Protein AF-A0A7S1T9L0-F1 (afdb_monomer_lite)

Radius of gyration: 32.27 Å; chains: 1; bounding box: 75×78×130 Å

pLDDT: mean 73.53, std 22.18, range [26.17, 98.06]

Foldseek 3Di:
DDDDDDDDDDDDDDDDDDDDPVVVVVVVVVVVVVVVVVVVVVVVVVVVVVVVVVVVVVVVVVVVVVVCVVPPLVVLLVVLVVLLVVPPPPPPPPDPDDDDDDDDDDPPDPDPDPPDDLCPFPLVCCLPPPPCNDLFNDPVVVVVVLVVLLVVQVVDPVLLVVQCVLQVVCPDPVSSVVLSVLLSVLCSVLVQLLVLLQQVLLCVDLPLFDDSFWHAPVSQLVQCVQLVLADPDPPALRHPVNLSVLLLVLLDDPDCPDPVNVVRDSGTHGPSSSSSSLLVSLCSRCDSPNPDSRSSVSSNCSSVPGRVVRPDPSSNDDPRCCSVVPCSDPVNRVVCVSCVSSVVSLLSNLCSPPPVSDCDSNSVVVVCVVVVVDDPVSDDD

Sequence (381 aa):
GNGGLVKEEETASYYGSFGRPEEQRVKWHKYNLKVKQVNVREEVSTKGKEKQARARSARAMRVVEQRHADSASSHMFQHSLHDVKSSRPFFQLPGPERRVYKATKAPPRKKKTPPWSVHDSIFVRRLRQCDAKDFVDNAKVLDRAHAADWERVVKKDRFRNFIARKDKSLLDAAALADELRQVKEALWHNLEPIRSAFYYYSMIGASVGESAFSMSLNSWTSFTNECSILEPSKSSPVSQTALDTLFITVNFEDDKQSEESKENDDLALMRFEWYEIIVRTAVMKYGDGRETTDISDAVSMLVERNIQPNLPPLAISSPNDFRLQRLYTFEVDQMFQAHLPFLEAMYNVYRVDNITNYFWMQHWFKLLGDCNLIGSHTGNK

Organism: NCBI:txid63592

Structure (mmCIF, N/CA/C/O backbone):
data_AF-A0A7S1T9L0-F1
#
_entry.id   AF-A0A7S1T9L0-F1
#
loop_
_atom_site.group_PDB
_atom_site.id
_atom_site.type_symbol
_atom_site.label_atom_id
_atom_site.label_alt_id
_atom_site.label_comp_id
_atom_site.label_asym_id
_atom_site.label_entity_id
_atom_site.label_seq_id
_atom_site.pdbx_PDB_ins_code
_atom_site.Cartn_x
_atom_site.Cartn_y
_atom_site.Cartn_z
_atom_site.occupancy
_atom_site.B_iso_or_equiv
_atom_site.auth_seq_id
_atom_site.auth_comp_id
_atom_site.auth_asym_id
_atom_site.auth_atom_id
_atom_site.pdbx_PDB_model_num
ATOM 1 N N . GLY A 1 1 ? -34.248 57.835 72.058 1.00 35.81 1 GLY A N 1
ATOM 2 C CA . GLY A 1 1 ? -33.830 58.034 70.659 1.00 35.81 1 GLY A CA 1
ATOM 3 C C . GLY A 1 1 ? -32.473 57.397 70.507 1.00 35.81 1 GLY A C 1
ATOM 4 O O . GLY A 1 1 ? -31.581 57.763 71.254 1.00 35.81 1 GLY A O 1
ATOM 5 N N . ASN A 1 2 ? -32.398 56.368 69.668 1.00 32.38 2 ASN A N 1
ATOM 6 C CA . ASN A 1 2 ? -31.368 55.328 69.643 1.00 32.38 2 ASN A CA 1
ATOM 7 C C . ASN A 1 2 ? -29.954 55.809 69.292 1.00 32.38 2 ASN A C 1
ATOM 9 O O . ASN A 1 2 ? -29.735 56.398 68.240 1.00 32.38 2 ASN A O 1
ATOM 13 N N . GLY A 1 3 ? -28.997 55.401 70.123 1.00 35.78 3 GLY A N 1
ATOM 14 C CA . GLY A 1 3 ? -27.588 55.230 69.790 1.00 35.78 3 GLY A CA 1
ATOM 15 C C . GLY A 1 3 ? -27.059 54.082 70.647 1.00 35.78 3 GLY A C 1
ATOM 16 O O . GLY A 1 3 ? -27.069 54.181 71.870 1.00 35.78 3 GLY A O 1
ATOM 17 N N . GLY A 1 4 ? -26.684 52.967 70.022 1.00 29.28 4 GLY A N 1
ATOM 18 C CA . GLY A 1 4 ? -26.249 51.767 70.732 1.00 29.28 4 GLY A CA 1
ATOM 19 C C . GLY A 1 4 ? -25.825 50.661 69.774 1.00 29.28 4 GLY A C 1
ATOM 20 O O . GLY A 1 4 ? -26.647 50.112 69.050 1.00 29.28 4 GLY A O 1
ATOM 21 N N . LEU A 1 5 ? -24.523 50.381 69.789 1.00 39.81 5 LEU A N 1
ATOM 22 C CA . LEU A 1 5 ? -23.839 49.264 69.145 1.00 39.81 5 LEU A CA 1
ATOM 23 C C . LEU A 1 5 ? -24.429 47.908 69.565 1.00 39.81 5 LEU A C 1
ATOM 25 O O . LEU A 1 5 ? -24.468 47.619 70.760 1.00 39.81 5 LEU A O 1
ATOM 29 N N . VAL A 1 6 ? -24.762 47.050 68.594 1.00 31.67 6 VAL A N 1
ATOM 30 C CA . VAL A 1 6 ? -24.858 45.589 68.765 1.00 31.67 6 VAL A CA 1
ATOM 31 C C . VAL A 1 6 ? -24.279 44.887 67.528 1.00 31.67 6 VAL A C 1
ATOM 33 O O . VAL A 1 6 ? -24.388 45.377 66.408 1.00 31.67 6 VAL A O 1
ATOM 36 N N . LYS A 1 7 ? -23.588 43.783 67.818 1.00 39.75 7 LYS A N 1
ATOM 37 C CA . LYS A 1 7 ? -22.814 42.863 66.975 1.00 39.75 7 LYS A CA 1
ATOM 38 C C . LYS A 1 7 ? -23.680 41.994 66.055 1.00 39.75 7 LYS A C 1
ATOM 40 O O . LYS A 1 7 ? -24.788 41.673 66.451 1.00 39.75 7 LYS A O 1
ATOM 45 N N . GLU A 1 8 ? -23.077 41.523 64.961 1.00 28.45 8 GLU A N 1
ATOM 46 C CA . GLU A 1 8 ? -23.263 40.231 64.251 1.00 28.45 8 GLU A CA 1
ATOM 47 C C . GLU A 1 8 ? -22.413 40.318 62.962 1.00 28.45 8 GLU A C 1
ATOM 49 O O . GLU A 1 8 ? -22.301 41.398 62.392 1.00 28.45 8 GLU A O 1
ATOM 54 N N . GLU A 1 9 ? -21.753 39.323 62.383 1.00 28.73 9 GLU A N 1
ATOM 55 C CA . GLU A 1 9 ? -21.318 37.967 62.715 1.00 28.73 9 GLU A CA 1
ATOM 56 C C . GLU A 1 9 ? -20.239 37.660 61.645 1.00 28.73 9 GLU A C 1
ATOM 58 O O . GLU A 1 9 ? -20.349 38.106 60.496 1.00 28.73 9 GLU A O 1
ATOM 63 N N . GLU A 1 10 ? -19.152 36.975 62.011 1.00 27.95 10 GLU A N 1
ATOM 64 C CA . GLU A 1 10 ? -18.071 36.613 61.082 1.00 27.95 10 GLU A CA 1
ATOM 65 C C . GLU A 1 10 ? -18.597 35.689 59.977 1.00 27.95 10 GLU A C 1
ATOM 67 O O . GLU A 1 10 ? -18.950 34.533 60.205 1.00 27.95 10 GLU A O 1
ATOM 72 N N . THR A 1 11 ? -18.592 36.187 58.742 1.00 29.17 11 THR A N 1
ATOM 73 C CA . THR A 1 11 ? -18.760 35.357 57.552 1.00 29.17 11 THR A CA 1
ATOM 74 C C . THR A 1 11 ? -17.462 34.595 57.294 1.00 29.17 11 THR A C 1
ATOM 76 O O . THR A 1 11 ? -16.423 35.163 56.956 1.00 29.17 11 THR A O 1
ATOM 79 N N . ALA A 1 12 ? -17.526 33.277 57.470 1.00 31.03 12 ALA A N 1
ATOM 80 C CA . ALA A 1 12 ? -16.454 32.347 57.154 1.00 31.03 12 ALA A CA 1
ATOM 81 C C . ALA A 1 12 ? -16.095 32.413 55.657 1.00 31.03 12 ALA A C 1
ATOM 83 O O . ALA A 1 12 ? -16.791 31.864 54.802 1.00 31.03 12 ALA A O 1
ATOM 84 N N . SER A 1 13 ? -14.979 33.072 55.339 1.00 28.25 13 SER A N 1
ATOM 85 C CA . SER A 1 13 ? -14.350 33.008 54.021 1.00 28.25 13 SER A CA 1
ATOM 86 C C . SER A 1 13 ? -13.469 31.761 53.937 1.00 28.25 13 SER A C 1
ATOM 88 O O . SER A 1 13 ? -12.396 31.680 54.538 1.00 28.25 13 SER A O 1
ATOM 90 N N . TYR A 1 14 ? -13.951 30.761 53.202 1.00 26.17 14 TYR A N 1
ATOM 91 C CA . TYR A 1 14 ? -13.230 29.535 52.879 1.00 26.17 14 TYR A CA 1
ATOM 92 C C . TYR A 1 14 ? -12.117 29.839 51.860 1.00 26.17 14 TYR A C 1
ATOM 94 O O . TYR A 1 14 ? -12.312 29.745 50.649 1.00 26.17 14 TYR A O 1
ATOM 102 N N . TYR A 1 15 ? -10.933 30.220 52.346 1.00 27.81 15 TYR A N 1
ATOM 103 C CA . TYR A 1 15 ? -9.710 30.260 51.543 1.00 27.81 15 TYR A CA 1
ATOM 104 C C . TYR A 1 15 ? -9.052 28.876 51.533 1.00 27.81 15 TYR A C 1
ATOM 106 O O . TYR A 1 15 ? -8.402 28.461 52.492 1.00 27.81 15 TYR A O 1
ATOM 114 N N . GLY A 1 16 ? -9.202 28.167 50.413 1.00 29.83 16 GLY A N 1
ATOM 115 C CA . GLY A 1 16 ? -8.397 26.991 50.097 1.00 29.83 16 GLY A CA 1
ATOM 116 C C . GLY A 1 16 ? -6.909 27.353 50.054 1.00 29.83 16 GLY A C 1
ATOM 117 O O . GLY A 1 16 ? -6.516 28.376 49.490 1.00 29.83 16 GLY A O 1
ATOM 118 N N . SER A 1 17 ? -6.081 26.519 50.680 1.00 36.47 17 SER A N 1
ATOM 119 C CA . SER A 1 17 ? -4.651 26.743 50.887 1.00 36.47 17 SER A CA 1
ATOM 120 C C . SER A 1 17 ? -3.854 26.739 49.574 1.00 36.47 17 SER A C 1
ATOM 122 O O . SER A 1 17 ? -3.257 25.732 49.184 1.00 36.47 17 SER A O 1
ATOM 124 N N . PHE A 1 18 ? -3.774 27.881 48.900 1.00 35.66 18 PHE A N 1
ATOM 125 C CA . PHE A 1 18 ? -2.656 28.143 48.004 1.00 35.66 18 PHE A CA 1
ATOM 126 C C . PHE A 1 18 ? -1.459 28.553 48.866 1.00 35.66 18 PHE A C 1
ATOM 128 O O . PHE A 1 18 ? -1.498 29.562 49.567 1.00 35.66 18 PHE A O 1
ATOM 135 N N . GLY A 1 19 ? -0.412 27.720 48.858 1.00 42.78 19 GLY A N 1
ATOM 136 C CA . GLY A 1 19 ? 0.848 28.000 49.554 1.00 42.78 19 GLY A CA 1
ATOM 137 C C . GLY A 1 19 ? 1.417 29.374 49.187 1.00 42.78 19 GLY A C 1
ATOM 138 O O . GLY A 1 19 ? 1.089 29.929 48.134 1.00 42.78 19 GLY A O 1
ATOM 139 N N . ARG A 1 20 ? 2.262 29.926 50.065 1.00 41.22 20 ARG A N 1
ATOM 140 C CA . ARG A 1 20 ? 2.739 31.315 49.974 1.00 41.22 20 ARG A CA 1
ATOM 141 C C . ARG A 1 20 ? 3.336 31.596 48.576 1.00 41.22 20 ARG A C 1
ATOM 143 O O . ARG A 1 20 ? 4.049 30.739 48.050 1.00 41.22 20 ARG A O 1
ATOM 150 N N . PRO A 1 21 ? 3.112 32.779 47.967 1.00 43.59 21 PRO A N 1
ATOM 151 C CA . PRO A 1 21 ? 3.585 33.104 46.609 1.00 43.59 21 PRO A CA 1
ATOM 152 C C . PRO A 1 21 ? 5.089 32.873 46.384 1.00 43.59 21 PRO A C 1
ATOM 154 O O . PRO A 1 21 ? 5.539 32.544 45.284 1.00 43.59 21 PRO A O 1
ATOM 157 N N . GLU A 1 22 ? 5.872 33.000 47.450 1.00 41.81 22 GLU A N 1
ATOM 158 C CA . GLU A 1 22 ? 7.310 32.757 47.465 1.00 41.81 22 GLU A CA 1
ATOM 159 C C . GLU A 1 22 ? 7.655 31.262 47.328 1.00 41.81 22 GLU A C 1
ATOM 161 O O . GLU A 1 22 ? 8.540 30.890 46.559 1.00 41.81 22 GLU A O 1
ATOM 166 N N . GLU A 1 23 ? 6.877 30.373 47.949 1.00 45.22 23 GLU A N 1
ATOM 167 C CA . GLU A 1 23 ? 7.028 28.918 47.826 1.00 45.22 23 GLU A CA 1
ATOM 168 C C . GLU A 1 23 ? 6.637 28.419 46.431 1.00 45.22 23 GLU A C 1
ATOM 170 O O . GLU A 1 23 ? 7.263 27.498 45.898 1.00 45.22 23 GLU A O 1
ATOM 175 N N . GLN A 1 24 ? 5.637 29.044 45.802 1.00 42.25 24 GLN A N 1
ATOM 176 C CA . GLN A 1 24 ? 5.259 28.751 44.417 1.00 42.25 24 GLN A CA 1
ATOM 177 C C . GLN A 1 24 ? 6.333 29.211 43.426 1.00 42.25 24 GLN A C 1
ATOM 179 O O . GLN A 1 24 ? 6.669 28.464 42.507 1.00 42.25 24 GLN A O 1
ATOM 184 N N . ARG A 1 25 ? 6.950 30.381 43.648 1.00 44.12 25 ARG A N 1
ATOM 185 C CA . ARG A 1 25 ? 8.113 30.835 42.866 1.00 44.12 25 ARG A CA 1
ATOM 186 C C . ARG A 1 25 ? 9.308 29.901 43.020 1.00 44.12 25 ARG A C 1
ATOM 188 O O . ARG A 1 25 ? 9.930 29.556 42.019 1.00 44.12 25 ARG A O 1
ATOM 195 N N . VAL A 1 26 ? 9.597 29.430 44.233 1.00 51.69 26 VAL A N 1
ATOM 196 C CA . VAL A 1 26 ? 10.680 28.463 44.480 1.00 51.69 26 VAL A CA 1
ATOM 197 C C . VAL A 1 26 ? 10.384 27.111 43.821 1.00 51.69 26 VAL A C 1
ATOM 199 O O . VAL A 1 26 ? 11.278 26.525 43.206 1.00 51.69 26 VAL A O 1
ATOM 202 N N . LYS A 1 27 ? 9.138 26.619 43.875 1.00 48.38 27 LYS A N 1
ATOM 203 C CA . LYS A 1 27 ? 8.719 25.395 43.166 1.00 48.38 27 LYS A CA 1
ATOM 204 C C . LYS A 1 27 ? 8.826 25.549 41.651 1.00 48.38 27 LYS A C 1
ATOM 206 O O . LYS A 1 27 ? 9.342 24.647 40.991 1.00 48.38 27 LYS A O 1
ATOM 211 N N . TRP A 1 28 ? 8.417 26.694 41.110 1.00 43.06 28 TRP A N 1
ATOM 212 C CA . TRP A 1 28 ? 8.495 26.966 39.677 1.00 43.06 28 TRP A CA 1
ATOM 213 C C . TRP A 1 28 ? 9.944 27.120 39.194 1.00 43.06 28 TRP A C 1
ATOM 215 O O . TRP A 1 28 ? 10.325 26.583 38.156 1.00 43.06 28 TRP A O 1
ATOM 225 N N . HIS A 1 29 ? 10.803 27.750 39.997 1.00 48.91 29 HIS A N 1
ATOM 226 C CA . HIS A 1 29 ? 12.232 27.848 39.713 1.00 48.91 29 HIS A CA 1
ATOM 227 C C . HIS A 1 29 ? 12.930 26.478 39.775 1.00 48.91 29 HIS A C 1
ATOM 229 O O . HIS A 1 29 ? 13.702 26.141 38.878 1.00 48.91 29 HIS A O 1
ATOM 235 N N . LYS A 1 30 ? 12.596 25.633 40.766 1.00 52.00 30 LYS A N 1
ATOM 236 C CA . LYS A 1 30 ? 13.086 24.244 40.845 1.00 52.00 30 LYS A CA 1
ATOM 237 C C . LYS A 1 30 ? 12.626 23.394 39.662 1.00 52.00 30 LYS A C 1
ATOM 239 O O . LYS A 1 30 ? 13.426 22.623 39.141 1.00 52.00 30 LYS A O 1
ATOM 244 N N . TYR A 1 31 ? 11.376 23.535 39.223 1.00 45.28 31 TYR A N 1
ATOM 245 C CA . TYR A 1 31 ? 10.872 22.829 38.045 1.00 45.28 31 TYR A CA 1
ATOM 246 C C . TYR A 1 31 ? 11.611 23.269 36.776 1.00 45.28 31 TYR A C 1
ATOM 248 O O . TYR A 1 31 ? 12.107 22.419 36.043 1.00 45.28 31 TYR A O 1
ATOM 256 N N . ASN A 1 32 ? 11.789 24.575 36.560 1.00 45.12 32 ASN A N 1
ATOM 257 C CA . ASN A 1 32 ? 12.519 25.093 35.398 1.00 45.12 32 ASN A CA 1
ATOM 258 C C . ASN A 1 32 ? 13.996 24.678 35.379 1.00 45.12 32 ASN A C 1
ATOM 260 O O . ASN A 1 32 ? 14.541 24.394 34.314 1.00 45.12 32 ASN A O 1
ATOM 264 N N . LEU A 1 33 ? 14.646 24.591 36.542 1.00 49.53 33 LEU A N 1
ATOM 265 C CA . LEU A 1 33 ? 15.999 24.038 36.650 1.00 49.53 33 LEU A CA 1
ATOM 266 C C . LEU A 1 33 ? 16.032 22.544 36.302 1.00 49.53 33 LEU A C 1
ATOM 268 O O . LEU A 1 33 ? 16.953 22.102 35.618 1.00 49.53 33 LEU A O 1
ATOM 272 N N . LYS A 1 34 ? 15.010 21.780 36.705 1.00 43.97 34 LYS A N 1
ATOM 273 C CA . LYS A 1 34 ? 14.872 20.357 36.364 1.00 43.97 34 LYS A CA 1
ATOM 274 C C . LYS A 1 34 ? 14.650 20.152 34.863 1.00 43.97 34 LYS A C 1
ATOM 276 O O . LYS A 1 34 ? 15.320 19.316 34.273 1.00 43.97 34 LYS A O 1
ATOM 281 N N . VAL A 1 35 ? 13.790 20.958 34.238 1.00 40.56 35 VAL A N 1
ATOM 282 C CA . VAL A 1 35 ? 13.546 20.932 32.784 1.00 40.56 35 VAL A CA 1
ATOM 283 C C . VAL A 1 35 ? 14.803 21.323 32.008 1.00 40.56 35 VAL A C 1
ATOM 285 O O . VAL A 1 35 ? 15.180 20.629 31.070 1.00 40.56 35 VAL A O 1
ATOM 288 N N . LYS A 1 36 ? 15.533 22.359 32.443 1.00 41.34 36 LYS A N 1
ATOM 289 C CA . LYS A 1 36 ? 16.823 22.721 31.830 1.00 41.34 36 LYS A CA 1
ATOM 290 C C . LYS A 1 36 ? 17.864 21.606 31.960 1.00 41.34 36 LYS A C 1
ATOM 292 O O . LYS A 1 36 ? 18.592 21.355 31.009 1.00 41.34 36 LYS A O 1
ATOM 297 N N . GLN A 1 37 ? 17.929 20.907 33.094 1.00 41.38 37 GLN A N 1
ATOM 298 C CA . GLN A 1 37 ? 18.840 19.769 33.269 1.00 41.38 37 GLN A CA 1
ATOM 299 C C . GLN A 1 37 ? 18.454 18.548 32.419 1.00 41.38 37 GLN A C 1
ATOM 301 O O . GLN A 1 37 ? 19.346 17.846 31.943 1.00 41.38 37 GLN A O 1
ATOM 306 N N . VAL A 1 38 ? 17.156 18.299 32.211 1.00 39.12 38 VAL A N 1
ATOM 307 C CA . VAL A 1 38 ? 16.658 17.232 31.326 1.00 39.12 38 VAL A CA 1
ATOM 308 C C . VAL A 1 38 ? 16.970 17.559 29.865 1.00 39.12 38 VAL A C 1
ATOM 310 O O . VAL A 1 38 ? 17.594 16.737 29.203 1.00 39.12 38 VAL A O 1
ATOM 313 N N . ASN A 1 39 ? 16.693 18.784 29.410 1.00 35.84 39 ASN A N 1
ATOM 314 C CA . ASN A 1 39 ? 16.999 19.210 28.039 1.00 35.84 39 ASN A CA 1
ATOM 315 C C . ASN A 1 39 ? 18.508 19.188 27.748 1.00 35.84 39 ASN A C 1
ATOM 317 O O . ASN A 1 39 ? 18.923 18.744 26.684 1.00 35.84 39 ASN A O 1
ATOM 321 N N . VAL A 1 40 ? 19.354 19.586 28.707 1.00 38.56 40 VAL A N 1
ATOM 322 C CA . VAL A 1 40 ? 20.819 19.489 28.557 1.00 38.56 40 VAL A CA 1
ATOM 323 C C . VAL A 1 40 ? 21.284 18.027 28.516 1.00 38.56 40 VAL A C 1
ATOM 325 O O . VAL A 1 40 ? 22.192 17.696 27.757 1.00 38.56 40 VAL A O 1
ATOM 328 N N . ARG A 1 41 ? 20.667 17.117 29.285 1.00 37.56 41 ARG A N 1
ATOM 329 C CA . ARG A 1 41 ? 20.968 15.675 29.203 1.00 37.56 41 ARG A CA 1
ATOM 330 C C . ARG A 1 41 ? 20.522 15.061 27.878 1.00 37.56 41 ARG A C 1
ATOM 332 O O . ARG A 1 41 ? 21.252 14.228 27.344 1.00 37.56 41 ARG A O 1
ATOM 339 N N . GLU A 1 42 ? 19.376 15.472 27.346 1.00 36.59 42 GLU A N 1
ATOM 340 C CA . GLU A 1 42 ? 18.890 15.031 26.038 1.00 36.59 42 GLU A CA 1
ATOM 341 C C . GLU A 1 42 ? 19.761 15.573 24.904 1.00 36.59 42 GLU A C 1
ATOM 343 O O . GLU A 1 42 ? 20.167 14.785 24.058 1.00 36.59 42 GLU A O 1
ATOM 348 N N . GLU A 1 43 ? 20.176 16.844 24.938 1.00 39.31 43 GLU A N 1
ATOM 349 C CA . GLU A 1 43 ? 21.117 17.418 23.962 1.00 39.31 43 GLU A CA 1
ATOM 350 C C . GLU A 1 43 ? 22.510 16.768 24.004 1.00 39.31 43 GLU A C 1
ATOM 352 O O . GLU A 1 43 ? 23.157 16.585 22.972 1.00 39.31 43 GLU A O 1
ATOM 357 N N . VAL A 1 44 ? 23.003 16.399 25.190 1.00 40.19 44 VAL A N 1
ATOM 358 C CA . VAL A 1 44 ? 24.279 15.676 25.329 1.00 40.19 44 VAL A CA 1
ATOM 359 C C . VAL A 1 44 ? 24.135 14.220 24.863 1.00 40.19 44 VAL A C 1
ATOM 361 O O . VAL A 1 44 ? 25.065 13.674 24.264 1.00 40.19 44 VAL A O 1
ATOM 364 N N . SER A 1 45 ? 22.968 13.599 25.069 1.00 40.44 45 SER A N 1
ATOM 365 C CA . SER A 1 45 ? 22.654 12.248 24.585 1.00 40.44 45 SER A CA 1
ATOM 366 C C . SER A 1 45 ? 22.500 12.201 23.063 1.00 40.44 45 SER A C 1
ATOM 368 O O . SER A 1 45 ? 23.069 11.316 22.422 1.00 40.44 45 SER A O 1
ATOM 370 N N . THR A 1 46 ? 21.812 13.174 22.460 1.00 40.56 46 THR A N 1
ATOM 371 C CA . THR A 1 46 ? 21.661 13.285 21.003 1.00 40.56 46 THR A CA 1
ATOM 372 C C . THR A 1 46 ? 22.994 13.596 20.341 1.00 40.56 46 THR A C 1
ATOM 374 O O . THR A 1 46 ? 23.364 12.872 19.425 1.00 40.56 46 THR A O 1
ATOM 377 N N . LYS A 1 47 ? 23.804 14.527 20.869 1.00 40.34 47 LYS A N 1
ATOM 378 C CA . LYS A 1 47 ? 25.175 14.769 20.369 1.00 40.34 47 LYS A CA 1
ATOM 379 C C . LYS A 1 47 ? 26.090 13.549 20.523 1.00 40.34 47 LYS A C 1
ATOM 381 O O . LYS A 1 47 ? 26.938 13.302 19.666 1.00 40.34 47 LYS A O 1
ATOM 386 N N . GLY A 1 48 ? 25.922 12.759 21.586 1.00 37.94 48 GLY A N 1
ATOM 387 C CA . GLY A 1 48 ? 26.632 11.492 21.783 1.00 37.94 48 GLY A CA 1
ATOM 388 C C . GLY A 1 48 ? 26.249 10.430 20.747 1.00 37.94 48 GLY A C 1
ATOM 389 O O . GLY A 1 48 ? 27.132 9.795 20.165 1.00 37.94 48 GLY A O 1
ATOM 390 N N . LYS A 1 49 ? 24.947 10.289 20.467 1.00 42.09 49 LYS A N 1
ATOM 391 C CA . LYS A 1 49 ? 24.401 9.393 19.435 1.00 42.09 49 LYS A CA 1
ATOM 392 C C . LYS A 1 49 ? 24.783 9.843 18.024 1.00 42.09 49 LYS A C 1
ATOM 394 O O . LYS A 1 49 ? 25.173 9.006 17.220 1.00 42.09 49 LYS A O 1
ATOM 399 N N . GLU A 1 50 ? 24.791 11.145 17.749 1.00 39.66 50 GLU A N 1
ATOM 400 C CA . GLU A 1 50 ? 25.211 11.721 16.465 1.00 39.66 50 GLU A CA 1
ATOM 401 C C . GLU A 1 50 ? 26.717 11.526 16.228 1.00 39.66 50 GLU A C 1
ATOM 403 O O . GLU A 1 50 ? 27.144 11.150 15.137 1.00 39.66 50 GLU A O 1
ATOM 408 N N . LYS A 1 51 ? 27.545 11.683 17.273 1.00 43.62 51 LYS A N 1
ATOM 409 C CA . LYS A 1 51 ? 28.987 11.391 17.217 1.00 43.62 51 LYS A CA 1
ATOM 410 C C . LYS A 1 51 ? 29.255 9.895 17.020 1.00 43.62 51 LYS A C 1
ATOM 412 O O . LYS A 1 51 ? 30.172 9.541 16.280 1.00 43.62 51 LYS A O 1
ATOM 417 N N . GLN A 1 52 ? 28.450 9.017 17.625 1.00 44.25 52 GLN A N 1
ATOM 418 C CA . GLN A 1 52 ? 28.506 7.569 17.388 1.00 44.25 52 GLN A CA 1
ATOM 419 C C . GLN A 1 52 ? 28.036 7.186 15.979 1.00 44.25 52 GLN A C 1
ATOM 421 O O . GLN A 1 52 ? 28.677 6.346 15.350 1.00 44.25 52 GLN A O 1
ATOM 426 N N . ALA A 1 53 ? 26.979 7.812 15.458 1.00 40.69 53 ALA A N 1
ATOM 427 C CA . ALA A 1 53 ? 26.475 7.596 14.104 1.00 40.69 53 ALA A CA 1
ATOM 428 C C . ALA A 1 53 ? 27.481 8.077 13.049 1.00 40.69 53 ALA A C 1
ATOM 430 O O . ALA A 1 53 ? 27.807 7.329 12.130 1.00 40.69 53 ALA A O 1
ATOM 431 N N . ARG A 1 54 ? 28.090 9.256 13.240 1.00 46.06 54 ARG A N 1
ATOM 432 C CA . ARG A 1 54 ? 29.188 9.750 12.391 1.00 46.06 54 ARG A CA 1
ATOM 433 C C . ARG A 1 54 ? 30.430 8.865 12.477 1.00 46.06 54 ARG A C 1
ATOM 435 O O . ARG A 1 54 ? 31.049 8.610 11.453 1.00 46.06 54 ARG A O 1
ATOM 442 N N . ALA A 1 55 ? 30.781 8.342 13.654 1.00 44.38 55 ALA A N 1
ATOM 443 C CA . ALA A 1 55 ? 31.902 7.408 13.798 1.00 44.38 55 ALA A CA 1
ATOM 444 C C . ALA A 1 55 ? 31.626 6.040 13.144 1.00 44.38 55 ALA A C 1
ATOM 446 O O . ALA A 1 55 ? 32.535 5.453 12.559 1.00 44.38 55 ALA A O 1
ATOM 447 N N . ARG A 1 56 ? 30.383 5.538 13.203 1.00 47.19 56 ARG A N 1
ATOM 448 C CA . ARG A 1 56 ? 29.952 4.311 12.510 1.00 47.19 56 ARG A CA 1
ATOM 449 C C . ARG A 1 56 ? 29.912 4.505 10.997 1.00 47.19 56 ARG A C 1
ATOM 451 O O . ARG A 1 56 ? 30.444 3.659 10.291 1.00 47.19 56 ARG A O 1
ATOM 458 N N . SER A 1 57 ? 29.386 5.633 10.526 1.00 39.06 57 SER A N 1
ATOM 459 C CA . SER A 1 57 ? 29.383 6.013 9.110 1.00 39.06 57 SER A CA 1
ATOM 460 C C . SER A 1 57 ? 30.808 6.196 8.576 1.00 39.06 57 SER A C 1
ATOM 462 O O . SER A 1 57 ? 31.167 5.587 7.579 1.00 39.06 57 SER A O 1
ATOM 464 N N . ALA A 1 58 ? 31.694 6.884 9.303 1.00 42.53 58 ALA A N 1
ATOM 465 C CA . ALA A 1 58 ? 33.104 7.014 8.924 1.00 42.53 58 ALA A CA 1
ATOM 466 C C . ALA A 1 58 ? 33.858 5.670 8.932 1.00 42.53 58 ALA A C 1
ATOM 468 O O . ALA A 1 58 ? 34.744 5.451 8.109 1.00 42.53 58 ALA A O 1
ATOM 469 N N . ARG A 1 59 ? 33.518 4.747 9.844 1.00 46.41 59 ARG A N 1
ATOM 470 C CA . ARG A 1 59 ? 34.096 3.394 9.872 1.00 46.41 59 ARG A CA 1
ATOM 471 C C . ARG A 1 59 ? 33.548 2.522 8.740 1.00 46.41 59 ARG A C 1
ATOM 473 O O . ARG A 1 59 ? 34.323 1.779 8.156 1.00 46.41 59 ARG A O 1
ATOM 480 N N . ALA A 1 60 ? 32.265 2.647 8.402 1.00 42.84 60 ALA A N 1
ATOM 481 C CA . ALA A 1 60 ? 31.657 1.994 7.245 1.00 42.84 60 ALA A CA 1
ATOM 482 C C . ALA A 1 60 ? 32.262 2.520 5.937 1.00 42.84 60 ALA A C 1
ATOM 484 O O . ALA A 1 60 ? 32.683 1.718 5.116 1.00 42.84 60 ALA A O 1
ATOM 485 N N . MET A 1 61 ? 32.437 3.837 5.803 1.00 41.66 61 MET A N 1
ATOM 486 C CA . MET A 1 61 ? 33.121 4.469 4.670 1.00 41.66 61 MET A CA 1
ATOM 487 C C . MET A 1 61 ? 34.580 4.013 4.554 1.00 41.66 61 MET A C 1
ATOM 489 O O . MET A 1 61 ? 35.006 3.678 3.461 1.00 41.66 61 MET A O 1
ATOM 493 N N . ARG A 1 62 ? 35.329 3.883 5.661 1.00 48.56 62 ARG A N 1
ATOM 494 C CA . ARG A 1 62 ? 36.699 3.327 5.633 1.00 48.56 62 ARG A CA 1
ATOM 495 C C . ARG A 1 62 ? 36.753 1.839 5.291 1.00 48.56 62 ARG A C 1
ATOM 497 O O . ARG A 1 62 ? 37.715 1.404 4.675 1.00 48.56 62 ARG A O 1
ATOM 504 N N . VAL A 1 63 ? 35.752 1.053 5.694 1.00 50.69 63 VAL A N 1
ATOM 505 C CA . VAL A 1 63 ? 35.630 -0.367 5.315 1.00 50.69 63 VAL A CA 1
ATOM 506 C C . VAL A 1 63 ? 35.242 -0.499 3.842 1.00 50.69 63 VAL A C 1
ATOM 508 O O . VAL A 1 63 ? 35.730 -1.400 3.171 1.00 50.69 63 VAL A O 1
ATOM 511 N N . VAL A 1 64 ? 34.421 0.415 3.324 1.00 44.56 64 VAL A N 1
ATOM 512 C CA . VAL A 1 64 ? 34.086 0.533 1.900 1.00 44.56 64 VAL A CA 1
ATOM 513 C C . VAL A 1 64 ? 35.315 0.978 1.098 1.00 44.56 64 VAL A C 1
ATOM 515 O O . VAL A 1 64 ? 35.652 0.323 0.125 1.00 44.56 64 VAL A O 1
ATOM 518 N N . GLU A 1 65 ? 36.078 1.977 1.549 1.00 43.78 65 GLU A N 1
ATOM 519 C CA . GLU A 1 65 ? 37.353 2.398 0.937 1.00 43.78 65 GLU A CA 1
ATOM 520 C C . GLU A 1 65 ? 38.430 1.300 0.987 1.00 43.78 65 GLU A C 1
ATOM 522 O O . GLU A 1 65 ? 39.124 1.082 -0.004 1.00 43.78 65 GLU A O 1
ATOM 527 N N . GLN A 1 66 ? 38.551 0.558 2.096 1.00 48.56 66 GLN A N 1
ATOM 528 C CA . GLN A 1 66 ? 39.448 -0.603 2.184 1.00 48.56 66 GLN A CA 1
ATOM 529 C C . GLN A 1 66 ? 38.990 -1.767 1.295 1.00 48.56 66 GLN A C 1
ATOM 531 O O . GLN A 1 66 ? 39.841 -2.478 0.775 1.00 48.56 66 GLN A O 1
ATOM 536 N N . ARG A 1 67 ? 37.682 -1.942 1.062 1.00 44.78 67 ARG A N 1
ATOM 537 C CA . ARG A 1 67 ? 37.141 -2.928 0.106 1.00 44.78 67 ARG A CA 1
ATOM 538 C C . ARG A 1 67 ? 37.223 -2.459 -1.349 1.00 44.78 67 ARG A C 1
ATOM 540 O O . ARG A 1 67 ? 37.360 -3.287 -2.239 1.00 44.78 67 ARG A O 1
ATOM 547 N N . HIS A 1 68 ? 37.221 -1.153 -1.612 1.00 43.81 68 HIS A N 1
ATOM 548 C CA . HIS A 1 68 ? 37.554 -0.593 -2.926 1.00 43.81 68 HIS A CA 1
ATOM 549 C C . HIS A 1 68 ? 39.032 -0.807 -3.292 1.00 43.81 68 HIS A C 1
ATOM 551 O O . HIS A 1 68 ? 39.371 -0.786 -4.476 1.00 43.81 68 HIS A O 1
ATOM 557 N N . ALA A 1 69 ? 39.901 -1.048 -2.301 1.00 42.59 69 ALA A N 1
ATOM 558 C CA . ALA A 1 69 ? 41.290 -1.446 -2.519 1.00 42.59 69 ALA A CA 1
ATOM 559 C C . ALA A 1 69 ? 41.447 -2.934 -2.903 1.00 42.59 69 ALA A C 1
ATOM 561 O O . ALA A 1 69 ? 42.521 -3.322 -3.368 1.00 42.59 69 ALA A O 1
ATOM 562 N N . ASP A 1 70 ? 40.392 -3.754 -2.787 1.00 46.75 70 ASP A N 1
ATOM 563 C CA . ASP A 1 70 ? 40.398 -5.126 -3.294 1.00 46.75 70 ASP A CA 1
ATOM 564 C C . ASP A 1 70 ? 40.215 -5.123 -4.825 1.00 46.75 70 ASP A C 1
ATOM 566 O O . ASP A 1 70 ? 39.181 -4.758 -5.391 1.00 46.75 70 ASP A O 1
ATOM 570 N N . SER A 1 71 ? 41.281 -5.544 -5.502 1.00 49.34 71 SER A N 1
ATOM 571 C CA . SER A 1 71 ? 41.5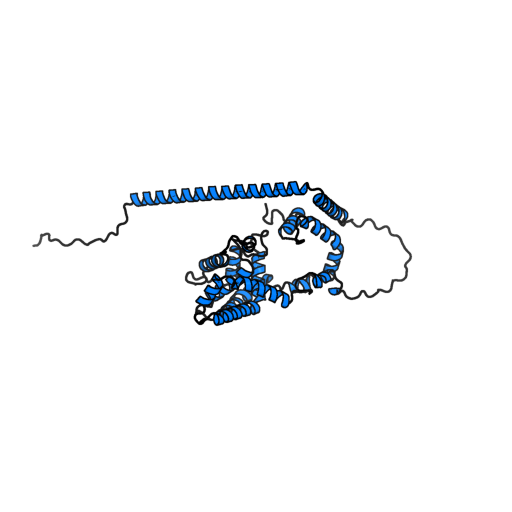24 -5.491 -6.952 1.00 49.34 71 SER A CA 1
ATOM 572 C C . SER A 1 71 ? 40.369 -5.984 -7.854 1.00 49.34 71 SER A C 1
ATOM 574 O O . SER A 1 71 ? 40.180 -5.457 -8.953 1.00 49.34 71 SER A O 1
ATOM 576 N N . ALA A 1 72 ? 39.540 -6.930 -7.399 1.00 48.31 72 ALA A N 1
ATOM 577 C CA . ALA A 1 72 ? 38.500 -7.554 -8.223 1.00 48.31 72 ALA A CA 1
ATOM 578 C C . ALA A 1 72 ? 37.280 -6.647 -8.490 1.00 48.31 72 ALA A C 1
ATOM 580 O O . ALA A 1 72 ? 36.825 -6.545 -9.632 1.00 48.31 72 ALA A O 1
ATOM 581 N N . SER A 1 73 ? 36.772 -5.946 -7.470 1.00 47.69 73 SER A N 1
ATOM 582 C CA . SER A 1 73 ? 35.625 -5.032 -7.617 1.00 47.69 73 SER A CA 1
ATOM 583 C C . SER A 1 73 ? 36.017 -3.759 -8.364 1.00 47.69 73 SER A C 1
ATOM 585 O O . SER A 1 73 ? 35.247 -3.251 -9.178 1.00 47.69 73 SER A O 1
ATOM 587 N N . SER A 1 74 ? 37.256 -3.295 -8.163 1.00 52.28 74 SER A N 1
ATOM 588 C CA . SER A 1 74 ? 37.836 -2.188 -8.925 1.00 52.28 74 SER A CA 1
ATOM 589 C C . SER A 1 74 ? 37.964 -2.542 -10.410 1.00 52.28 74 SER A C 1
ATOM 591 O O . SER A 1 74 ? 37.558 -1.756 -11.259 1.00 52.28 74 SER A O 1
ATOM 593 N N . HIS A 1 75 ? 38.408 -3.756 -10.757 1.00 53.16 75 HIS A N 1
ATOM 594 C CA . HIS A 1 75 ? 38.505 -4.186 -12.155 1.00 53.16 75 HIS A CA 1
ATOM 595 C C . HIS A 1 75 ? 37.134 -4.300 -12.846 1.00 53.16 75 HIS A C 1
ATOM 597 O O . HIS A 1 75 ? 36.979 -3.834 -13.974 1.00 53.16 75 HIS A O 1
ATOM 603 N N . MET A 1 76 ? 36.114 -4.861 -12.180 1.00 50.22 76 MET A N 1
ATOM 604 C CA . MET A 1 76 ? 34.751 -4.927 -12.739 1.00 50.22 76 MET A CA 1
ATOM 605 C C . MET A 1 76 ? 34.113 -3.544 -12.898 1.00 50.22 76 MET A C 1
ATOM 607 O O . MET A 1 76 ? 33.447 -3.281 -13.903 1.00 50.22 76 MET A O 1
ATOM 611 N N . PHE A 1 77 ? 34.346 -2.645 -11.939 1.00 47.97 77 PHE A N 1
ATOM 612 C CA . PHE A 1 77 ? 33.922 -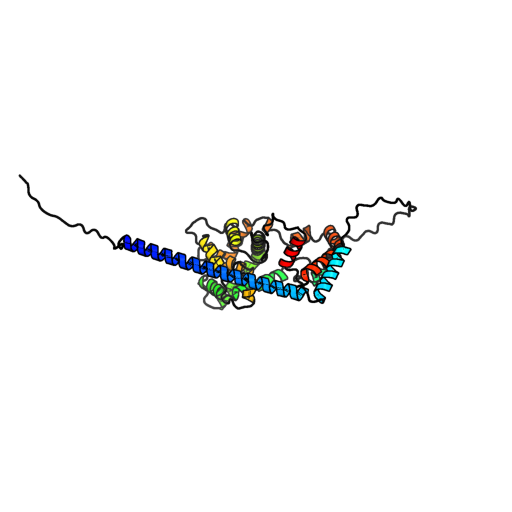1.253 -12.034 1.00 47.97 77 PHE A CA 1
ATOM 613 C C . PHE A 1 77 ? 34.628 -0.537 -13.191 1.00 47.97 77 PHE A C 1
ATOM 615 O O . PHE A 1 77 ? 33.957 0.068 -14.019 1.00 47.97 77 PHE A O 1
ATOM 622 N N . GLN A 1 78 ? 35.955 -0.655 -13.313 1.00 53.44 78 GLN A N 1
ATOM 623 C CA . GLN A 1 78 ? 36.721 -0.042 -14.404 1.00 53.44 78 GLN A CA 1
ATOM 624 C C . GLN A 1 78 ? 36.317 -0.591 -15.777 1.00 53.44 78 GLN A C 1
ATOM 626 O O . GLN A 1 78 ? 36.178 0.192 -16.714 1.00 53.44 78 GLN A O 1
ATOM 631 N N . HIS A 1 79 ? 36.062 -1.897 -15.894 1.00 59.91 79 HIS A N 1
ATOM 632 C CA . HIS A 1 79 ? 35.546 -2.506 -17.122 1.00 59.91 79 HIS A CA 1
ATOM 633 C C . HIS A 1 79 ? 34.159 -1.959 -17.474 1.00 59.91 79 HIS A C 1
ATOM 635 O O . HIS A 1 79 ? 33.952 -1.471 -18.579 1.00 59.91 79 HIS A O 1
ATOM 641 N N . SER A 1 80 ? 33.227 -1.942 -16.518 1.00 48.47 80 SER A N 1
ATOM 642 C CA . SER A 1 80 ? 31.869 -1.428 -16.750 1.00 48.47 80 SER A CA 1
ATOM 643 C C . SER A 1 80 ? 31.875 0.071 -17.076 1.00 48.47 80 SER A C 1
ATOM 645 O O . SER A 1 80 ? 31.114 0.542 -17.915 1.00 48.47 80 SER A O 1
ATOM 647 N N . LEU A 1 81 ? 32.771 0.841 -16.458 1.00 50.75 81 LEU A N 1
ATOM 648 C CA . LEU A 1 81 ? 32.929 2.274 -16.699 1.00 50.75 81 LEU A CA 1
ATOM 649 C C . LEU A 1 81 ? 33.613 2.556 -18.048 1.00 50.75 81 LEU A C 1
ATOM 651 O O . LEU A 1 81 ? 33.290 3.546 -18.707 1.00 50.75 81 LEU A O 1
ATOM 655 N N . HIS A 1 82 ? 34.518 1.678 -18.489 1.00 62.03 82 HIS A N 1
ATOM 656 C CA . HIS A 1 82 ? 35.067 1.669 -19.843 1.00 62.03 82 HIS A CA 1
ATOM 657 C C . HIS A 1 82 ? 33.990 1.322 -20.880 1.00 62.03 82 HIS A C 1
ATOM 659 O O . HIS A 1 82 ? 33.894 2.000 -21.903 1.00 62.03 82 HIS A O 1
ATOM 665 N N . ASP A 1 83 ? 33.122 0.351 -20.600 1.00 55.25 83 ASP A N 1
ATOM 666 C CA . ASP A 1 83 ? 31.988 -0.002 -21.459 1.00 55.25 83 ASP A CA 1
ATOM 667 C C . ASP A 1 83 ? 30.994 1.156 -21.567 1.00 55.25 83 ASP A C 1
ATOM 669 O O . ASP A 1 83 ? 30.594 1.519 -22.666 1.00 55.25 83 ASP A O 1
ATOM 673 N N . VAL A 1 84 ? 30.674 1.837 -20.462 1.00 50.09 84 VAL A N 1
ATOM 674 C CA . VAL A 1 84 ? 29.844 3.057 -20.464 1.00 50.09 84 VAL A CA 1
ATOM 675 C C . VAL A 1 84 ? 30.497 4.177 -21.276 1.00 50.09 84 VAL A C 1
ATOM 677 O O . VAL A 1 84 ? 29.812 4.867 -22.028 1.00 50.09 84 VAL A O 1
ATOM 680 N N . LYS A 1 85 ? 31.815 4.383 -21.145 1.00 51.28 85 LYS A N 1
ATOM 681 C CA . LYS A 1 85 ? 32.555 5.417 -21.892 1.00 51.28 85 LYS A CA 1
ATOM 682 C C . LYS A 1 85 ? 32.661 5.106 -23.385 1.00 51.28 85 LYS A C 1
ATOM 684 O O . LYS A 1 85 ? 32.566 6.030 -24.187 1.00 51.28 85 LYS A O 1
ATOM 689 N N . SER A 1 86 ? 32.843 3.840 -23.748 1.00 52.59 86 SER A N 1
ATOM 690 C CA . SER A 1 86 ? 32.950 3.380 -25.139 1.00 52.59 86 SER A CA 1
ATOM 691 C C . SER A 1 86 ? 31.588 3.232 -25.822 1.00 52.59 86 SER A C 1
ATOM 693 O O . SER A 1 86 ? 31.487 3.455 -27.025 1.00 52.59 86 SER A O 1
ATOM 695 N N . SER A 1 87 ? 30.537 2.943 -25.051 1.00 45.66 87 SER A N 1
ATOM 696 C CA . SER A 1 87 ? 29.152 2.804 -25.518 1.00 45.66 87 SER A CA 1
ATOM 697 C C . SER A 1 87 ? 28.359 4.104 -25.459 1.00 45.66 87 SER A C 1
ATOM 699 O O . SER A 1 87 ? 27.162 4.081 -25.740 1.00 45.66 87 SER A O 1
ATOM 701 N N . ARG A 1 88 ? 28.976 5.247 -25.109 1.00 42.78 88 ARG A N 1
ATOM 702 C CA . ARG A 1 88 ? 28.332 6.546 -25.331 1.00 42.78 88 ARG A CA 1
ATOM 703 C C . ARG A 1 88 ? 28.034 6.636 -26.827 1.00 42.78 88 ARG A C 1
ATOM 705 O O . ARG A 1 88 ? 28.989 6.678 -27.607 1.00 42.78 88 ARG A O 1
ATOM 712 N N . PRO A 1 89 ? 26.762 6.711 -27.256 1.00 40.59 89 PRO A N 1
ATOM 713 C CA . PRO A 1 89 ? 26.494 7.172 -28.595 1.00 40.59 89 PRO A CA 1
ATOM 714 C C . PRO A 1 89 ? 26.994 8.609 -28.595 1.00 40.59 89 PRO A C 1
ATOM 716 O O . PRO A 1 89 ? 26.392 9.497 -27.990 1.00 40.59 89 PRO A O 1
ATOM 719 N N . PHE A 1 90 ? 28.160 8.836 -29.197 1.00 41.50 90 PHE A N 1
ATOM 720 C CA . PHE A 1 90 ? 28.510 10.169 -29.630 1.00 41.50 90 PHE A CA 1
ATOM 721 C C . PHE A 1 90 ? 27.290 10.641 -30.412 1.00 41.50 90 PHE A C 1
ATOM 723 O O . PHE A 1 90 ? 26.923 10.023 -31.413 1.00 41.50 90 PHE A O 1
ATOM 730 N N . PHE A 1 91 ? 26.641 11.703 -29.940 1.00 41.91 91 PHE A N 1
ATOM 731 C CA . PHE A 1 91 ? 25.833 12.548 -30.802 1.00 41.91 91 PHE A CA 1
ATOM 732 C C . PHE A 1 91 ? 26.810 13.092 -31.852 1.00 41.91 91 PHE A C 1
ATOM 734 O O . PHE A 1 91 ? 27.363 14.183 -31.726 1.00 41.91 91 PHE A O 1
ATOM 741 N N . GLN A 1 92 ? 27.136 12.266 -32.847 1.00 38.81 92 GLN A N 1
ATOM 742 C CA . GLN A 1 92 ? 27.789 12.721 -34.049 1.00 38.81 92 GLN A CA 1
ATOM 743 C C . GLN A 1 92 ? 26.741 13.589 -34.718 1.00 38.81 92 GLN A C 1
ATOM 745 O O . GLN A 1 92 ? 25.718 13.097 -35.196 1.00 38.81 92 GLN A O 1
ATOM 750 N N . LEU A 1 93 ? 26.986 14.899 -34.708 1.00 35.66 93 LEU A N 1
ATOM 751 C CA . LEU A 1 93 ? 26.365 15.782 -35.682 1.00 35.66 93 LEU A CA 1
ATOM 752 C C . LEU A 1 93 ? 26.509 15.095 -37.047 1.00 35.66 93 LEU A C 1
ATOM 754 O O . LEU A 1 93 ? 27.607 14.602 -37.333 1.00 35.66 93 LEU A O 1
ATOM 758 N N . PRO A 1 94 ? 25.438 14.997 -37.853 1.00 45.22 94 PRO A N 1
ATOM 759 C CA . PRO A 1 94 ? 25.523 14.341 -39.146 1.00 45.22 94 PRO A CA 1
ATOM 760 C C . PRO A 1 94 ? 26.680 14.970 -39.923 1.00 45.22 94 PRO A C 1
ATOM 762 O O . PRO A 1 94 ? 26.679 16.168 -40.211 1.00 45.22 94 PRO A O 1
ATOM 765 N N . GLY A 1 95 ? 27.718 14.171 -40.182 1.00 47.84 95 GLY A N 1
ATOM 766 C CA . GLY A 1 95 ? 28.842 14.601 -40.999 1.00 47.84 95 GLY A CA 1
ATOM 767 C C . GLY A 1 95 ? 28.356 14.934 -42.414 1.00 47.84 95 GLY A C 1
ATOM 768 O O . GLY A 1 95 ? 27.303 14.444 -42.828 1.00 47.84 95 GLY A O 1
ATOM 769 N N . PRO A 1 96 ? 29.096 15.751 -43.181 1.00 50.44 96 PRO A N 1
ATOM 770 C CA . PRO A 1 96 ? 28.706 16.080 -44.545 1.00 50.44 96 PRO A CA 1
ATOM 771 C C . PRO A 1 96 ? 28.546 14.796 -45.372 1.00 50.44 96 PRO A C 1
ATOM 773 O O . PRO A 1 96 ? 29.498 14.032 -45.552 1.00 50.44 96 PRO A O 1
ATOM 776 N N . GLU A 1 97 ? 27.327 14.551 -45.859 1.00 49.81 97 GLU A N 1
ATOM 777 C CA . GLU A 1 97 ? 27.006 13.389 -46.686 1.00 49.81 97 GLU A CA 1
ATOM 778 C C . GLU A 1 97 ? 27.867 13.390 -47.955 1.00 49.81 97 GLU A C 1
ATOM 780 O O . GLU A 1 97 ? 27.722 14.234 -48.843 1.00 49.81 97 GLU A O 1
ATOM 785 N N . ARG A 1 98 ? 28.746 12.393 -48.095 1.00 50.56 98 ARG A N 1
ATOM 786 C CA . ARG A 1 98 ? 29.357 12.094 -49.393 1.00 50.56 98 ARG A CA 1
ATOM 787 C C . ARG A 1 98 ? 28.310 11.425 -50.275 1.00 50.56 98 ARG A C 1
ATOM 789 O O . ARG A 1 98 ? 28.008 10.244 -50.107 1.00 50.56 98 ARG A O 1
ATOM 796 N N . ARG A 1 99 ? 27.787 12.172 -51.250 1.00 45.28 99 ARG A N 1
ATOM 797 C CA . ARG A 1 99 ? 26.917 11.637 -52.305 1.00 45.28 99 ARG A CA 1
ATOM 798 C C . ARG A 1 99 ? 27.688 10.654 -53.181 1.00 45.28 99 ARG A C 1
ATOM 800 O O . ARG A 1 99 ? 28.370 11.041 -54.125 1.00 45.28 99 ARG A O 1
ATOM 807 N N . VAL A 1 100 ? 27.551 9.368 -52.881 1.00 50.66 100 VAL A N 1
ATOM 808 C CA . VAL A 1 100 ? 27.921 8.291 -53.799 1.00 50.66 100 VAL A CA 1
ATOM 809 C C . VAL A 1 100 ? 26.669 7.912 -54.582 1.00 50.66 100 VAL A C 1
ATOM 811 O O . VAL A 1 100 ? 25.766 7.269 -54.049 1.00 50.66 100 VAL A O 1
ATOM 814 N N . TYR A 1 101 ? 26.606 8.305 -55.854 1.00 47.38 101 TYR A N 1
ATOM 815 C CA . TYR A 1 101 ? 25.546 7.872 -56.763 1.00 47.38 101 TYR A CA 1
ATOM 816 C C . TYR A 1 101 ? 25.768 6.397 -57.122 1.00 47.38 101 TYR A C 1
ATOM 818 O O . TYR A 1 101 ? 26.514 6.069 -58.042 1.00 47.38 101 TYR A O 1
ATOM 826 N N . LYS A 1 102 ? 25.147 5.486 -56.367 1.00 56.56 102 LYS A N 1
ATOM 827 C CA . LYS A 1 102 ? 25.016 4.080 -56.771 1.00 56.56 102 LYS A CA 1
ATOM 828 C C . LYS A 1 102 ? 23.787 3.934 -57.665 1.00 56.56 102 LYS A C 1
ATOM 830 O O . LYS A 1 102 ? 22.714 4.425 -57.326 1.00 56.56 102 LYS A O 1
ATOM 835 N N . ALA A 1 103 ? 23.967 3.248 -58.793 1.00 51.72 103 ALA A N 1
ATOM 836 C CA . ALA A 1 103 ? 22.914 2.933 -59.752 1.00 51.72 103 ALA A CA 1
ATOM 837 C C . ALA A 1 103 ? 21.673 2.339 -59.061 1.00 51.72 103 ALA A C 1
ATOM 839 O O . ALA A 1 103 ? 21.776 1.445 -58.215 1.00 51.72 103 ALA A O 1
ATOM 840 N N . THR A 1 104 ? 20.505 2.861 -59.426 1.00 50.50 104 THR A N 1
ATOM 841 C CA . THR A 1 104 ? 19.194 2.519 -58.875 1.00 50.50 104 THR A CA 1
ATOM 842 C C . THR A 1 104 ? 18.830 1.071 -59.200 1.00 50.50 104 THR A C 1
ATOM 844 O O . THR A 1 104 ? 18.296 0.753 -60.259 1.00 50.50 104 THR A O 1
ATOM 847 N N . LYS A 1 105 ? 19.099 0.162 -58.257 1.00 59.88 105 LYS A N 1
ATOM 848 C CA . LYS A 1 105 ? 18.438 -1.148 -58.240 1.00 59.88 105 LYS A CA 1
ATOM 849 C C . LYS A 1 105 ? 16.941 -0.926 -58.009 1.00 59.88 105 LYS A C 1
ATOM 851 O O . LYS A 1 105 ? 16.568 -0.081 -57.197 1.00 59.88 105 LYS A O 1
ATOM 856 N N . ALA A 1 106 ? 16.110 -1.678 -58.734 1.00 59.12 106 ALA A N 1
ATOM 857 C CA . ALA A 1 106 ? 14.654 -1.660 -58.602 1.00 59.12 106 ALA A CA 1
ATOM 858 C C . ALA A 1 106 ? 14.230 -1.682 -57.119 1.00 59.12 106 ALA A C 1
ATOM 860 O O . ALA A 1 106 ? 14.872 -2.386 -56.328 1.00 59.12 106 ALA A O 1
ATOM 861 N N . PRO A 1 107 ? 13.185 -0.925 -56.725 1.00 60.09 107 PRO A N 1
ATOM 862 C CA . PRO A 1 107 ? 12.803 -0.807 -55.327 1.00 60.09 107 PRO A CA 1
ATOM 863 C C . PRO A 1 107 ? 12.532 -2.206 -54.762 1.00 60.09 107 PRO A C 1
ATOM 865 O O . PRO A 1 107 ? 11.725 -2.947 -55.337 1.00 60.09 107 PRO A O 1
ATOM 868 N N . PRO A 1 108 ? 13.203 -2.607 -53.667 1.00 61.88 108 PRO A N 1
ATOM 869 C CA . PRO A 1 108 ? 12.921 -3.889 -53.050 1.00 61.88 108 PRO A CA 1
ATOM 870 C C . PRO A 1 108 ? 11.441 -3.908 -52.667 1.00 61.88 108 PRO A C 1
ATOM 872 O O . PRO A 1 108 ? 10.939 -2.964 -52.052 1.00 61.88 108 PRO A O 1
ATOM 875 N N . ARG A 1 109 ? 10.727 -4.975 -53.056 1.00 61.00 109 ARG A N 1
ATOM 876 C CA . ARG A 1 109 ? 9.356 -5.230 -52.595 1.00 61.00 109 ARG A CA 1
ATOM 877 C C . ARG A 1 109 ? 9.340 -5.043 -51.077 1.00 61.00 109 ARG A C 1
ATOM 879 O O . ARG A 1 109 ? 10.033 -5.783 -50.379 1.00 61.00 109 ARG A O 1
ATOM 886 N N . LYS A 1 110 ? 8.591 -4.048 -50.579 1.00 59.62 110 LYS A N 1
ATOM 887 C CA . LYS A 1 110 ? 8.431 -3.791 -49.141 1.00 59.62 110 LYS A CA 1
ATOM 888 C C . LYS A 1 110 ? 7.903 -5.076 -48.503 1.00 59.62 110 LYS A C 1
ATOM 890 O O . LYS A 1 110 ? 6.726 -5.401 -48.658 1.00 59.62 110 LYS A O 1
ATOM 895 N N . LYS A 1 111 ? 8.774 -5.843 -47.841 1.00 61.66 111 LYS A N 1
ATOM 896 C CA . LYS A 1 111 ? 8.337 -6.941 -46.977 1.00 61.66 111 LYS A CA 1
ATOM 897 C C . LYS A 1 111 ? 7.468 -6.283 -45.911 1.00 61.66 111 LYS A C 1
ATOM 899 O O . LYS A 1 111 ? 7.936 -5.363 -45.247 1.00 61.66 111 LYS A O 1
ATOM 904 N N . LYS A 1 112 ? 6.195 -6.673 -45.819 1.00 61.44 112 LYS A N 1
ATOM 905 C CA . LYS A 1 112 ? 5.321 -6.206 -44.743 1.00 61.44 112 LYS A CA 1
ATOM 906 C C . LYS A 1 112 ? 5.947 -6.704 -43.446 1.00 61.44 112 LYS A C 1
ATOM 908 O O . LYS A 1 112 ? 5.937 -7.907 -43.199 1.00 61.44 112 LYS A O 1
ATOM 913 N N . THR A 1 113 ? 6.574 -5.810 -42.690 1.00 65.50 113 THR A N 1
ATOM 914 C CA . THR A 1 113 ? 7.021 -6.124 -41.336 1.00 65.50 113 THR A CA 1
ATOM 915 C C . THR A 1 113 ? 5.781 -6.576 -40.565 1.00 65.50 113 THR A C 1
ATOM 917 O O . THR A 1 113 ? 4.742 -5.918 -40.701 1.00 65.50 113 THR A O 1
ATOM 920 N N . PRO A 1 114 ? 5.824 -7.713 -39.850 1.00 74.81 114 PRO A N 1
ATOM 921 C CA . PRO A 1 114 ? 4.696 -8.118 -39.024 1.00 74.81 114 PRO A CA 1
ATOM 922 C C . PRO A 1 114 ? 4.336 -6.981 -38.053 1.00 74.81 114 PRO A C 1
ATOM 924 O O . PRO A 1 114 ? 5.227 -6.215 -37.665 1.00 74.81 114 PRO A O 1
ATOM 927 N N . PRO A 1 115 ? 3.048 -6.825 -37.698 1.00 85.56 115 PRO A N 1
ATOM 928 C CA . PRO A 1 115 ? 2.654 -5.852 -36.691 1.00 85.56 115 PRO A CA 1
ATOM 929 C C . PRO A 1 115 ? 3.399 -6.165 -35.392 1.00 85.56 115 PRO A C 1
ATOM 931 O O . PRO A 1 115 ? 3.552 -7.332 -35.029 1.00 85.56 115 PRO A O 1
ATOM 934 N N . TRP A 1 116 ? 3.900 -5.125 -34.729 1.00 92.50 116 TRP A N 1
ATOM 935 C CA . TRP A 1 116 ? 4.620 -5.291 -33.474 1.00 92.50 116 TRP A CA 1
ATOM 936 C C . TRP A 1 116 ? 3.732 -5.959 -32.419 1.00 92.50 116 TRP A C 1
ATOM 938 O O . TRP A 1 116 ? 2.533 -5.688 -32.335 1.00 92.50 116 TRP A O 1
ATOM 948 N N . SER A 1 117 ? 4.346 -6.822 -31.614 1.00 91.81 117 SER A N 1
ATOM 949 C CA . SER A 1 117 ? 3.712 -7.542 -30.518 1.00 91.81 117 SER A CA 1
ATOM 950 C C . SER A 1 117 ? 4.591 -7.453 -29.280 1.00 91.81 117 SER A C 1
ATOM 952 O O . SER A 1 117 ? 5.811 -7.600 -29.364 1.00 91.81 117 SER A O 1
ATOM 954 N N . VAL A 1 118 ? 3.971 -7.300 -28.107 1.00 92.50 118 VAL A N 1
ATOM 955 C CA . VAL A 1 118 ? 4.679 -7.300 -26.816 1.00 92.50 118 VAL A CA 1
ATOM 956 C C . VAL A 1 118 ? 5.431 -8.624 -26.595 1.00 92.50 118 VAL A C 1
ATOM 958 O O . VAL A 1 118 ? 6.479 -8.646 -25.950 1.00 92.50 118 VAL A O 1
ATOM 961 N N . HIS A 1 119 ? 4.955 -9.728 -27.180 1.00 93.19 119 HIS A N 1
ATOM 962 C CA . HIS A 1 119 ? 5.623 -11.032 -27.104 1.00 93.19 119 HIS A CA 1
ATOM 963 C C . HIS A 1 119 ? 6.987 -11.074 -27.803 1.00 93.19 119 HIS A C 1
ATOM 965 O O . HIS A 1 119 ? 7.836 -11.864 -27.396 1.00 93.19 119 HIS A O 1
ATOM 971 N N . ASP A 1 120 ? 7.209 -10.203 -28.787 1.00 90.81 120 ASP A N 1
ATOM 972 C CA . ASP A 1 120 ? 8.466 -10.102 -29.536 1.00 90.81 120 ASP A CA 1
ATOM 973 C C . ASP A 1 120 ? 9.328 -8.911 -29.072 1.00 90.81 120 ASP A C 1
ATOM 975 O O . ASP A 1 120 ? 10.358 -8.606 -29.671 1.00 90.81 120 ASP A O 1
ATOM 979 N N . SER A 1 121 ? 8.903 -8.232 -28.001 1.00 93.81 121 SER A N 1
ATOM 980 C CA . SER A 1 121 ? 9.553 -7.043 -27.442 1.00 93.81 121 SER A CA 1
ATOM 981 C C . SER A 1 121 ? 10.545 -7.382 -26.329 1.00 93.81 121 SER A C 1
ATOM 983 O O . SER A 1 121 ? 10.545 -8.483 -25.768 1.00 93.81 121 SER A O 1
ATOM 985 N N . ILE A 1 122 ? 11.324 -6.386 -25.899 1.00 92.19 122 ILE A N 1
ATOM 986 C CA . ILE A 1 122 ? 12.202 -6.495 -24.727 1.00 92.19 122 ILE A CA 1
ATOM 987 C C . ILE A 1 122 ? 11.449 -6.895 -23.443 1.00 92.19 122 ILE A C 1
ATOM 989 O O . ILE A 1 122 ? 12.009 -7.541 -22.550 1.00 92.19 122 ILE A O 1
ATOM 993 N N . PHE A 1 123 ? 10.157 -6.571 -23.359 1.00 94.25 123 PHE A N 1
ATOM 994 C CA . PHE A 1 123 ? 9.324 -6.822 -22.186 1.00 94.25 123 PHE A CA 1
ATOM 995 C C . PHE A 1 123 ? 8.946 -8.298 -22.012 1.00 94.25 123 PHE A C 1
ATOM 997 O O . PHE A 1 123 ? 8.497 -8.677 -20.929 1.00 94.25 123 PHE A O 1
ATOM 1004 N N . VAL A 1 124 ? 9.187 -9.162 -23.011 1.00 94.81 124 VAL A N 1
ATOM 1005 C CA . VAL A 1 124 ? 8.899 -10.611 -22.945 1.00 94.81 124 VAL A CA 1
ATOM 1006 C C . VAL A 1 124 ? 9.561 -11.295 -21.745 1.00 94.81 124 VAL A C 1
ATOM 1008 O O . VAL A 1 124 ? 9.027 -12.259 -21.191 1.00 94.81 124 VAL A O 1
ATOM 1011 N N . ARG A 1 125 ? 10.701 -10.766 -21.276 1.00 90.19 125 ARG A N 1
ATOM 1012 C CA . ARG A 1 125 ? 11.406 -11.276 -20.090 1.00 90.19 125 ARG A CA 1
ATOM 1013 C C . ARG A 1 125 ? 10.528 -11.243 -18.834 1.00 90.19 125 ARG A C 1
ATOM 1015 O O . ARG A 1 125 ? 10.692 -12.108 -17.969 1.00 90.19 125 ARG A O 1
ATOM 1022 N N . ARG A 1 126 ? 9.559 -10.319 -18.751 1.00 92.06 126 ARG A N 1
ATOM 1023 C CA . ARG A 1 126 ? 8.636 -10.189 -17.613 1.00 92.06 126 ARG A CA 1
ATOM 1024 C C . ARG A 1 126 ? 7.853 -11.479 -17.356 1.00 92.06 126 ARG A C 1
ATOM 1026 O O . ARG A 1 126 ? 7.765 -11.888 -16.203 1.00 92.06 126 ARG A O 1
ATOM 1033 N N . LEU A 1 127 ? 7.436 -12.187 -18.412 1.00 93.06 127 LEU A N 1
ATOM 1034 C CA . LEU A 1 127 ? 6.729 -13.475 -18.318 1.00 93.06 127 LEU A CA 1
ATOM 1035 C C . LEU A 1 127 ? 7.492 -14.524 -17.495 1.00 93.06 127 LEU A C 1
ATOM 1037 O O . LEU A 1 127 ? 6.891 -15.408 -16.891 1.00 93.06 127 LEU A O 1
ATOM 1041 N N . ARG A 1 128 ? 8.827 -14.435 -17.451 1.00 90.69 128 ARG A N 1
ATOM 1042 C CA . ARG A 1 128 ? 9.682 -15.362 -16.696 1.00 90.69 128 ARG A CA 1
ATOM 1043 C C . ARG A 1 128 ? 10.187 -14.768 -15.392 1.00 90.69 128 ARG A C 1
ATOM 1045 O O . ARG A 1 128 ? 10.328 -15.502 -14.418 1.00 90.69 128 ARG A O 1
ATOM 1052 N N . GLN A 1 129 ? 10.477 -13.472 -15.363 1.00 87.00 129 GLN A N 1
ATOM 1053 C CA . GLN A 1 129 ? 11.206 -12.844 -14.260 1.00 87.00 129 GLN A CA 1
ATOM 1054 C C . GLN A 1 129 ? 10.296 -12.239 -13.191 1.00 87.00 129 GLN A C 1
ATOM 1056 O O . GLN A 1 129 ? 10.639 -12.326 -12.019 1.00 87.00 129 GLN A O 1
ATOM 1061 N N . CYS A 1 130 ? 9.134 -11.681 -13.543 1.00 89.06 130 CYS A N 1
ATOM 1062 C CA . CYS A 1 130 ? 8.276 -11.044 -12.541 1.00 89.06 130 CYS A CA 1
ATOM 1063 C C . CYS A 1 130 ? 7.481 -12.070 -11.723 1.00 89.06 130 CYS A C 1
ATOM 1065 O O . CYS A 1 130 ? 7.288 -13.216 -12.145 1.00 89.06 130 CYS A O 1
ATOM 1067 N N . ASP A 1 131 ? 6.949 -11.639 -10.582 1.00 89.62 131 ASP A N 1
ATOM 1068 C CA . ASP A 1 131 ? 6.126 -12.488 -9.713 1.00 89.62 131 ASP A CA 1
ATOM 1069 C C . ASP A 1 131 ? 4.787 -12.870 -10.343 1.00 89.62 131 ASP A C 1
ATOM 1071 O O . ASP A 1 131 ? 4.296 -13.975 -10.116 1.00 89.62 131 ASP A O 1
ATOM 1075 N N . ALA A 1 132 ? 4.213 -11.981 -11.159 1.00 92.62 132 ALA A N 1
ATOM 1076 C CA . ALA A 1 132 ? 2.968 -12.235 -11.882 1.00 92.62 132 ALA A CA 1
ATOM 1077 C C . ALA A 1 132 ? 3.100 -13.282 -13.009 1.00 92.62 132 ALA A C 1
ATOM 1079 O O . ALA A 1 132 ? 2.086 -13.852 -13.401 1.00 92.62 132 ALA A O 1
ATOM 1080 N N . LYS A 1 133 ? 4.318 -13.535 -13.522 1.00 93.62 133 LYS A N 1
ATOM 1081 C CA . LYS A 1 133 ? 4.588 -14.336 -14.737 1.00 93.62 133 LYS A CA 1
ATOM 1082 C C . LYS A 1 133 ? 3.737 -13.923 -15.946 1.00 93.62 133 LYS A C 1
ATOM 1084 O O . LYS A 1 133 ? 3.308 -14.755 -16.738 1.00 93.62 133 LYS A O 1
ATOM 1089 N N . ASP A 1 134 ? 3.499 -12.624 -16.073 1.00 94.50 134 ASP A N 1
ATOM 1090 C CA . ASP A 1 134 ? 2.599 -12.027 -17.063 1.00 94.50 134 ASP A CA 1
ATOM 1091 C C . ASP A 1 134 ? 3.176 -10.672 -17.527 1.00 94.50 134 ASP A C 1
ATOM 1093 O O . ASP A 1 134 ? 4.233 -10.256 -17.045 1.00 94.50 134 ASP A O 1
ATOM 1097 N N . PHE A 1 135 ? 2.544 -9.966 -18.462 1.00 93.69 135 PHE A N 1
ATOM 1098 C CA . PHE A 1 135 ? 2.894 -8.586 -18.816 1.00 93.69 135 PHE A CA 1
ATOM 1099 C C . PHE A 1 135 ? 2.336 -7.579 -17.810 1.00 93.69 135 PHE A C 1
ATOM 1101 O O . PHE A 1 135 ? 2.960 -6.561 -17.529 1.00 93.69 135 PHE A O 1
ATOM 1108 N N . VAL A 1 136 ? 1.202 -7.896 -17.197 1.00 94.12 136 VAL A N 1
ATOM 1109 C CA . VAL A 1 136 ? 0.546 -7.059 -16.189 1.00 94.12 136 VAL A CA 1
ATOM 1110 C C . VAL A 1 136 ? 0.557 -7.732 -14.821 1.00 94.12 136 VAL A C 1
ATOM 1112 O O . VAL A 1 136 ? 0.907 -8.905 -14.691 1.00 94.12 136 VAL A O 1
ATOM 1115 N N . ASP A 1 137 ? 0.262 -6.986 -13.764 1.00 92.19 137 ASP A N 1
ATOM 1116 C CA . ASP A 1 137 ? -0.003 -7.599 -12.462 1.00 92.19 137 ASP A CA 1
ATOM 1117 C C . ASP A 1 137 ? -1.396 -8.231 -12.495 1.00 92.19 137 ASP A C 1
ATOM 1119 O O . ASP A 1 137 ? -2.366 -7.570 -12.862 1.00 92.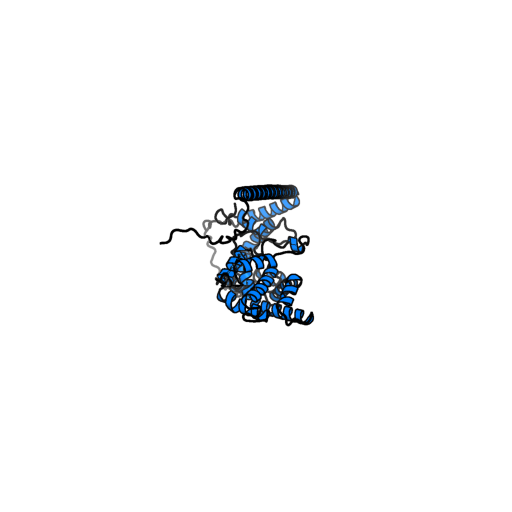19 137 ASP A O 1
ATOM 1123 N N . ASN A 1 138 ? -1.484 -9.516 -12.151 1.00 92.88 138 ASN A N 1
ATOM 1124 C CA . ASN A 1 138 ? -2.728 -10.283 -12.166 1.00 92.88 138 ASN A CA 1
ATOM 1125 C C . ASN A 1 138 ? -3.289 -10.499 -10.753 1.00 92.88 138 ASN A C 1
ATOM 1127 O O . ASN A 1 138 ? -2.586 -10.361 -9.750 1.00 92.88 138 ASN A O 1
ATOM 1131 N N . ALA A 1 139 ? -4.558 -10.903 -10.670 1.00 92.19 139 ALA A N 1
ATOM 1132 C CA . ALA A 1 139 ? -5.231 -11.139 -9.392 1.00 92.19 139 ALA A CA 1
ATOM 1133 C C . ALA A 1 139 ? -4.469 -12.123 -8.484 1.00 92.19 139 ALA A C 1
ATOM 1135 O O . ALA A 1 139 ? -4.458 -11.943 -7.275 1.00 92.19 139 ALA A O 1
ATOM 1136 N N . LYS A 1 140 ? -3.754 -13.109 -9.049 1.00 93.75 140 LYS A N 1
ATOM 1137 C CA . LYS A 1 140 ? -2.976 -14.088 -8.270 1.00 93.75 140 LYS A CA 1
ATOM 1138 C C . LYS A 1 140 ? -1.808 -13.453 -7.515 1.00 93.75 140 LYS A C 1
ATOM 1140 O O . LYS A 1 140 ? -1.541 -13.826 -6.378 1.00 93.75 140 LYS A O 1
ATOM 1145 N N . VAL A 1 141 ? -1.058 -12.537 -8.137 1.00 93.50 141 VAL A N 1
ATOM 1146 C CA . VAL A 1 141 ? 0.040 -11.852 -7.431 1.00 93.50 141 VAL A CA 1
ATOM 1147 C C . VAL A 1 141 ? -0.498 -10.852 -6.412 1.00 93.50 141 VAL A C 1
ATOM 1149 O O . VAL A 1 141 ? 0.071 -10.730 -5.329 1.00 93.50 141 VAL A O 1
ATOM 1152 N N . LEU A 1 142 ? -1.616 -10.192 -6.725 1.00 92.38 142 LEU A N 1
ATOM 1153 C CA . LEU A 1 142 ? -2.270 -9.268 -5.804 1.00 92.38 142 LEU A CA 1
ATOM 1154 C C . LEU A 1 142 ? -2.816 -9.998 -4.573 1.00 92.38 142 LEU A C 1
ATOM 1156 O O . LEU A 1 142 ? -2.588 -9.529 -3.463 1.00 92.38 142 LEU A O 1
ATOM 1160 N N . ASP A 1 143 ? -3.443 -11.163 -4.752 1.00 95.12 143 ASP A N 1
ATOM 1161 C CA . ASP A 1 143 ? -3.954 -12.003 -3.661 1.00 95.12 143 ASP A CA 1
ATOM 1162 C C . ASP A 1 143 ? -2.821 -12.519 -2.771 1.00 95.12 143 ASP A C 1
ATOM 1164 O O . ASP A 1 143 ? -2.883 -12.395 -1.552 1.00 95.12 143 ASP A O 1
ATOM 1168 N N . ARG A 1 144 ? -1.712 -12.984 -3.364 1.00 95.06 144 ARG A N 1
ATOM 1169 C CA . ARG A 1 144 ? -0.525 -13.370 -2.583 1.00 95.06 144 ARG A CA 1
ATOM 1170 C C . ARG A 1 144 ? 0.040 -12.212 -1.764 1.00 95.06 144 ARG A C 1
ATOM 1172 O O . ARG A 1 144 ? 0.407 -12.417 -0.611 1.00 95.06 144 ARG A O 1
ATOM 1179 N N . ALA A 1 145 ? 0.118 -11.013 -2.343 1.00 92.44 145 ALA A N 1
ATOM 1180 C CA . ALA A 1 145 ? 0.581 -9.831 -1.620 1.00 92.44 145 ALA A CA 1
ATOM 1181 C C . ALA A 1 145 ? -0.382 -9.460 -0.480 1.00 92.44 145 ALA A C 1
ATOM 1183 O O . ALA A 1 145 ? 0.063 -9.261 0.645 1.00 92.44 145 ALA A O 1
ATOM 1184 N N . HIS A 1 146 ? -1.691 -9.444 -0.759 1.00 95.12 146 HIS A N 1
ATOM 1185 C CA . HIS A 1 146 ? -2.744 -9.191 0.226 1.00 95.12 146 HIS A CA 1
ATOM 1186 C C . HIS A 1 146 ? -2.697 -10.187 1.386 1.00 95.12 146 HIS A C 1
ATOM 1188 O O . HIS A 1 146 ? -2.723 -9.796 2.550 1.00 95.12 146 HIS A O 1
ATOM 1194 N N . ALA A 1 147 ? -2.567 -11.477 1.077 1.00 96.00 147 ALA A N 1
ATOM 1195 C CA . ALA A 1 147 ? -2.452 -12.533 2.069 1.00 96.00 147 ALA A CA 1
ATOM 1196 C C . ALA A 1 147 ? -1.196 -12.375 2.936 1.00 96.00 147 ALA A C 1
ATOM 1198 O O . ALA A 1 147 ? -1.297 -12.527 4.150 1.00 96.00 147 ALA A O 1
ATOM 1199 N N . ALA A 1 148 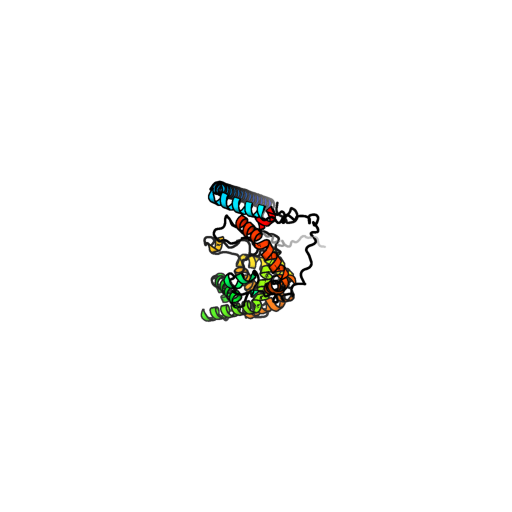? -0.049 -12.035 2.339 1.00 94.56 148 ALA A N 1
ATOM 1200 C CA . ALA A 1 148 ? 1.198 -11.828 3.072 1.00 94.56 148 ALA A CA 1
ATOM 1201 C C . ALA A 1 148 ? 1.117 -10.633 4.038 1.00 94.56 148 ALA A C 1
ATOM 1203 O O . ALA A 1 148 ? 1.545 -10.744 5.186 1.00 94.56 148 ALA A O 1
ATOM 1204 N N . ASP A 1 149 ? 0.538 -9.510 3.601 1.00 94.88 149 ASP A N 1
ATOM 1205 C CA . ASP A 1 149 ? 0.341 -8.342 4.466 1.00 94.88 149 ASP A CA 1
ATOM 1206 C C . ASP A 1 149 ? -0.652 -8.660 5.593 1.00 94.88 149 ASP A C 1
ATOM 1208 O O . ASP A 1 149 ? -0.387 -8.380 6.762 1.00 94.88 149 ASP A O 1
ATOM 1212 N N . TRP A 1 150 ? -1.773 -9.309 5.262 1.00 96.88 150 TRP A N 1
ATOM 1213 C CA . TRP A 1 150 ? -2.785 -9.698 6.242 1.00 96.88 150 TRP A CA 1
ATOM 1214 C C . TRP A 1 150 ? -2.245 -10.669 7.291 1.00 96.88 150 TRP A C 1
ATOM 1216 O O . TRP A 1 150 ? -2.534 -10.513 8.475 1.00 96.88 150 TRP A O 1
ATOM 1226 N N . GLU A 1 151 ? -1.425 -11.643 6.887 1.00 95.88 151 GLU A N 1
ATOM 1227 C CA . GLU A 1 151 ? -0.790 -12.588 7.807 1.00 95.88 151 GLU A CA 1
ATOM 1228 C C . GLU A 1 151 ? 0.051 -11.861 8.868 1.00 95.88 151 GLU A C 1
ATOM 1230 O O . GLU A 1 151 ? 0.005 -12.219 10.045 1.00 95.88 151 GLU A O 1
ATOM 1235 N N . ARG A 1 152 ? 0.774 -10.804 8.479 1.00 92.44 152 ARG A N 1
ATOM 1236 C CA . ARG A 1 152 ? 1.539 -9.974 9.422 1.00 92.44 152 ARG A CA 1
ATOM 1237 C C . ARG A 1 152 ? 0.632 -9.206 10.376 1.00 92.44 152 ARG A C 1
ATOM 1239 O O . ARG A 1 152 ? 0.914 -9.152 11.569 1.00 92.44 152 ARG A O 1
ATOM 1246 N N . VAL A 1 153 ? -0.478 -8.662 9.878 1.00 94.31 153 VAL A N 1
ATOM 1247 C CA . VAL A 1 153 ? -1.462 -7.948 10.706 1.00 94.31 153 VAL A CA 1
ATOM 1248 C C . VAL A 1 153 ? -2.073 -8.875 11.759 1.00 94.31 153 VAL A C 1
ATOM 1250 O O . VAL A 1 153 ? -2.071 -8.547 12.944 1.00 94.31 153 VAL A O 1
ATOM 1253 N N . VAL A 1 154 ? -2.549 -10.060 11.365 1.00 94.50 154 VAL A N 1
ATOM 1254 C CA . VAL A 1 154 ? -3.207 -10.983 12.307 1.00 94.50 154 VAL A CA 1
ATOM 1255 C C . VAL A 1 154 ? -2.242 -11.665 13.268 1.00 94.50 154 VAL A C 1
ATOM 1257 O O . VAL A 1 154 ? -2.681 -12.120 14.316 1.00 94.50 154 VAL A O 1
ATOM 1260 N N . LYS A 1 155 ? -0.937 -11.710 12.973 1.00 92.50 155 LYS A N 1
ATOM 1261 C CA . LYS A 1 155 ? 0.080 -12.168 13.935 1.00 92.50 155 LYS A CA 1
ATOM 1262 C C . LYS A 1 155 ? 0.222 -11.232 15.138 1.00 92.50 155 LYS A C 1
ATOM 1264 O O . LYS A 1 155 ? 0.664 -11.682 16.191 1.00 92.50 155 LYS A O 1
ATOM 1269 N N . LYS A 1 156 ? -0.173 -9.958 15.023 1.00 90.75 156 LYS A N 1
ATOM 1270 C CA . LYS A 1 156 ? -0.131 -9.010 16.142 1.00 90.75 156 LYS A CA 1
ATOM 1271 C C . LYS A 1 156 ? -1.266 -9.294 17.129 1.00 90.75 156 LYS A C 1
ATOM 1273 O O . LYS A 1 156 ? -2.434 -8.995 16.864 1.00 90.75 156 LYS A O 1
ATOM 1278 N N . ASP A 1 157 ? -0.926 -9.752 18.332 1.00 90.12 157 ASP A N 1
ATOM 1279 C CA . ASP A 1 157 ? -1.913 -9.972 19.401 1.00 90.12 157 ASP A CA 1
ATOM 1280 C C . ASP A 1 157 ? -2.689 -8.695 19.747 1.00 90.12 157 ASP A C 1
ATOM 1282 O O . ASP A 1 157 ? -3.885 -8.742 20.029 1.00 90.12 157 ASP A O 1
ATOM 1286 N N . ARG A 1 158 ? -2.051 -7.521 19.664 1.00 90.31 158 ARG A N 1
ATOM 1287 C CA . ARG A 1 158 ? -2.712 -6.222 19.881 1.00 90.31 158 ARG A CA 1
ATOM 1288 C C . ARG A 1 158 ? -3.794 -5.914 18.846 1.00 90.31 158 ARG A C 1
ATOM 1290 O O . ARG A 1 158 ? -4.763 -5.231 19.186 1.00 90.31 158 ARG A O 1
ATOM 1297 N N . PHE A 1 159 ? -3.658 -6.403 17.616 1.00 93.81 159 PHE A N 1
ATOM 1298 C CA . PHE A 1 159 ? -4.699 -6.270 16.601 1.00 93.81 159 PHE A CA 1
ATOM 1299 C C . PHE A 1 159 ? -5.839 -7.259 16.850 1.00 93.81 159 PHE A C 1
ATOM 1301 O O . PHE A 1 159 ? -6.996 -6.853 16.923 1.00 93.81 159 PHE A O 1
ATOM 1308 N N . ARG A 1 160 ? -5.525 -8.532 17.117 1.00 92.88 160 ARG A N 1
ATOM 1309 C CA . ARG A 1 160 ? -6.535 -9.550 17.467 1.00 92.88 160 ARG A CA 1
ATOM 1310 C C . ARG A 1 160 ? -7.364 -9.141 18.687 1.00 92.88 160 ARG A C 1
ATOM 1312 O O . ARG A 1 160 ? -8.587 -9.202 18.655 1.00 92.88 160 ARG A O 1
ATOM 1319 N N . ASN A 1 161 ? -6.701 -8.646 19.732 1.00 91.31 161 ASN A N 1
ATOM 1320 C CA . ASN A 1 161 ? -7.346 -8.133 20.940 1.00 91.31 161 ASN A CA 1
ATOM 1321 C C . ASN A 1 161 ? -8.187 -6.880 20.676 1.00 91.31 161 ASN A C 1
ATOM 1323 O O . ASN A 1 161 ? -9.158 -6.634 21.386 1.00 91.31 161 ASN A O 1
ATOM 1327 N N . PHE A 1 162 ? -7.812 -6.061 19.692 1.00 93.06 162 PHE A N 1
ATOM 1328 C CA . PHE A 1 162 ? -8.619 -4.917 19.284 1.00 93.06 162 PHE A CA 1
ATOM 1329 C C . PHE A 1 162 ? -9.932 -5.373 18.638 1.00 93.06 162 PHE A C 1
ATOM 1331 O O . PHE A 1 162 ? -10.987 -4.922 19.080 1.00 93.06 162 PHE A O 1
ATOM 1338 N N . ILE A 1 163 ? -9.873 -6.308 17.683 1.00 92.38 163 ILE A N 1
ATOM 1339 C CA . ILE A 1 163 ? -11.058 -6.891 17.032 1.00 92.38 163 ILE A CA 1
ATOM 1340 C C . ILE A 1 163 ? -11.962 -7.565 18.072 1.00 92.38 163 ILE A C 1
ATOM 1342 O O . ILE A 1 163 ? -13.124 -7.190 18.206 1.00 92.38 163 ILE A O 1
ATOM 1346 N N . ALA A 1 164 ? -11.393 -8.437 18.912 1.00 89.50 164 ALA A N 1
ATOM 1347 C CA . ALA A 1 164 ? -12.115 -9.154 19.968 1.00 89.50 164 ALA A CA 1
ATOM 1348 C C . ALA A 1 164 ? -12.845 -8.239 20.971 1.00 89.50 164 ALA A C 1
ATOM 1350 O O . ALA A 1 164 ? -13.842 -8.629 21.565 1.00 89.50 164 ALA A O 1
ATOM 1351 N N . ARG A 1 165 ? -12.341 -7.020 21.204 1.00 87.00 165 ARG A N 1
ATOM 1352 C CA . ARG A 1 165 ? -12.988 -6.045 22.100 1.00 87.00 165 ARG A CA 1
ATOM 1353 C C . ARG A 1 165 ? -14.075 -5.231 21.414 1.00 87.00 165 ARG A C 1
ATOM 1355 O O . ARG A 1 165 ? -14.962 -4.725 22.102 1.00 87.00 165 ARG A O 1
ATOM 1362 N N . LYS A 1 166 ? -13.935 -5.000 20.108 1.00 84.69 166 LYS A N 1
ATOM 1363 C CA . LYS A 1 166 ? -14.831 -4.130 19.344 1.00 84.69 166 LYS A CA 1
ATOM 1364 C C . LYS A 1 166 ? -16.067 -4.864 18.865 1.00 84.69 166 LYS A C 1
ATOM 1366 O O . LYS A 1 166 ? -17.140 -4.271 18.900 1.00 84.69 166 LYS A O 1
ATOM 1371 N N . ASP A 1 167 ? -15.936 -6.146 18.568 1.00 77.75 167 ASP A N 1
ATOM 1372 C CA . ASP A 1 167 ? -17.082 -7.003 18.342 1.00 77.75 167 ASP A CA 1
ATOM 1373 C C . ASP A 1 167 ? -17.398 -7.827 19.600 1.00 77.75 167 ASP A C 1
ATOM 1375 O O . ASP A 1 167 ? -16.777 -8.842 19.910 1.00 77.75 167 ASP A O 1
ATOM 1379 N N . LYS A 1 168 ? -18.388 -7.347 20.361 1.00 69.12 168 LYS A N 1
ATOM 1380 C CA . LYS A 1 168 ? -18.864 -8.001 21.590 1.00 69.12 168 LYS A CA 1
ATOM 1381 C C . LYS A 1 168 ? -19.657 -9.281 21.315 1.00 69.12 168 LYS A C 1
ATOM 1383 O O . LYS A 1 168 ? -19.982 -9.984 22.270 1.00 69.12 168 LYS A O 1
ATOM 1388 N N . SER A 1 169 ? -20.009 -9.553 20.056 1.00 69.69 169 SER A N 1
ATOM 1389 C CA . SER A 1 169 ? -20.696 -10.783 19.660 1.00 69.69 169 SER A CA 1
ATOM 1390 C C . SER A 1 169 ? -19.745 -11.981 19.562 1.00 69.69 169 SER A C 1
ATOM 1392 O O . SER A 1 169 ? -20.198 -13.122 19.496 1.00 69.69 169 SER A O 1
ATOM 1394 N N . LEU A 1 170 ? -18.432 -11.742 19.637 1.00 74.50 170 LEU A N 1
ATOM 1395 C CA . LEU A 1 170 ? -17.407 -12.777 19.602 1.00 74.50 170 LEU A CA 1
ATOM 1396 C C . LEU A 1 170 ? -17.390 -13.576 20.909 1.00 74.50 170 LEU A C 1
ATOM 1398 O O . LEU A 1 170 ? -16.827 -13.159 21.922 1.00 74.50 170 LEU A O 1
ATOM 1402 N N . LEU A 1 171 ? -18.027 -14.746 20.873 1.00 71.75 171 LEU A N 1
ATOM 1403 C CA . LEU A 1 171 ? -18.151 -15.647 22.021 1.00 71.75 171 LEU A CA 1
ATOM 1404 C C . LEU A 1 171 ? -16.938 -16.570 22.190 1.00 71.75 171 LEU A C 1
ATOM 1406 O O . LEU A 1 171 ? -16.648 -17.005 23.305 1.00 71.75 171 LEU A O 1
ATOM 1410 N N . ASP A 1 172 ? -16.232 -16.880 21.101 1.00 83.62 172 ASP A N 1
ATOM 1411 C CA . ASP A 1 172 ? -15.124 -17.829 21.096 1.00 83.62 172 ASP A CA 1
ATOM 1412 C C . ASP A 1 172 ? -14.054 -17.514 20.030 1.00 83.62 172 ASP A C 1
ATOM 1414 O O . ASP A 1 172 ? -14.111 -16.528 19.289 1.00 83.62 172 ASP A O 1
ATOM 1418 N N . ALA A 1 173 ? -13.023 -18.362 19.978 1.00 85.12 173 ALA A N 1
ATOM 1419 C CA . ALA A 1 173 ? -11.923 -18.225 19.030 1.00 85.12 173 ALA A CA 1
ATOM 1420 C C . ALA A 1 173 ? -12.333 -18.491 17.570 1.00 85.12 173 ALA A C 1
ATOM 1422 O O . ALA A 1 173 ? -11.651 -18.003 16.667 1.00 85.12 173 ALA A O 1
ATOM 1423 N N . ALA A 1 174 ? -13.406 -19.253 17.333 1.00 86.88 174 ALA A N 1
ATOM 1424 C CA . ALA A 1 174 ? -13.900 -19.539 15.989 1.00 86.88 174 ALA A CA 1
ATOM 1425 C C . ALA A 1 174 ? -14.601 -18.305 15.411 1.00 86.88 174 ALA A C 1
ATOM 1427 O O . ALA A 1 174 ? -14.261 -17.879 14.311 1.00 86.88 174 ALA A O 1
ATOM 1428 N N . ALA A 1 175 ? -15.453 -17.655 16.207 1.00 87.62 175 ALA A N 1
ATOM 1429 C CA . ALA A 1 175 ? -16.084 -16.393 15.847 1.00 87.62 175 ALA A CA 1
ATOM 1430 C C . ALA A 1 175 ? -15.036 -15.317 15.517 1.00 87.62 175 ALA A C 1
ATOM 1432 O O . ALA A 1 175 ? -15.149 -14.626 14.508 1.00 87.62 175 ALA A O 1
ATOM 1433 N N . LEU A 1 176 ? -13.962 -15.207 16.315 1.00 90.00 176 LEU A N 1
ATOM 1434 C CA . LEU A 1 176 ? -12.878 -14.258 16.026 1.00 90.00 176 LEU A CA 1
ATOM 1435 C C . LEU A 1 176 ? -12.175 -14.573 14.695 1.00 90.00 176 LEU A C 1
ATOM 1437 O O . LEU A 1 176 ? -11.783 -13.658 13.975 1.00 90.00 176 LEU A O 1
ATOM 1441 N N . ALA A 1 177 ? -11.978 -15.852 14.370 1.00 91.56 177 ALA A N 1
ATOM 1442 C CA . ALA A 1 177 ? -11.371 -16.246 13.101 1.00 91.56 177 ALA A CA 1
ATOM 1443 C C . ALA A 1 177 ? -12.277 -15.907 11.905 1.00 91.56 177 ALA A C 1
ATOM 1445 O O . ALA A 1 177 ? -11.774 -15.438 10.882 1.00 91.56 177 ALA A O 1
ATOM 1446 N N . ASP A 1 178 ? -13.590 -16.093 12.052 1.00 92.06 178 ASP A N 1
ATOM 1447 C CA . ASP A 1 178 ? -14.577 -15.726 11.038 1.00 92.06 178 ASP A CA 1
ATOM 1448 C C . ASP A 1 178 ? -14.648 -14.212 10.829 1.00 92.06 178 ASP A C 1
ATOM 1450 O O . ASP A 1 178 ? -14.670 -13.758 9.685 1.00 92.06 178 ASP A O 1
ATOM 1454 N N . GLU A 1 179 ? -14.593 -13.423 11.900 1.00 93.06 179 GLU A N 1
ATOM 1455 C CA . GLU A 1 179 ? -14.553 -11.961 11.806 1.00 93.06 179 GLU A CA 1
ATOM 1456 C C . GLU A 1 179 ? -13.274 -11.475 11.114 1.00 93.06 179 GLU A C 1
ATOM 1458 O O . GLU A 1 179 ? -13.310 -10.685 10.172 1.00 93.06 179 GLU A O 1
ATOM 1463 N N . LEU A 1 180 ? -12.114 -12.028 11.486 1.00 95.38 180 LEU A N 1
ATOM 1464 C CA . LEU A 1 180 ? -10.854 -11.731 10.801 1.00 95.38 180 LEU A CA 1
ATOM 1465 C C . LEU A 1 180 ? -10.906 -12.108 9.310 1.00 95.38 180 LEU A C 1
ATOM 1467 O O . LEU A 1 180 ? -10.318 -11.412 8.480 1.00 95.38 180 LEU A O 1
ATOM 1471 N N . ARG A 1 181 ? -11.604 -13.188 8.943 1.00 96.25 181 ARG A N 1
ATOM 1472 C CA . ARG A 1 181 ? -11.805 -13.563 7.537 1.00 96.25 181 ARG A CA 1
ATOM 1473 C C . ARG A 1 181 ? -12.666 -12.531 6.801 1.00 96.25 181 ARG A C 1
ATOM 1475 O O . ARG A 1 181 ? -12.287 -12.131 5.704 1.00 96.25 181 ARG A O 1
ATOM 1482 N N . GLN A 1 182 ? -13.758 -12.067 7.403 1.00 96.25 182 GLN A N 1
ATOM 1483 C CA . GLN A 1 182 ? -14.637 -11.049 6.814 1.00 96.25 182 GLN A CA 1
ATOM 1484 C C . GLN A 1 182 ? -13.914 -9.712 6.619 1.00 96.25 182 GLN A C 1
ATOM 1486 O O . GLN A 1 182 ? -13.956 -9.135 5.534 1.00 96.25 182 GLN A O 1
ATOM 1491 N N . VAL A 1 183 ? -13.137 -9.263 7.610 1.00 97.12 183 VAL A N 1
ATOM 1492 C CA . VAL A 1 183 ? -12.306 -8.054 7.476 1.00 97.12 183 VAL A CA 1
ATOM 1493 C C . VAL A 1 183 ? -11.269 -8.212 6.358 1.00 97.12 183 VAL A C 1
ATOM 1495 O O . VAL A 1 183 ? -11.063 -7.287 5.568 1.00 97.12 183 VAL A O 1
ATOM 1498 N N . LYS A 1 184 ? -10.640 -9.390 6.231 1.00 97.56 184 LYS A N 1
ATOM 1499 C CA . LYS A 1 184 ? -9.715 -9.686 5.123 1.00 97.56 184 LYS A CA 1
ATOM 1500 C C . LYS A 1 184 ? -10.401 -9.578 3.759 1.00 97.56 184 LYS A C 1
ATOM 1502 O O . LYS A 1 184 ? -9.792 -9.067 2.815 1.00 97.56 184 LYS A O 1
ATOM 1507 N N . GLU A 1 185 ? -11.625 -10.085 3.643 1.00 97.44 185 GLU A N 1
ATOM 1508 C CA . GLU A 1 185 ? -12.430 -10.036 2.419 1.00 97.44 185 GLU A CA 1
ATOM 1509 C C . GLU A 1 185 ? -12.854 -8.601 2.088 1.00 97.44 185 GLU A C 1
ATOM 1511 O O . GLU A 1 185 ? -12.678 -8.171 0.949 1.00 97.44 185 GLU A O 1
ATOM 1516 N N . ALA A 1 186 ? -13.282 -7.810 3.075 1.00 97.75 186 ALA A N 1
ATOM 1517 C CA . ALA A 1 186 ? -13.608 -6.396 2.882 1.00 97.75 186 ALA A CA 1
ATOM 1518 C C . ALA A 1 186 ? -12.403 -5.579 2.388 1.00 97.75 186 ALA A C 1
ATOM 1520 O O . ALA A 1 186 ? -12.531 -4.778 1.458 1.00 97.75 186 ALA A O 1
ATOM 1521 N N . LEU A 1 187 ? -11.210 -5.818 2.946 1.00 97.75 187 LEU A N 1
ATOM 1522 C CA . LEU A 1 187 ? -9.969 -5.209 2.455 1.00 97.75 187 LEU A CA 1
ATOM 1523 C C . LEU A 1 187 ? -9.634 -5.647 1.021 1.00 97.75 187 LEU A C 1
ATOM 1525 O O . LEU A 1 187 ? -9.134 -4.839 0.244 1.00 97.75 187 LEU A O 1
ATOM 1529 N N . TRP A 1 188 ? -9.906 -6.905 0.656 1.00 96.81 188 TRP A N 1
ATOM 1530 C CA . TRP A 1 188 ? -9.686 -7.414 -0.702 1.00 96.81 188 TRP A CA 1
ATOM 1531 C C . TRP A 1 188 ? -10.634 -6.773 -1.720 1.00 96.81 188 TRP A C 1
ATOM 1533 O O . TRP A 1 188 ? -10.193 -6.323 -2.778 1.00 96.81 188 TRP A O 1
ATOM 1543 N N . HIS A 1 189 ? -11.926 -6.684 -1.396 1.00 96.62 189 HIS A N 1
ATOM 1544 C CA . HIS A 1 189 ? -12.919 -6.029 -2.249 1.00 96.62 189 HIS A CA 1
ATOM 1545 C C . HIS A 1 189 ? -12.586 -4.555 -2.499 1.00 96.62 189 HIS A C 1
ATOM 1547 O O . HIS A 1 189 ? -12.838 -4.041 -3.586 1.00 96.62 189 HIS A O 1
ATOM 1553 N N . ASN A 1 190 ? -11.939 -3.914 -1.527 1.00 96.25 190 ASN A N 1
ATOM 1554 C CA . ASN A 1 190 ? -11.524 -2.518 -1.574 1.00 96.25 190 ASN A CA 1
ATOM 1555 C C . ASN A 1 190 ? -10.018 -2.327 -1.841 1.00 96.25 190 ASN A C 1
ATOM 1557 O O . ASN A 1 190 ? -9.458 -1.262 -1.571 1.00 96.25 190 ASN A O 1
ATOM 1561 N N . LEU A 1 191 ? -9.334 -3.349 -2.361 1.00 94.06 191 LEU A N 1
ATOM 1562 C CA . LEU A 1 191 ? -7.872 -3.379 -2.407 1.00 94.06 191 LEU A CA 1
ATOM 1563 C C . LEU A 1 191 ? -7.271 -2.247 -3.246 1.00 94.06 191 LEU A C 1
ATOM 1565 O O . LEU A 1 191 ? -6.237 -1.685 -2.883 1.00 94.06 191 LEU A O 1
ATOM 1569 N N . GLU A 1 192 ? -7.891 -1.936 -4.382 1.00 91.62 192 GLU A N 1
ATOM 1570 C CA . GLU A 1 192 ? -7.381 -0.948 -5.332 1.00 91.62 192 GLU A CA 1
ATOM 1571 C C . GLU A 1 192 ? -7.284 0.460 -4.720 1.00 91.62 192 GLU A C 1
ATOM 1573 O O . GLU A 1 192 ? -6.157 0.947 -4.603 1.00 91.62 192 GLU A O 1
ATOM 1578 N N . PRO A 1 193 ? -8.371 1.092 -4.227 1.00 94.38 193 PRO A N 1
ATOM 1579 C CA . PRO A 1 193 ? -8.279 2.412 -3.600 1.00 94.38 193 PRO A CA 1
ATOM 1580 C C . PRO A 1 193 ? -7.373 2.418 -2.361 1.00 94.38 193 PRO A C 1
ATOM 1582 O O . PRO A 1 193 ? -6.613 3.368 -2.170 1.00 94.38 193 PRO A O 1
ATOM 1585 N N . ILE A 1 194 ? -7.376 1.349 -1.554 1.00 95.38 194 ILE A N 1
ATOM 1586 C CA . ILE A 1 194 ? -6.513 1.235 -0.367 1.00 95.38 194 ILE A CA 1
ATOM 1587 C C . ILE A 1 194 ? -5.028 1.250 -0.760 1.00 95.38 194 ILE A C 1
ATOM 1589 O O . ILE A 1 194 ? -4.232 1.966 -0.149 1.00 95.38 194 ILE A O 1
ATOM 1593 N N . ARG A 1 195 ? -4.628 0.477 -1.776 1.00 92.12 195 ARG A N 1
ATOM 1594 C CA . ARG A 1 195 ? -3.231 0.429 -2.244 1.00 92.12 195 ARG A CA 1
ATOM 1595 C C . ARG A 1 195 ? -2.827 1.699 -2.975 1.00 92.12 195 ARG A C 1
ATOM 1597 O O . ARG A 1 195 ? -1.711 2.174 -2.789 1.00 92.12 195 ARG A O 1
ATOM 1604 N N . SER A 1 196 ? -3.717 2.229 -3.804 1.00 91.19 196 SER A N 1
ATOM 1605 C CA . SER A 1 196 ? -3.513 3.479 -4.530 1.00 91.19 196 SER A CA 1
ATOM 1606 C C . SER A 1 196 ? -3.240 4.643 -3.584 1.00 91.19 196 SER A C 1
ATOM 1608 O O . SER A 1 196 ? -2.264 5.367 -3.777 1.00 91.19 196 SER A O 1
ATOM 1610 N N . ALA A 1 197 ? -4.036 4.765 -2.517 1.00 93.81 197 ALA A N 1
ATOM 1611 C CA . ALA A 1 197 ? -3.805 5.733 -1.453 1.00 93.81 197 ALA A CA 1
ATOM 1612 C C . ALA A 1 197 ? -2.410 5.556 -0.836 1.00 93.81 197 ALA A C 1
ATOM 1614 O O . ALA A 1 197 ? -1.634 6.509 -0.790 1.00 93.81 197 ALA A O 1
ATOM 1615 N N . PHE A 1 198 ? -2.057 4.329 -0.436 1.00 92.88 198 PHE A N 1
ATOM 1616 C CA . PHE A 1 198 ? -0.747 4.042 0.147 1.00 92.88 198 PHE A CA 1
ATOM 1617 C C . PHE A 1 198 ? 0.402 4.495 -0.757 1.00 92.88 198 PHE A C 1
ATOM 1619 O O . PHE A 1 198 ? 1.230 5.300 -0.342 1.00 92.88 198 PHE A O 1
ATOM 1626 N N . TYR A 1 199 ? 0.428 4.032 -2.010 1.00 88.69 199 TYR A N 1
ATOM 1627 C CA . TYR A 1 199 ? 1.513 4.362 -2.932 1.00 88.69 199 TYR A CA 1
ATOM 1628 C C . TYR A 1 199 ? 1.605 5.854 -3.220 1.00 88.69 199 TYR A C 1
ATOM 1630 O O . TYR A 1 199 ? 2.705 6.400 -3.239 1.00 88.69 199 TYR A O 1
ATOM 1638 N N . TYR A 1 200 ? 0.467 6.515 -3.423 1.00 90.06 200 TYR A N 1
ATOM 1639 C CA . TYR A 1 200 ? 0.447 7.942 -3.693 1.00 90.06 200 TYR A CA 1
ATOM 1640 C C . TYR A 1 200 ? 1.029 8.737 -2.520 1.00 90.06 200 TYR A C 1
ATOM 1642 O O . TYR A 1 200 ? 2.015 9.453 -2.700 1.00 90.06 200 TYR A O 1
ATOM 1650 N N . TYR A 1 201 ? 0.485 8.557 -1.311 1.00 90.12 201 TYR A N 1
ATOM 1651 C CA . TYR A 1 201 ? 0.912 9.318 -0.134 1.00 90.12 201 TYR A CA 1
ATOM 1652 C C . TYR A 1 201 ? 2.326 8.950 0.337 1.00 90.12 201 TYR A C 1
ATOM 1654 O O . TYR A 1 201 ? 3.041 9.824 0.820 1.00 90.12 201 TYR A O 1
ATOM 1662 N N . SER A 1 202 ? 2.787 7.714 0.117 1.00 86.94 202 SER A N 1
ATOM 1663 C CA . SER A 1 202 ? 4.195 7.341 0.325 1.00 86.94 202 SER A CA 1
ATOM 1664 C C . SER A 1 202 ? 5.154 8.040 -0.645 1.00 86.94 202 SER A C 1
ATOM 1666 O O . SER A 1 202 ? 6.294 8.315 -0.281 1.00 86.94 202 SER A O 1
ATOM 1668 N N . MET A 1 203 ? 4.723 8.345 -1.874 1.00 81.38 203 MET A N 1
ATOM 1669 C CA . MET A 1 203 ? 5.585 8.949 -2.898 1.00 81.38 203 MET A CA 1
ATOM 1670 C C . MET A 1 203 ? 5.627 10.478 -2.860 1.00 81.38 203 MET A C 1
ATOM 1672 O O . MET A 1 203 ? 6.655 11.055 -3.206 1.00 81.38 203 MET A O 1
ATOM 1676 N N . ILE A 1 204 ? 4.536 11.144 -2.469 1.00 78.25 204 ILE A N 1
ATOM 1677 C CA . ILE A 1 204 ? 4.485 12.619 -2.425 1.00 78.25 204 ILE A CA 1
ATOM 1678 C C . ILE A 1 204 ? 5.076 13.219 -1.140 1.00 78.25 204 ILE A C 1
ATOM 1680 O O . ILE A 1 204 ? 5.193 14.440 -1.027 1.00 78.25 204 ILE A O 1
ATOM 1684 N N . GLY A 1 205 ? 5.440 12.383 -0.164 1.00 67.25 205 GLY A N 1
ATOM 1685 C CA . GLY A 1 205 ? 6.034 12.819 1.096 1.00 67.25 205 GLY A CA 1
ATOM 1686 C C . GLY A 1 205 ? 7.368 13.559 0.915 1.00 67.25 205 GLY A C 1
ATOM 1687 O O . GLY A 1 205 ? 8.139 13.294 -0.004 1.00 67.25 205 GLY A O 1
ATOM 1688 N N . ALA A 1 206 ? 7.668 14.482 1.835 1.00 56.03 206 ALA A N 1
ATOM 1689 C CA . ALA A 1 206 ? 8.842 15.364 1.770 1.00 56.03 206 ALA A CA 1
ATOM 1690 C C . ALA A 1 206 ? 10.207 14.640 1.838 1.00 56.03 206 ALA A C 1
ATOM 1692 O O . ALA A 1 206 ? 11.234 15.237 1.523 1.00 56.03 206 ALA A O 1
ATOM 1693 N N . SER A 1 207 ? 10.236 13.365 2.231 1.00 55.00 207 SER A N 1
ATOM 1694 C CA . SER A 1 207 ? 11.437 12.526 2.303 1.00 55.00 207 SER A CA 1
ATOM 1695 C C . SER A 1 207 ? 11.616 11.702 1.023 1.00 55.00 207 SER A C 1
ATOM 1697 O O . SER A 1 207 ? 11.577 10.469 1.040 1.00 55.00 207 SER A O 1
ATOM 1699 N N . VAL A 1 208 ? 11.809 12.386 -0.108 1.00 50.44 208 VAL A N 1
ATOM 1700 C CA . VAL A 1 208 ? 12.191 11.751 -1.378 1.00 50.44 208 VAL A CA 1
ATOM 1701 C C . VAL A 1 208 ? 13.606 11.185 -1.217 1.00 50.44 208 VAL A C 1
ATOM 1703 O O . VAL A 1 208 ? 14.589 11.902 -1.379 1.00 50.44 208 VAL A O 1
ATOM 1706 N N . GLY A 1 209 ? 13.734 9.914 -0.835 1.00 51.94 209 GLY A N 1
ATOM 1707 C CA . GLY A 1 209 ? 15.062 9.363 -0.550 1.00 51.94 209 GLY A CA 1
ATOM 1708 C C . GLY A 1 209 ? 15.081 8.040 0.195 1.00 51.94 209 GLY A C 1
ATOM 1709 O O . GLY A 1 209 ? 15.755 7.104 -0.231 1.00 51.94 209 GLY A O 1
ATOM 1710 N N . GLU A 1 210 ? 14.350 7.967 1.306 1.00 52.78 210 GLU A N 1
ATOM 1711 C CA . GLU A 1 210 ? 14.639 6.956 2.334 1.00 52.78 210 GLU A CA 1
ATOM 1712 C C . GLU A 1 210 ? 13.675 5.767 2.316 1.00 52.78 210 GLU A C 1
ATOM 1714 O O . GLU A 1 210 ? 14.112 4.646 2.559 1.00 52.78 210 GLU A O 1
ATOM 1719 N N . SER A 1 211 ? 12.413 5.940 1.904 1.00 58.12 211 SER A N 1
ATOM 1720 C CA . SER A 1 211 ? 11.506 4.801 1.724 1.00 58.12 211 SER A CA 1
ATOM 1721 C C . SER A 1 211 ? 10.294 5.144 0.852 1.00 58.12 211 SER A C 1
ATOM 1723 O O . SER A 1 211 ? 9.309 5.709 1.310 1.00 58.12 211 SER A O 1
ATOM 1725 N N . ALA A 1 212 ? 10.323 4.733 -0.421 1.00 67.81 212 ALA A N 1
ATOM 1726 C CA . ALA A 1 212 ? 9.137 4.751 -1.295 1.00 67.81 212 ALA A CA 1
ATOM 1727 C C . ALA A 1 212 ? 8.078 3.699 -0.888 1.00 67.81 212 ALA A C 1
ATOM 1729 O O . ALA A 1 212 ? 7.062 3.535 -1.564 1.00 67.81 212 ALA A O 1
ATOM 1730 N N . PHE A 1 213 ? 8.356 2.943 0.176 1.00 78.00 213 PHE A N 1
ATOM 1731 C CA . PHE A 1 213 ? 7.601 1.774 0.613 1.00 78.00 213 PHE A CA 1
ATOM 1732 C C . PHE A 1 213 ? 7.089 1.901 2.052 1.00 78.00 213 PHE A C 1
ATOM 1734 O O . PHE A 1 213 ? 6.538 0.933 2.573 1.00 78.00 213 PHE A O 1
ATOM 1741 N N . SER A 1 214 ? 7.238 3.075 2.670 1.00 85.12 214 SER A N 1
ATOM 1742 C CA . SER A 1 214 ? 6.650 3.409 3.964 1.00 85.12 214 SER A CA 1
ATOM 1743 C C . SER A 1 214 ? 5.942 4.764 3.899 1.00 85.12 214 SER A C 1
ATOM 1745 O O . SER A 1 214 ? 6.123 5.543 2.960 1.00 85.12 214 SER A O 1
ATOM 1747 N N . MET A 1 215 ? 5.054 5.027 4.852 1.00 88.00 215 MET A N 1
ATOM 1748 C CA . MET A 1 215 ? 4.277 6.262 4.933 1.00 88.00 215 MET A CA 1
ATOM 1749 C C . MET A 1 215 ? 4.579 6.984 6.243 1.00 88.00 215 MET A C 1
ATOM 1751 O O . MET A 1 215 ? 4.234 6.510 7.323 1.00 88.00 215 MET A O 1
ATOM 1755 N N . SER A 1 216 ? 5.195 8.160 6.151 1.00 88.94 216 SER A N 1
ATOM 1756 C CA . SER A 1 216 ? 5.474 9.000 7.319 1.00 88.94 216 SER A CA 1
ATOM 1757 C C . SER A 1 216 ? 4.202 9.601 7.927 1.00 88.94 216 SER A C 1
ATOM 1759 O O . SER A 1 216 ? 3.180 9.749 7.248 1.00 88.94 216 SER A O 1
ATOM 1761 N N . LEU A 1 217 ? 4.284 10.041 9.188 1.00 89.69 217 LEU A N 1
ATOM 1762 C CA . LEU A 1 217 ? 3.164 10.680 9.893 1.00 89.69 217 LEU A CA 1
ATOM 1763 C C . LEU A 1 217 ? 2.602 11.901 9.142 1.00 89.69 217 LEU A C 1
ATOM 1765 O O . LEU A 1 217 ? 1.392 12.075 9.064 1.00 89.69 217 LEU A O 1
ATOM 1769 N N . ASN A 1 218 ? 3.457 12.721 8.525 1.00 89.50 218 ASN A N 1
ATOM 1770 C CA . ASN A 1 218 ? 3.003 13.881 7.746 1.00 89.50 218 ASN A CA 1
ATOM 1771 C C . ASN A 1 218 ? 2.157 13.469 6.530 1.00 89.50 218 ASN A C 1
ATOM 1773 O O . ASN A 1 218 ? 1.183 14.141 6.182 1.00 89.50 218 ASN A O 1
ATOM 1777 N N . SER A 1 219 ? 2.519 12.355 5.894 1.00 91.19 219 SER A N 1
ATOM 1778 C CA . SER A 1 219 ? 1.801 11.815 4.737 1.00 91.19 219 SER A CA 1
ATOM 1779 C C . SER A 1 219 ? 0.468 11.197 5.165 1.00 91.19 219 SER A C 1
ATOM 1781 O O . SER A 1 219 ? -0.547 11.431 4.515 1.00 91.19 219 SER A O 1
ATOM 1783 N N . TRP A 1 220 ? 0.440 10.513 6.315 1.00 93.50 220 TRP A N 1
ATOM 1784 C CA . TRP A 1 220 ? -0.790 10.051 6.967 1.00 93.50 220 TRP A CA 1
ATOM 1785 C C . TRP A 1 220 ? -1.749 11.203 7.300 1.00 93.50 220 TRP A C 1
ATOM 1787 O O . TRP A 1 220 ? -2.944 11.145 7.000 1.00 93.50 220 TRP A O 1
ATOM 1797 N N . THR A 1 221 ? -1.232 12.289 7.874 1.00 93.00 221 THR A N 1
ATOM 1798 C CA . THR A 1 221 ? -2.024 13.490 8.161 1.00 93.00 221 THR A CA 1
ATOM 1799 C C . THR A 1 221 ? -2.569 14.119 6.882 1.00 93.00 221 THR A C 1
ATOM 1801 O O . THR A 1 221 ? -3.724 14.532 6.845 1.00 93.00 221 THR A O 1
ATOM 1804 N N . SER A 1 222 ? -1.783 14.156 5.806 1.00 93.12 222 SER A N 1
ATOM 1805 C CA . SER A 1 222 ? -2.258 14.660 4.509 1.00 93.12 222 SER A CA 1
ATOM 1806 C C . SER A 1 222 ? -3.378 13.775 3.949 1.00 93.12 222 SER A C 1
ATOM 1808 O O . SER A 1 222 ? -4.443 14.285 3.615 1.00 93.12 222 SER A O 1
ATOM 1810 N N . PHE A 1 223 ? -3.199 12.449 3.970 1.00 95.19 223 PHE A N 1
ATOM 1811 C CA . PHE A 1 223 ? -4.216 11.476 3.560 1.00 95.19 223 PHE A CA 1
ATOM 1812 C C . PHE A 1 223 ? -5.535 11.644 4.324 1.00 95.19 223 PHE A C 1
ATOM 1814 O O . PHE A 1 223 ? -6.598 11.753 3.717 1.00 95.19 223 PHE A O 1
ATOM 1821 N N . THR A 1 224 ? -5.483 11.685 5.657 1.00 95.94 224 THR A N 1
ATOM 1822 C CA . THR A 1 224 ? -6.695 11.772 6.490 1.00 95.94 224 THR A CA 1
ATOM 1823 C C . THR A 1 224 ? -7.445 13.092 6.325 1.00 95.94 224 THR A C 1
ATOM 1825 O O . THR A 1 224 ? -8.676 13.105 6.414 1.00 95.94 224 THR A O 1
ATOM 1828 N N . ASN A 1 225 ? -6.730 14.183 6.044 1.00 93.75 225 ASN A N 1
ATOM 1829 C CA . ASN A 1 225 ? -7.323 15.476 5.714 1.00 93.75 225 ASN A CA 1
ATOM 1830 C C . ASN A 1 225 ? -7.954 15.475 4.318 1.00 93.75 225 ASN A C 1
ATOM 1832 O O . ASN A 1 225 ? -9.132 15.795 4.175 1.00 93.75 225 ASN A O 1
ATOM 1836 N N . GLU A 1 226 ? -7.190 15.096 3.294 1.00 93.75 226 GLU A N 1
ATOM 1837 C CA . GLU A 1 226 ? -7.627 15.148 1.894 1.00 93.75 226 GLU A CA 1
ATOM 1838 C C . GLU A 1 226 ? -8.761 14.162 1.608 1.00 93.75 226 GLU A C 1
ATOM 1840 O O . GLU A 1 226 ? -9.726 14.515 0.935 1.00 93.75 226 GLU A O 1
ATOM 1845 N N . CYS A 1 227 ? -8.722 12.966 2.203 1.00 95.56 227 CYS A N 1
ATOM 1846 C CA . CYS A 1 227 ? -9.800 11.988 2.072 1.00 95.56 227 CYS A CA 1
ATOM 1847 C C . CYS A 1 227 ? -11.035 12.311 2.937 1.00 95.56 227 CYS A C 1
ATOM 1849 O O . CYS A 1 227 ? -11.950 11.494 3.033 1.00 95.56 227 CYS A O 1
ATOM 1851 N N . SER A 1 228 ? -11.083 13.482 3.587 1.00 93.88 228 SER A N 1
ATOM 1852 C CA . SER A 1 228 ? -12.187 13.903 4.465 1.00 93.88 228 SER A CA 1
ATOM 1853 C C . SER A 1 228 ? -12.507 12.886 5.571 1.00 93.88 228 SER A C 1
ATOM 1855 O O . SER A 1 228 ? -13.665 12.678 5.941 1.00 93.88 228 SER A O 1
ATOM 1857 N N . ILE A 1 229 ? -11.477 12.211 6.088 1.00 95.00 229 ILE A N 1
ATOM 1858 C CA . ILE A 1 229 ? -11.605 11.271 7.206 1.00 95.00 229 ILE A CA 1
ATOM 1859 C C . ILE A 1 229 ? -11.648 12.057 8.515 1.00 95.00 229 ILE A C 1
ATOM 1861 O O . ILE A 1 229 ? -12.512 11.779 9.354 1.00 95.00 229 ILE A O 1
ATOM 1865 N N . LEU A 1 230 ? -10.749 13.041 8.657 1.00 92.19 230 LEU A N 1
ATOM 1866 C CA . LEU A 1 230 ? -10.687 13.944 9.802 1.00 92.19 230 LEU A CA 1
ATOM 1867 C C . LEU A 1 230 ? -12.017 14.684 9.973 1.00 92.19 230 LEU A C 1
ATOM 1869 O O . LEU A 1 230 ? -12.546 15.280 9.036 1.00 92.19 230 LEU A O 1
ATOM 1873 N N . GLU A 1 231 ? -12.523 14.703 11.202 1.00 87.62 231 GLU A N 1
ATOM 1874 C CA . GLU A 1 231 ? -13.714 15.470 11.541 1.00 87.62 231 GLU A CA 1
ATOM 1875 C C . GLU A 1 231 ? -13.340 16.799 12.219 1.00 87.62 231 GLU A C 1
ATOM 1877 O O . GLU A 1 231 ? -12.547 16.807 13.164 1.00 87.62 231 GLU A O 1
ATOM 1882 N N . PRO A 1 232 ? -13.931 17.939 11.805 1.00 75.94 232 PRO A N 1
ATOM 1883 C CA . PRO A 1 232 ? -13.566 19.258 12.337 1.00 75.94 232 PRO A CA 1
ATOM 1884 C C . PRO A 1 232 ? -13.885 19.453 13.826 1.00 75.94 232 PRO A C 1
ATOM 1886 O O . PRO A 1 232 ? -13.354 20.359 14.473 1.00 75.94 232 PRO A O 1
ATOM 1889 N N . SER A 1 233 ? -14.797 18.647 14.377 1.00 78.31 233 SER A N 1
ATOM 1890 C CA . SER A 1 233 ? -15.225 18.789 15.766 1.00 78.31 233 SER A CA 1
ATOM 1891 C C . SER A 1 233 ? -14.151 18.283 16.726 1.00 78.31 233 SER A C 1
ATOM 1893 O O . SER A 1 233 ? -13.763 17.119 16.683 1.00 78.31 233 SER A O 1
ATOM 1895 N N . LYS A 1 234 ? -13.746 19.121 17.688 1.00 66.62 234 LYS A N 1
ATOM 1896 C CA . LYS A 1 234 ? -12.813 18.727 18.761 1.00 66.62 234 LYS A CA 1
ATOM 1897 C C . LYS A 1 234 ? -13.342 17.598 19.654 1.00 66.62 234 LYS A C 1
ATOM 1899 O O . LYS A 1 234 ? -12.547 16.953 20.326 1.00 66.62 234 LYS A O 1
ATOM 1904 N N . SER A 1 235 ? -14.659 17.379 19.689 1.00 73.19 235 SER A N 1
ATOM 1905 C CA . SER A 1 235 ? -15.285 16.263 20.411 1.00 73.19 235 SER A CA 1
ATOM 1906 C C . SER A 1 235 ? -15.461 15.008 19.554 1.00 73.19 235 SER A C 1
ATOM 1908 O O . SER A 1 235 ? -15.966 14.003 20.054 1.00 73.19 235 SER A O 1
ATOM 1910 N N . SER A 1 236 ? -15.077 15.055 18.274 1.00 82.75 236 SER A N 1
ATOM 1911 C CA . SER A 1 236 ? -15.157 13.887 17.409 1.00 82.75 236 SER A CA 1
ATOM 1912 C C . SER A 1 236 ? -14.165 12.809 17.866 1.00 82.75 236 SER A C 1
ATOM 1914 O O . SER A 1 236 ? -13.024 13.129 18.217 1.00 82.75 236 SER A O 1
ATOM 1916 N N . PRO A 1 237 ? -14.554 11.522 17.816 1.00 80.75 237 PRO A N 1
ATOM 1917 C CA . PRO A 1 237 ? -13.593 10.418 17.923 1.00 80.75 237 PRO A CA 1
ATOM 1918 C C . PRO A 1 237 ? -12.481 10.466 16.866 1.00 80.75 237 PRO A C 1
ATOM 1920 O O . PRO A 1 237 ? -11.400 9.954 17.120 1.00 80.75 237 PRO A O 1
ATOM 1923 N N . VAL A 1 238 ? -12.734 11.063 15.697 1.00 90.31 238 VAL A N 1
ATOM 1924 C CA . VAL A 1 238 ? -11.827 11.123 14.547 1.00 90.31 238 VAL A CA 1
ATOM 1925 C C . VAL A 1 238 ? -11.183 12.507 14.504 1.00 90.31 238 VAL A C 1
ATOM 1927 O O . VAL A 1 238 ? -11.207 13.202 13.492 1.00 90.31 238 VAL A O 1
ATOM 1930 N N . SER A 1 239 ? -10.653 12.939 15.647 1.00 91.69 239 SER A N 1
ATOM 1931 C CA . SER A 1 239 ? -9.848 14.158 15.746 1.00 91.69 239 SER A CA 1
ATOM 1932 C C . SER A 1 239 ? -8.403 13.893 15.317 1.00 91.69 239 SER A C 1
ATOM 1934 O O . SER A 1 239 ? -7.940 12.751 15.334 1.00 91.69 239 SER A O 1
ATOM 1936 N N . GLN A 1 240 ? -7.655 14.954 14.996 1.00 90.75 240 GLN A N 1
ATOM 1937 C CA . GLN A 1 240 ? -6.247 14.836 14.598 1.00 90.75 240 GLN A CA 1
ATOM 1938 C C . GLN A 1 240 ? -5.428 14.104 15.667 1.00 90.75 240 GLN A C 1
ATOM 1940 O O . GLN A 1 240 ? -4.708 13.163 15.365 1.00 90.75 240 GLN A O 1
ATOM 1945 N N . THR A 1 241 ? -5.616 14.460 16.941 1.00 91.00 241 THR A N 1
ATOM 1946 C CA . THR A 1 241 ? -4.928 13.806 18.061 1.00 91.00 241 THR A CA 1
ATOM 1947 C C . THR A 1 241 ? -5.249 12.314 18.152 1.00 91.00 241 THR A C 1
ATOM 1949 O O . THR A 1 241 ? -4.366 11.517 18.467 1.00 91.00 241 THR A O 1
ATOM 1952 N N . ALA A 1 242 ? -6.493 11.917 17.870 1.00 92.44 242 ALA A N 1
ATOM 1953 C CA . ALA A 1 242 ? -6.881 10.510 17.866 1.00 92.44 242 ALA A CA 1
ATOM 1954 C C . ALA A 1 242 ? -6.233 9.744 16.701 1.00 92.44 242 ALA A C 1
ATOM 1956 O O . ALA A 1 242 ? -5.703 8.655 16.914 1.00 92.44 242 ALA A O 1
ATOM 1957 N N . LEU A 1 243 ? -6.206 10.333 15.501 1.00 94.56 243 LEU A N 1
ATOM 1958 C CA . LEU A 1 243 ? -5.555 9.758 14.318 1.00 94.56 243 LEU A CA 1
ATOM 1959 C C . LEU A 1 243 ? -4.029 9.654 14.479 1.00 94.56 243 LEU A C 1
ATOM 1961 O O . LEU A 1 243 ? -3.450 8.638 14.098 1.00 94.56 243 LEU A O 1
ATOM 1965 N N . ASP A 1 244 ? -3.382 10.649 15.089 1.00 92.69 244 ASP A N 1
ATOM 1966 C CA . ASP A 1 244 ? -1.944 10.617 15.396 1.00 92.69 244 ASP A CA 1
ATOM 1967 C C . ASP A 1 244 ? -1.628 9.531 16.435 1.00 92.69 244 ASP A C 1
ATOM 1969 O O . ASP A 1 244 ? -0.674 8.765 16.299 1.00 92.69 244 ASP A O 1
ATOM 1973 N N . THR A 1 245 ? -2.471 9.411 17.466 1.00 92.81 245 THR A N 1
ATOM 1974 C CA . THR A 1 245 ? -2.348 8.344 18.473 1.00 92.81 245 THR A CA 1
ATOM 1975 C C . THR A 1 245 ? -2.509 6.966 17.833 1.00 92.81 245 THR A C 1
ATOM 1977 O O . THR A 1 245 ? -1.824 6.012 18.215 1.00 92.81 245 THR A O 1
ATOM 1980 N N . LEU A 1 246 ? -3.395 6.850 16.841 1.00 94.25 246 LEU A N 1
ATOM 1981 C CA . LEU A 1 246 ? -3.602 5.612 16.107 1.00 94.25 246 LEU A CA 1
ATOM 1982 C C . LEU A 1 246 ? -2.369 5.222 15.293 1.00 94.25 246 LEU A C 1
ATOM 1984 O O . LEU A 1 246 ? -1.949 4.069 15.364 1.00 94.25 246 LEU A O 1
ATOM 1988 N N . PHE A 1 247 ? -1.759 6.186 14.601 1.00 93.81 247 PHE A N 1
ATOM 1989 C CA . PHE A 1 247 ? -0.501 5.994 13.881 1.00 93.81 247 PHE A CA 1
ATOM 1990 C C . PHE A 1 247 ? 0.585 5.424 14.801 1.00 93.81 247 PHE A C 1
ATOM 1992 O O . PHE A 1 247 ? 1.147 4.368 14.515 1.00 93.81 247 PHE A O 1
ATOM 1999 N N . ILE A 1 248 ? 0.803 6.059 15.958 1.00 90.25 248 ILE A N 1
ATOM 2000 C CA . ILE A 1 248 ? 1.791 5.613 16.955 1.00 90.25 248 ILE A CA 1
ATOM 2001 C C . ILE A 1 248 ? 1.468 4.200 17.460 1.00 90.25 248 ILE A C 1
ATOM 2003 O O . ILE A 1 248 ? 2.362 3.381 17.649 1.00 90.25 248 ILE A O 1
ATOM 2007 N N . THR A 1 249 ? 0.187 3.897 17.680 1.00 90.94 249 THR A N 1
ATOM 2008 C CA . THR A 1 249 ? -0.246 2.583 18.180 1.00 90.94 249 THR A CA 1
ATOM 2009 C C . THR A 1 249 ? 0.073 1.464 17.191 1.00 90.94 249 THR A C 1
ATOM 2011 O O . THR A 1 249 ? 0.506 0.388 17.607 1.00 90.94 249 THR A O 1
ATOM 2014 N N . VAL A 1 250 ? -0.164 1.712 15.902 1.00 91.38 250 VAL A N 1
ATOM 2015 C CA . VAL A 1 250 ? 0.005 0.723 14.832 1.00 91.38 250 VAL A CA 1
ATOM 2016 C C . VAL A 1 250 ? 1.481 0.488 14.508 1.00 91.38 250 VAL A C 1
ATOM 2018 O O . VAL A 1 250 ? 1.869 -0.665 14.315 1.00 91.38 250 VAL A O 1
ATOM 2021 N N . ASN A 1 251 ? 2.278 1.559 14.502 1.00 86.31 251 ASN A N 1
ATOM 2022 C CA . ASN A 1 251 ? 3.715 1.528 14.225 1.00 86.31 251 ASN A CA 1
ATOM 2023 C C . ASN A 1 251 ? 4.557 1.059 15.432 1.00 86.31 251 ASN A C 1
ATOM 2025 O O . ASN A 1 251 ? 5.744 0.787 15.306 1.00 86.31 251 ASN A O 1
ATOM 2029 N N . PHE A 1 252 ? 3.966 0.929 16.627 1.00 81.06 252 PHE A N 1
ATOM 2030 C CA . PHE A 1 252 ? 4.697 0.417 17.786 1.00 81.06 252 PHE A CA 1
ATOM 2031 C C . PHE A 1 252 ? 5.079 -1.056 17.603 1.00 81.06 252 PHE A C 1
ATOM 2033 O O . PHE A 1 252 ? 4.209 -1.921 17.459 1.00 81.06 252 PHE A O 1
ATOM 2040 N N . GLU A 1 253 ? 6.367 -1.348 17.754 1.00 70.50 253 GLU A N 1
ATOM 2041 C CA . GLU A 1 253 ? 6.918 -2.700 17.723 1.00 70.50 253 GLU A CA 1
ATOM 2042 C C . GLU A 1 253 ? 7.086 -3.303 19.122 1.00 70.50 253 GLU A C 1
ATOM 2044 O O . GLU A 1 253 ? 7.717 -2.704 19.999 1.00 70.50 253 GLU A O 1
ATOM 2049 N N . ASP A 1 254 ? 6.562 -4.516 19.325 1.00 61.00 254 ASP A N 1
ATOM 2050 C CA . ASP A 1 254 ? 6.713 -5.239 20.596 1.00 61.00 254 ASP A CA 1
ATOM 2051 C C . ASP A 1 254 ? 8.126 -5.836 20.770 1.00 61.00 254 ASP A C 1
ATOM 2053 O O . ASP A 1 254 ? 8.613 -5.924 21.898 1.00 61.00 254 ASP A O 1
ATOM 2057 N N . ASP A 1 255 ? 8.808 -6.206 19.675 1.00 63.19 255 ASP A N 1
ATOM 2058 C CA . ASP A 1 255 ? 10.124 -6.863 19.697 1.00 63.19 255 ASP A CA 1
ATOM 2059 C C . ASP A 1 255 ? 11.162 -6.159 18.813 1.00 63.19 255 ASP A C 1
ATOM 2061 O O . ASP A 1 255 ? 11.442 -6.571 17.692 1.00 63.19 255 ASP A O 1
ATOM 2065 N N . LYS A 1 256 ? 11.825 -5.148 19.379 1.00 62.59 256 LYS A N 1
ATOM 2066 C CA . LYS A 1 256 ? 12.862 -4.345 18.705 1.00 62.59 256 LYS A CA 1
ATOM 2067 C C . LYS A 1 256 ? 14.144 -5.108 18.334 1.00 62.59 256 LYS A C 1
ATOM 2069 O O . LYS A 1 256 ? 15.109 -4.484 17.891 1.00 62.59 256 LYS A O 1
ATOM 2074 N N . GLN A 1 257 ? 14.236 -6.412 18.609 1.00 57.59 257 GLN A N 1
ATOM 2075 C CA . GLN A 1 257 ? 15.443 -7.204 18.343 1.00 57.59 257 GLN A CA 1
ATOM 2076 C C . GLN A 1 257 ? 15.323 -8.145 17.142 1.00 57.59 257 GLN A C 1
ATOM 2078 O O . GLN A 1 257 ? 16.352 -8.656 16.687 1.00 57.59 257 GLN A O 1
ATOM 2083 N N . SER A 1 258 ? 14.116 -8.352 16.613 1.00 61.31 258 SER A N 1
ATOM 2084 C CA . SER A 1 258 ? 13.892 -9.226 15.460 1.00 61.31 258 SER A CA 1
ATOM 2085 C C . SER A 1 258 ? 14.539 -8.672 14.175 1.00 61.31 258 SER A C 1
ATOM 2087 O O . SER A 1 258 ? 14.736 -7.466 14.033 1.00 61.31 258 SER A O 1
ATOM 2089 N N . GLU A 1 259 ? 14.904 -9.541 13.221 1.00 57.72 259 GLU A N 1
ATOM 2090 C CA . GLU A 1 259 ? 15.375 -9.087 11.895 1.00 57.72 259 GLU A CA 1
ATOM 2091 C C . GLU A 1 259 ? 14.274 -8.325 11.139 1.00 57.72 259 GLU A C 1
ATOM 2093 O O . GLU A 1 259 ? 14.568 -7.379 10.420 1.00 57.72 259 GLU A O 1
ATOM 2098 N N . GLU A 1 260 ? 13.007 -8.681 11.364 1.00 57.50 260 GLU A N 1
ATOM 2099 C CA . GLU A 1 260 ? 11.846 -7.989 10.793 1.00 57.50 260 GLU A CA 1
ATOM 2100 C C . GLU A 1 260 ? 11.735 -6.545 11.311 1.00 57.50 260 GLU A C 1
ATOM 2102 O O . GLU A 1 260 ? 11.527 -5.624 10.526 1.00 57.50 260 GLU A O 1
ATOM 2107 N N . SER A 1 261 ? 12.006 -6.328 12.599 1.00 55.72 261 SER A N 1
ATOM 2108 C CA . SER A 1 261 ? 12.089 -4.999 13.224 1.00 55.72 261 SER A CA 1
ATOM 2109 C C . SER A 1 261 ? 13.263 -4.151 12.747 1.00 55.72 261 SER A C 1
ATOM 2111 O O . SER A 1 261 ? 13.247 -2.934 12.876 1.00 55.72 261 SER A O 1
ATOM 2113 N N . LYS A 1 262 ? 14.310 -4.764 12.186 1.00 54.72 262 LYS A N 1
ATOM 2114 C CA . LYS A 1 262 ? 15.423 -4.010 11.585 1.00 54.72 262 LYS A CA 1
ATOM 2115 C C . LYS A 1 262 ? 15.090 -3.495 10.185 1.00 54.72 262 LYS A C 1
ATOM 2117 O O . LYS A 1 262 ? 15.760 -2.575 9.721 1.00 54.72 262 LYS A O 1
ATOM 2122 N N . GLU A 1 263 ? 14.116 -4.109 9.510 1.00 57.19 263 GLU A N 1
ATOM 2123 C CA . GLU A 1 263 ? 13.633 -3.699 8.185 1.00 57.19 263 GLU A CA 1
ATOM 2124 C C . GLU A 1 263 ? 12.431 -2.746 8.252 1.00 57.19 263 GLU A C 1
ATOM 2126 O O . GLU A 1 263 ? 12.137 -2.072 7.263 1.00 57.19 263 GLU A O 1
ATOM 2131 N N . ASN A 1 264 ? 11.731 -2.690 9.387 1.00 56.69 264 ASN A N 1
ATOM 2132 C CA . ASN A 1 264 ? 10.649 -1.743 9.616 1.00 56.69 264 ASN A CA 1
ATOM 2133 C C . ASN A 1 264 ? 11.200 -0.348 9.948 1.00 56.69 264 ASN A C 1
ATOM 2135 O O . ASN A 1 264 ? 12.227 -0.203 10.611 1.00 56.69 264 ASN A O 1
ATOM 2139 N N . ASP A 1 265 ? 10.507 0.687 9.485 1.00 60.59 265 ASP A N 1
ATOM 2140 C CA . ASP A 1 265 ? 10.847 2.064 9.816 1.00 60.59 265 ASP A CA 1
ATOM 2141 C C . ASP A 1 265 ? 10.084 2.471 11.084 1.00 60.59 265 ASP A C 1
ATOM 2143 O O . ASP A 1 265 ? 8.867 2.666 11.063 1.00 60.59 265 ASP A O 1
ATOM 2147 N N . ASP A 1 266 ? 10.819 2.634 12.189 1.00 64.50 266 ASP A N 1
ATOM 2148 C CA . ASP A 1 266 ? 10.319 3.064 13.507 1.00 64.50 266 ASP A CA 1
ATOM 2149 C C . ASP A 1 266 ? 9.514 4.389 13.477 1.00 64.50 266 ASP A C 1
ATOM 2151 O O . ASP A 1 266 ? 8.969 4.806 14.502 1.00 64.50 266 ASP A O 1
ATOM 2155 N N . LEU A 1 267 ? 9.506 5.113 12.349 1.00 73.69 267 LEU A N 1
ATOM 2156 C CA . LEU A 1 267 ? 8.838 6.404 12.177 1.00 73.69 267 LEU A CA 1
ATOM 2157 C C . LEU A 1 267 ? 7.837 6.439 11.008 1.00 73.69 267 LEU A C 1
ATOM 2159 O O . LEU A 1 267 ? 7.250 7.498 10.741 1.00 73.69 267 LEU A O 1
ATOM 2163 N N . ALA A 1 268 ? 7.627 5.324 10.301 1.00 84.81 268 ALA A N 1
ATOM 2164 C CA . ALA A 1 268 ? 6.772 5.282 9.119 1.00 84.81 268 ALA A CA 1
ATOM 2165 C C . ALA A 1 268 ? 6.018 3.955 8.970 1.00 84.81 268 ALA A C 1
ATOM 2167 O O . ALA A 1 268 ? 6.556 2.881 9.191 1.00 84.81 268 ALA A O 1
ATOM 2168 N N . LEU A 1 269 ? 4.768 4.029 8.510 1.00 88.81 269 LEU A N 1
ATOM 2169 C CA . LEU A 1 269 ? 3.929 2.850 8.321 1.00 88.81 269 LEU A CA 1
ATOM 2170 C C . LEU A 1 269 ? 4.381 2.035 7.118 1.00 88.81 269 LEU A C 1
ATOM 2172 O O . LEU A 1 269 ? 4.394 2.539 5.992 1.00 88.81 269 LEU A O 1
ATOM 2176 N N . MET A 1 270 ? 4.632 0.752 7.328 1.00 89.75 270 MET A N 1
ATOM 2177 C CA . MET A 1 270 ? 4.793 -0.212 6.238 1.00 89.75 270 MET A CA 1
ATOM 2178 C C . MET A 1 270 ? 3.433 -0.635 5.663 1.00 89.75 270 MET A C 1
ATOM 2180 O O . MET A 1 270 ? 2.377 -0.401 6.249 1.00 89.75 270 MET A O 1
ATOM 2184 N N . ARG A 1 271 ? 3.424 -1.313 4.509 1.00 91.50 271 ARG A N 1
ATOM 2185 C CA . ARG A 1 271 ? 2.171 -1.675 3.812 1.00 91.50 271 ARG A CA 1
ATOM 2186 C C . ARG A 1 271 ? 1.209 -2.543 4.642 1.00 91.50 271 ARG A C 1
ATOM 2188 O O . ARG A 1 271 ? -0.002 -2.389 4.526 1.00 91.50 271 ARG A O 1
ATOM 2195 N N . PHE A 1 272 ? 1.715 -3.435 5.492 1.00 93.44 272 PHE A N 1
ATOM 2196 C CA . PHE A 1 272 ? 0.856 -4.230 6.380 1.00 93.44 272 PHE A CA 1
ATOM 2197 C C . PHE A 1 272 ? 0.289 -3.385 7.535 1.00 93.44 272 PHE A C 1
ATOM 2199 O O . PHE A 1 272 ? -0.868 -3.535 7.912 1.00 93.44 272 PHE A O 1
ATOM 2206 N N . GLU A 1 273 ? 1.065 -2.436 8.055 1.00 94.25 273 GLU A N 1
ATOM 2207 C CA . GLU A 1 273 ? 0.616 -1.473 9.067 1.00 94.25 273 GLU A CA 1
ATOM 2208 C C . GLU A 1 273 ? -0.437 -0.517 8.505 1.00 94.25 273 GLU A C 1
ATOM 2210 O O . GLU A 1 273 ? -1.399 -0.168 9.186 1.00 94.25 273 GLU A O 1
ATOM 2215 N N . TRP A 1 274 ? -0.317 -0.172 7.223 1.00 95.38 274 TRP A N 1
ATOM 2216 C CA . TRP A 1 274 ? -1.347 0.547 6.486 1.00 95.38 274 TRP A CA 1
ATOM 2217 C C . TRP A 1 274 ? -2.696 -0.195 6.480 1.00 95.38 274 TRP A C 1
ATOM 2219 O O . TRP A 1 274 ? -3.741 0.420 6.668 1.00 95.38 274 TRP A O 1
ATOM 2229 N N . TYR A 1 275 ? -2.712 -1.523 6.339 1.00 96.56 275 TYR A N 1
ATOM 2230 C CA . TYR A 1 275 ? -3.970 -2.279 6.427 1.00 96.56 275 TYR A CA 1
ATOM 2231 C C . TYR A 1 275 ? -4.561 -2.205 7.832 1.00 96.56 275 TYR A C 1
ATOM 2233 O O . TYR A 1 275 ? -5.755 -1.956 7.997 1.00 96.56 275 TYR A O 1
ATOM 2241 N N . GLU A 1 276 ? -3.720 -2.375 8.852 1.00 96.81 276 GLU A N 1
ATOM 2242 C CA . GLU A 1 276 ? -4.148 -2.293 10.244 1.00 96.81 276 GLU A CA 1
ATOM 2243 C C . GLU A 1 276 ? -4.749 -0.916 10.579 1.00 96.81 276 GLU A C 1
ATOM 2245 O O . GLU A 1 276 ? -5.834 -0.841 11.168 1.00 96.81 276 GLU A O 1
ATOM 2250 N N . ILE A 1 277 ? -4.077 0.177 10.198 1.00 97.25 277 ILE A N 1
ATOM 2251 C CA . ILE A 1 277 ? -4.548 1.531 10.510 1.00 97.25 277 ILE A CA 1
ATOM 2252 C C . ILE A 1 277 ? -5.845 1.870 9.774 1.00 97.25 277 ILE A C 1
ATOM 2254 O O . ILE A 1 277 ? -6.700 2.537 10.357 1.00 97.25 277 ILE A O 1
ATOM 2258 N N . ILE A 1 278 ? -6.046 1.369 8.551 1.00 98.06 278 ILE A N 1
ATOM 2259 C CA . ILE A 1 278 ? -7.302 1.538 7.814 1.00 98.06 278 ILE A CA 1
ATOM 2260 C C . ILE A 1 278 ? -8.456 0.861 8.555 1.00 98.06 278 ILE A C 1
ATOM 2262 O O . ILE A 1 278 ? -9.467 1.514 8.814 1.00 98.06 278 ILE A O 1
ATOM 2266 N N . VAL A 1 279 ? -8.286 -0.391 8.996 1.00 97.88 279 VAL A N 1
ATOM 2267 C CA . VAL A 1 279 ? -9.322 -1.103 9.768 1.00 97.88 279 VAL A CA 1
ATOM 2268 C C . VAL A 1 279 ? -9.644 -0.364 11.064 1.00 97.88 279 VAL A C 1
ATOM 2270 O O . VAL A 1 279 ? -10.806 -0.119 11.383 1.00 97.88 279 VAL A O 1
ATOM 2273 N N . ARG A 1 280 ? -8.623 0.051 11.818 1.00 97.06 280 ARG A N 1
ATOM 2274 C CA . ARG A 1 280 ? -8.852 0.767 13.078 1.00 97.06 280 ARG A CA 1
ATOM 2275 C C . ARG A 1 280 ? -9.519 2.130 12.863 1.00 97.06 280 ARG A C 1
ATOM 2277 O O . ARG A 1 280 ? -10.374 2.515 13.659 1.00 97.06 280 ARG A O 1
ATOM 2284 N N . THR A 1 281 ? -9.159 2.840 11.794 1.00 97.12 281 THR A N 1
ATOM 2285 C CA . THR A 1 281 ? -9.763 4.132 11.426 1.00 97.12 281 THR A CA 1
ATOM 2286 C C . THR A 1 281 ? -11.225 3.961 11.026 1.00 97.12 281 THR A C 1
ATOM 2288 O O . THR A 1 281 ? -12.074 4.737 11.461 1.00 97.12 281 THR A O 1
ATOM 2291 N N . ALA A 1 282 ? -11.535 2.907 10.270 1.00 97.12 282 ALA A N 1
ATOM 2292 C CA . ALA A 1 282 ? -12.894 2.548 9.886 1.00 97.12 282 ALA A CA 1
ATOM 2293 C C . ALA A 1 282 ? -13.778 2.289 11.111 1.00 97.12 282 ALA A C 1
ATOM 2295 O O . ALA A 1 282 ? -14.840 2.895 11.252 1.00 97.12 282 ALA A O 1
ATOM 2296 N N . VAL A 1 283 ? -13.302 1.475 12.058 1.00 95.50 283 VAL A N 1
ATOM 2297 C CA . VAL A 1 283 ? -14.012 1.221 13.322 1.00 95.50 283 VAL A CA 1
ATOM 2298 C C . VAL A 1 283 ? -14.176 2.498 14.145 1.00 95.50 283 VAL A C 1
ATOM 2300 O O . VAL A 1 283 ? -15.222 2.710 14.748 1.00 95.50 283 VAL A O 1
ATOM 2303 N N . MET A 1 284 ? -13.162 3.364 14.182 1.00 94.31 284 MET A N 1
ATOM 2304 C CA . MET A 1 284 ? -13.229 4.624 14.925 1.00 94.31 284 MET A CA 1
ATOM 2305 C C . MET A 1 284 ? -14.272 5.593 14.345 1.00 94.31 284 MET A C 1
ATOM 2307 O O . MET A 1 284 ? -14.926 6.303 15.114 1.00 94.31 284 MET A O 1
ATOM 2311 N N . LYS A 1 285 ? -14.427 5.616 13.014 1.00 94.31 285 LYS A N 1
ATOM 2312 C CA . LYS A 1 285 ? -15.340 6.518 12.299 1.00 94.31 285 LYS A CA 1
ATOM 2313 C C . LYS A 1 285 ? -16.769 5.977 12.203 1.00 94.31 285 LYS A C 1
ATOM 2315 O O . LYS A 1 285 ? -17.704 6.686 12.558 1.00 94.31 285 LYS A O 1
ATOM 2320 N N . TYR A 1 286 ? -16.927 4.732 11.761 1.00 95.19 286 TYR A N 1
ATOM 2321 C CA . TYR A 1 286 ? -18.224 4.127 11.432 1.00 95.19 286 TYR A CA 1
ATOM 2322 C C . TYR A 1 286 ? -18.648 3.008 12.384 1.00 95.19 286 TYR A C 1
ATOM 2324 O O . TYR A 1 286 ? -19.845 2.770 12.552 1.00 95.19 286 TYR A O 1
ATOM 2332 N N . GLY A 1 287 ? -17.677 2.351 13.018 1.00 91.38 287 GLY A N 1
ATOM 2333 C CA . GLY A 1 287 ? -17.911 1.251 13.948 1.00 91.38 287 GLY A CA 1
ATOM 2334 C C . GLY A 1 287 ? -18.342 1.693 15.351 1.00 91.38 287 GLY A C 1
ATOM 2335 O O . GLY A 1 287 ? -18.717 2.842 15.596 1.00 91.38 287 GLY A O 1
ATOM 2336 N N . ASP A 1 288 ? -18.246 0.758 16.303 1.00 83.69 288 ASP A N 1
ATOM 2337 C CA . ASP A 1 288 ? -18.517 0.976 17.736 1.00 83.69 288 ASP A CA 1
ATOM 2338 C C . ASP A 1 288 ? -19.945 1.483 18.024 1.00 83.69 288 ASP A C 1
ATOM 2340 O O . ASP A 1 288 ? -20.169 2.280 18.936 1.00 83.69 288 ASP A O 1
ATOM 2344 N N . GLY A 1 289 ? -20.916 1.034 17.219 1.00 78.25 289 GLY A N 1
ATOM 2345 C CA . GLY A 1 289 ? -22.331 1.381 17.377 1.00 78.25 289 GLY A CA 1
ATOM 2346 C C . GLY A 1 289 ? -22.688 2.792 16.908 1.00 78.25 289 GLY A C 1
ATOM 2347 O O . GLY A 1 289 ? -23.740 3.302 17.289 1.00 78.25 289 GLY A O 1
ATOM 2348 N N . ARG A 1 290 ? -21.824 3.432 16.109 1.00 85.75 290 ARG A N 1
ATOM 2349 C CA . ARG A 1 290 ? -22.128 4.711 15.453 1.00 85.75 290 ARG A CA 1
ATOM 2350 C C . ARG A 1 290 ? -23.092 4.492 14.299 1.00 85.75 290 ARG A C 1
ATOM 2352 O O . ARG A 1 290 ? -24.264 4.829 14.404 1.00 85.75 290 ARG A O 1
ATOM 2359 N N . GLU A 1 291 ? -22.591 3.909 13.218 1.00 91.69 291 GLU A N 1
ATOM 2360 C CA . GLU A 1 291 ? -23.389 3.595 12.033 1.00 91.69 291 GLU A CA 1
ATOM 2361 C C . GLU A 1 291 ? -23.476 2.091 11.797 1.00 91.69 291 GLU A C 1
ATOM 2363 O O . GLU A 1 291 ? -24.518 1.600 11.374 1.00 91.69 291 GLU A O 1
ATOM 2368 N N . THR A 1 292 ? -22.413 1.354 12.120 1.00 92.00 292 THR A N 1
ATOM 2369 C CA . THR A 1 292 ? -22.401 -0.106 12.088 1.00 92.00 292 THR A CA 1
ATOM 2370 C C . THR A 1 292 ? -21.709 -0.675 13.328 1.00 92.00 292 THR A C 1
ATOM 2372 O O . THR A 1 292 ? -20.939 -0.004 14.025 1.00 92.00 292 THR A O 1
ATOM 2375 N N . THR A 1 293 ? -22.030 -1.923 13.643 1.00 88.88 293 THR A N 1
ATOM 2376 C CA . THR A 1 293 ? -21.311 -2.740 14.626 1.00 88.88 293 THR A CA 1
ATOM 2377 C C . THR A 1 293 ? -20.379 -3.747 13.962 1.00 88.88 293 THR A C 1
ATOM 2379 O O . THR A 1 293 ? -19.499 -4.264 14.642 1.00 88.88 293 THR A O 1
ATOM 2382 N N . ASP A 1 294 ? -20.556 -3.992 12.664 1.00 91.81 294 ASP A N 1
ATOM 2383 C CA . ASP A 1 294 ? -19.742 -4.905 11.869 1.00 91.81 294 ASP A CA 1
ATOM 2384 C C . ASP A 1 294 ? -18.475 -4.197 11.363 1.00 91.81 294 ASP A C 1
ATOM 2386 O O . ASP A 1 294 ? -18.525 -3.074 10.843 1.00 91.81 294 ASP A O 1
ATOM 2390 N N . ILE A 1 295 ? -17.309 -4.818 11.560 1.00 94.88 295 ILE A N 1
ATOM 2391 C CA . ILE A 1 295 ? -16.025 -4.185 11.234 1.00 94.88 295 ILE A CA 1
ATOM 2392 C C . ILE A 1 295 ? -15.786 -4.206 9.724 1.00 94.88 295 ILE A C 1
ATOM 2394 O O . ILE A 1 295 ? -15.214 -3.255 9.181 1.00 94.88 295 ILE A O 1
ATOM 2398 N N . SER A 1 296 ? -16.224 -5.261 9.038 1.00 95.75 296 SER A N 1
ATOM 2399 C CA . SER A 1 296 ? -16.067 -5.412 7.592 1.00 95.75 296 SER A CA 1
ATOM 2400 C C . SER A 1 296 ? -16.909 -4.381 6.819 1.00 95.75 296 SER A C 1
ATOM 2402 O O . SER A 1 296 ? -16.409 -3.745 5.881 1.00 95.75 296 SER A O 1
ATOM 2404 N N . ASP A 1 297 ? -18.119 -4.091 7.302 1.00 96.19 297 ASP A N 1
ATOM 2405 C CA . ASP A 1 297 ? -18.974 -3.007 6.819 1.00 96.19 297 ASP A CA 1
ATOM 2406 C C . ASP A 1 297 ? -18.332 -1.645 7.078 1.00 96.19 297 ASP A C 1
ATOM 2408 O O . ASP A 1 297 ? -18.287 -0.800 6.183 1.00 96.19 297 ASP A O 1
ATOM 2412 N N . ALA A 1 298 ? -17.776 -1.424 8.275 1.00 97.12 298 ALA A N 1
ATOM 2413 C CA . ALA A 1 298 ? -17.114 -0.163 8.601 1.00 97.12 298 ALA A CA 1
ATOM 2414 C C . ALA A 1 298 ? -15.944 0.125 7.644 1.00 97.12 298 ALA A C 1
ATOM 2416 O O . ALA A 1 298 ? -15.748 1.272 7.232 1.00 97.12 298 ALA A O 1
ATOM 2417 N N . VAL A 1 299 ? -15.164 -0.906 7.286 1.00 98.00 299 VAL A N 1
ATOM 2418 C CA . VAL A 1 299 ? -14.062 -0.802 6.313 1.00 98.00 299 VAL A CA 1
ATOM 2419 C C . VAL A 1 299 ? -14.591 -0.405 4.941 1.00 98.00 299 VAL A C 1
ATOM 2421 O O . VAL A 1 299 ? -14.073 0.541 4.345 1.00 98.00 299 VAL A O 1
ATOM 2424 N N . SER A 1 300 ? -15.640 -1.076 4.467 1.00 98.00 300 SER A N 1
ATOM 2425 C CA . SER A 1 300 ? -16.262 -0.768 3.175 1.00 98.00 300 SER A CA 1
ATOM 2426 C C . SER A 1 300 ? -16.814 0.662 3.155 1.00 98.00 300 SER A C 1
ATOM 2428 O O . SER A 1 300 ? -16.510 1.430 2.245 1.00 98.00 300 SER A O 1
ATOM 2430 N N . MET A 1 301 ? -17.495 1.087 4.225 1.00 97.81 301 MET A N 1
ATOM 2431 C CA . MET A 1 301 ? -18.000 2.454 4.379 1.00 97.81 301 MET A CA 1
ATOM 2432 C C . MET A 1 301 ? -16.886 3.505 4.345 1.00 97.81 301 MET A C 1
ATOM 2434 O O . MET A 1 301 ? -17.047 4.532 3.687 1.00 97.81 301 MET A O 1
ATOM 2438 N N . LEU A 1 302 ? -15.752 3.267 5.017 1.00 98.06 302 LEU A N 1
ATOM 2439 C CA . LEU A 1 302 ? -14.608 4.184 4.974 1.00 98.06 302 LEU A CA 1
ATOM 2440 C C . LEU A 1 302 ? -14.071 4.344 3.552 1.00 98.06 302 LEU A C 1
ATOM 2442 O O . LEU A 1 302 ? -13.764 5.458 3.121 1.00 98.06 302 LEU A O 1
ATOM 2446 N N . VAL A 1 303 ? -13.964 3.246 2.809 1.00 97.62 303 VAL A N 1
ATOM 2447 C CA . VAL A 1 303 ? -13.436 3.294 1.448 1.00 97.62 303 VAL A CA 1
ATOM 2448 C C . VAL A 1 303 ? -14.408 4.005 0.513 1.00 97.62 303 VAL A C 1
ATOM 2450 O O . VAL A 1 303 ? -14.014 4.958 -0.158 1.00 97.62 303 VAL A O 1
ATOM 2453 N N . GLU A 1 304 ? -15.672 3.591 0.507 1.00 97.12 304 GLU A N 1
ATOM 2454 C CA . GLU A 1 304 ? -16.693 4.087 -0.418 1.00 97.12 304 GLU A CA 1
ATOM 2455 C C . GLU A 1 304 ? -17.069 5.550 -0.163 1.00 97.12 304 GLU A C 1
ATOM 2457 O O . GLU A 1 304 ? -17.337 6.297 -1.103 1.00 97.12 304 GLU A O 1
ATOM 2462 N N . ARG A 1 305 ? -17.098 5.978 1.106 1.00 97.19 305 ARG A N 1
ATOM 2463 C CA . ARG A 1 305 ? -17.579 7.316 1.486 1.00 97.19 305 ARG A CA 1
ATOM 2464 C C . ARG A 1 305 ? -16.466 8.339 1.662 1.00 97.19 305 ARG A C 1
ATOM 2466 O O . ARG A 1 305 ? -16.725 9.530 1.500 1.00 97.19 305 ARG A O 1
ATOM 2473 N N . ASN A 1 306 ? -15.250 7.908 2.004 1.00 97.12 306 ASN A N 1
ATOM 2474 C CA . ASN A 1 306 ? -14.131 8.820 2.252 1.00 97.12 306 ASN A CA 1
ATOM 2475 C C . ASN A 1 306 ? -13.000 8.641 1.251 1.00 97.12 306 ASN A C 1
ATOM 2477 O O . ASN A 1 306 ? -12.634 9.604 0.591 1.00 97.12 306 ASN A O 1
ATOM 2481 N N . ILE A 1 307 ? -12.437 7.440 1.127 1.00 96.69 307 ILE A N 1
ATOM 2482 C CA . ILE A 1 307 ? -11.188 7.259 0.375 1.00 96.69 307 ILE A CA 1
ATOM 2483 C C . ILE A 1 307 ? -11.435 7.409 -1.127 1.00 96.69 307 ILE A C 1
ATOM 2485 O O . ILE A 1 307 ? -10.955 8.353 -1.745 1.00 96.69 307 ILE A O 1
ATOM 2489 N N . GLN A 1 308 ? -12.218 6.514 -1.725 1.00 94.69 308 GLN A N 1
ATOM 2490 C CA . GLN A 1 308 ? -12.439 6.475 -3.168 1.00 94.69 308 GLN A CA 1
ATOM 2491 C C . GLN A 1 308 ? -12.952 7.799 -3.774 1.00 94.69 308 GLN A C 1
ATOM 2493 O O . GLN A 1 308 ? -12.401 8.204 -4.798 1.00 94.69 308 GLN A O 1
ATOM 2498 N N . PRO A 1 309 ? -13.945 8.505 -3.191 1.00 95.75 309 PRO A N 1
ATOM 2499 C CA . PRO A 1 309 ? -14.460 9.738 -3.790 1.00 95.75 309 PRO A CA 1
ATOM 2500 C C . PRO A 1 309 ? -13.515 10.938 -3.659 1.00 95.75 309 PRO A C 1
ATOM 2502 O O . PRO A 1 309 ? -13.634 11.877 -4.442 1.00 95.75 309 PRO A O 1
ATOM 2505 N N . ASN A 1 310 ? -12.596 10.925 -2.689 1.00 95.81 310 ASN A N 1
ATOM 2506 C CA . ASN A 1 310 ? -11.722 12.064 -2.398 1.00 95.81 310 ASN A CA 1
ATOM 2507 C C . ASN A 1 310 ? -10.253 11.817 -2.775 1.00 95.81 310 ASN A C 1
ATOM 2509 O O . ASN A 1 310 ? -9.423 12.712 -2.610 1.00 95.81 310 ASN A O 1
ATOM 2513 N N . LEU A 1 311 ? -9.911 10.628 -3.285 1.00 93.00 311 LEU A N 1
ATOM 2514 C CA . LEU A 1 311 ? -8.557 10.351 -3.749 1.00 93.00 311 LEU A CA 1
ATOM 2515 C C . LEU A 1 311 ? -8.179 11.273 -4.919 1.00 93.00 311 LEU A C 1
ATOM 2517 O O . LEU A 1 311 ? -8.957 11.424 -5.868 1.00 93.00 311 LEU A O 1
ATOM 2521 N N . PRO A 1 312 ? -6.963 11.847 -4.919 1.00 90.31 312 PRO A N 1
ATOM 2522 C CA . PRO A 1 312 ? -6.490 12.638 -6.044 1.00 90.31 312 PRO A CA 1
ATOM 2523 C C . PRO A 1 312 ? -6.493 11.820 -7.346 1.00 90.31 312 PRO A C 1
ATOM 2525 O O . PRO A 1 312 ? -6.124 10.643 -7.319 1.00 90.31 312 PRO A O 1
ATOM 2528 N N . PRO A 1 313 ? -6.789 12.419 -8.517 1.00 87.75 313 PRO A N 1
ATOM 2529 C CA . PRO A 1 313 ? -6.802 11.694 -9.792 1.00 87.75 313 PRO A CA 1
ATOM 2530 C C . PRO A 1 313 ? -5.500 10.938 -10.096 1.00 87.75 313 PRO A C 1
ATOM 2532 O O . PRO A 1 313 ? -5.521 9.872 -10.705 1.00 87.75 313 PRO A O 1
ATOM 2535 N N . LEU A 1 314 ? -4.360 11.468 -9.635 1.00 85.56 314 LEU A N 1
ATOM 2536 C CA . LEU A 1 314 ? -3.051 10.826 -9.778 1.00 85.56 314 LEU A CA 1
ATOM 2537 C C . LEU A 1 314 ? -2.910 9.541 -8.947 1.00 85.56 314 LEU A C 1
ATOM 2539 O O . LEU A 1 314 ? -2.151 8.661 -9.340 1.00 85.56 314 LEU A O 1
ATOM 2543 N N . ALA A 1 315 ? -3.635 9.413 -7.832 1.00 87.25 315 ALA A N 1
ATOM 2544 C CA . ALA A 1 315 ? -3.633 8.213 -7.000 1.00 87.25 315 ALA A CA 1
ATOM 2545 C C . ALA A 1 315 ? -4.451 7.071 -7.629 1.00 87.25 315 ALA A C 1
ATOM 2547 O O . ALA A 1 315 ? -4.155 5.901 -7.409 1.00 87.25 315 ALA A O 1
ATOM 2548 N N . ILE A 1 316 ? -5.460 7.398 -8.440 1.00 84.44 316 ILE A N 1
ATOM 2549 C CA . ILE A 1 316 ? -6.413 6.430 -9.014 1.00 84.44 316 ILE A CA 1
ATOM 2550 C C . ILE A 1 316 ? -5.834 5.713 -10.253 1.00 84.44 316 ILE A C 1
ATOM 2552 O O . ILE A 1 316 ? -6.379 4.717 -10.716 1.00 84.44 316 ILE A O 1
ATOM 2556 N N . SER A 1 317 ? -4.707 6.176 -10.802 1.00 80.62 317 SER A N 1
ATOM 2557 C CA . SER A 1 317 ? -4.122 5.569 -12.002 1.00 80.62 317 SER A CA 1
ATO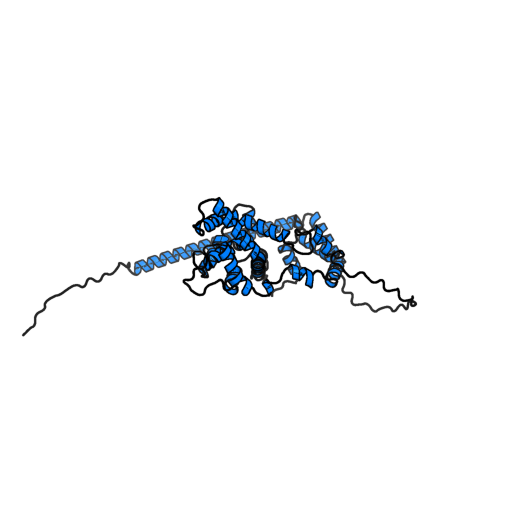M 2558 C C . SER A 1 317 ? -3.620 4.144 -11.738 1.00 80.62 317 SER A C 1
ATOM 2560 O O . SER A 1 317 ? -2.664 3.945 -10.986 1.00 80.62 317 SER A O 1
ATOM 2562 N N . SER A 1 318 ? -4.178 3.156 -12.444 1.00 83.56 318 SER A N 1
ATOM 2563 C CA . SER A 1 318 ? -3.697 1.776 -12.360 1.00 83.56 318 SER A CA 1
ATOM 2564 C C . SER A 1 318 ? -2.269 1.656 -12.916 1.00 83.56 318 SER A C 1
ATOM 2566 O O . SER A 1 318 ? -1.993 2.102 -14.037 1.00 83.56 318 SER A O 1
ATOM 2568 N N . PRO A 1 319 ? -1.336 0.990 -12.209 1.00 85.75 319 PRO A N 1
ATOM 2569 C CA . PRO A 1 319 ? -0.010 0.695 -12.754 1.00 85.75 319 PRO A CA 1
ATOM 2570 C C . PRO A 1 319 ? -0.063 -0.145 -14.038 1.00 85.75 319 PRO A C 1
ATOM 2572 O O . PRO A 1 319 ? 0.824 -0.049 -14.889 1.00 85.75 319 PRO A O 1
ATOM 2575 N N . ASN A 1 320 ? -1.100 -0.972 -14.197 1.00 91.06 320 ASN A N 1
ATOM 2576 C CA . ASN A 1 320 ? -1.302 -1.759 -15.410 1.00 91.06 320 ASN A CA 1
ATOM 2577 C C . ASN A 1 320 ? -1.700 -0.884 -16.605 1.00 91.06 320 ASN A C 1
ATOM 2579 O O . ASN A 1 320 ? -1.234 -1.153 -17.711 1.00 91.06 320 ASN A O 1
ATOM 2583 N N . ASP A 1 321 ? -2.454 0.194 -16.389 1.00 90.69 321 ASP A N 1
ATOM 2584 C CA . ASP A 1 321 ? -2.787 1.146 -17.453 1.00 90.69 321 ASP A CA 1
ATOM 2585 C C . ASP A 1 321 ? -1.542 1.856 -17.966 1.00 90.69 321 ASP A C 1
ATOM 2587 O O . ASP A 1 321 ? -1.326 1.932 -19.174 1.00 90.69 321 ASP A O 1
ATOM 2591 N N . PHE A 1 322 ? -0.656 2.292 -17.067 1.00 89.88 322 PHE A N 1
ATOM 2592 C CA . PHE A 1 322 ? 0.639 2.841 -17.471 1.00 89.88 322 PHE A CA 1
ATOM 2593 C C . PHE A 1 322 ? 1.432 1.835 -18.318 1.00 89.88 322 PHE A C 1
ATOM 2595 O O . PHE A 1 322 ? 1.966 2.185 -19.375 1.00 89.88 322 PHE A O 1
ATOM 2602 N N . ARG A 1 323 ? 1.480 0.566 -17.889 1.00 92.38 323 ARG A N 1
ATOM 2603 C CA . ARG A 1 323 ? 2.187 -0.482 -18.633 1.00 92.38 323 ARG A CA 1
ATOM 2604 C C . ARG A 1 323 ? 1.630 -0.645 -20.039 1.00 92.38 323 ARG A C 1
ATOM 2606 O O . ARG A 1 323 ? 2.393 -0.585 -20.992 1.00 92.38 323 ARG A O 1
ATOM 2613 N N . LEU A 1 324 ? 0.319 -0.800 -20.176 1.00 92.50 324 LEU A N 1
ATOM 2614 C CA . LEU A 1 324 ? -0.315 -1.078 -21.463 1.00 92.50 324 LEU A CA 1
ATOM 2615 C C . LEU A 1 324 ? -0.364 0.148 -22.387 1.00 92.50 324 LEU A C 1
ATOM 2617 O O . LEU A 1 324 ? -0.192 0.009 -23.592 1.00 92.50 324 LEU A O 1
ATOM 2621 N N . GLN A 1 325 ? -0.591 1.345 -21.842 1.00 92.50 325 GLN A N 1
ATOM 2622 C CA . GLN A 1 325 ? -0.876 2.548 -22.634 1.00 92.50 325 GLN A CA 1
ATOM 2623 C C . GLN A 1 325 ? 0.342 3.449 -22.868 1.00 92.50 325 GLN A C 1
ATOM 2625 O O . GLN A 1 325 ? 0.269 4.380 -23.679 1.00 92.50 325 GLN A O 1
ATOM 2630 N N . ARG A 1 326 ? 1.429 3.259 -22.110 1.00 92.12 326 ARG A N 1
ATOM 2631 C CA . ARG A 1 326 ? 2.619 4.126 -22.161 1.00 92.12 326 ARG A CA 1
ATOM 2632 C C . ARG A 1 326 ? 3.924 3.351 -22.285 1.00 92.12 326 ARG A C 1
ATOM 2634 O O . ARG A 1 326 ? 4.787 3.788 -23.037 1.00 92.12 326 ARG A O 1
ATOM 2641 N N . LEU A 1 327 ? 4.079 2.237 -21.567 1.00 94.19 327 LEU A N 1
ATOM 2642 C CA . LEU A 1 327 ? 5.343 1.491 -21.536 1.00 94.19 327 LEU A CA 1
ATOM 2643 C C . LEU A 1 327 ? 5.456 0.454 -22.662 1.00 94.19 327 LEU A C 1
ATOM 2645 O O . LEU A 1 327 ? 6.480 0.384 -23.332 1.00 94.19 327 LEU A O 1
ATOM 2649 N N . TYR A 1 328 ? 4.423 -0.363 -22.863 1.00 95.00 328 TYR A N 1
ATOM 2650 C CA . TYR A 1 328 ? 4.395 -1.450 -23.843 1.00 95.00 328 TYR A CA 1
ATOM 2651 C C . TYR A 1 328 ? 3.932 -0.930 -25.196 1.00 95.00 328 TYR A C 1
ATOM 2653 O O . TYR A 1 328 ? 2.882 -1.304 -25.712 1.00 95.00 328 TYR A O 1
ATOM 2661 N N . THR A 1 329 ? 4.756 -0.066 -25.770 1.00 94.69 329 THR A N 1
ATOM 2662 C CA . THR A 1 329 ? 4.579 0.474 -27.114 1.00 94.69 329 THR A CA 1
ATOM 2663 C C . THR A 1 329 ? 5.785 0.124 -27.974 1.00 94.69 329 THR A C 1
ATOM 2665 O O . THR A 1 329 ? 6.882 -0.135 -27.468 1.00 94.69 329 THR A O 1
ATOM 2668 N N . PHE A 1 330 ? 5.583 0.119 -29.289 1.00 93.62 330 PHE A N 1
ATOM 2669 C CA . PHE A 1 330 ? 6.644 -0.156 -30.252 1.00 93.62 330 PHE A CA 1
ATOM 2670 C C . PHE A 1 330 ? 7.794 0.847 -30.126 1.00 93.62 330 PHE A C 1
ATOM 2672 O O . PHE A 1 330 ? 8.963 0.468 -30.134 1.00 93.62 330 PHE A O 1
ATOM 2679 N N . GLU A 1 331 ? 7.464 2.126 -29.968 1.00 94.00 331 GLU A N 1
ATOM 2680 C CA . GLU A 1 331 ? 8.422 3.224 -29.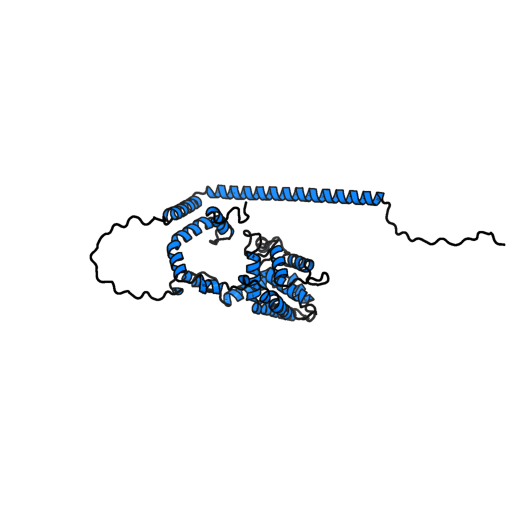881 1.00 94.00 331 GLU A CA 1
ATOM 2681 C C . GLU A 1 331 ? 9.316 3.082 -28.645 1.00 94.00 331 GLU A C 1
ATOM 2683 O O . GLU A 1 331 ? 10.533 3.269 -28.722 1.00 94.00 331 GLU A O 1
ATOM 2688 N N . VAL A 1 332 ? 8.724 2.710 -27.508 1.00 94.69 332 VAL A N 1
ATOM 2689 C CA . VAL A 1 332 ? 9.453 2.528 -26.250 1.00 94.69 332 VAL A CA 1
ATOM 2690 C C . VAL A 1 332 ? 10.289 1.248 -26.277 1.00 94.69 332 VAL A C 1
ATOM 2692 O O . VAL A 1 332 ? 11.436 1.273 -25.832 1.00 94.69 332 VAL A O 1
ATOM 2695 N N . ASP A 1 333 ? 9.776 0.156 -26.853 1.00 94.75 333 ASP A N 1
ATOM 2696 C CA . ASP A 1 333 ? 10.546 -1.074 -27.079 1.00 94.75 333 ASP A CA 1
ATOM 2697 C C . ASP A 1 333 ? 11.787 -0.811 -27.944 1.00 94.75 333 ASP A C 1
ATOM 2699 O O . ASP A 1 333 ? 12.900 -1.146 -27.541 1.00 94.75 333 ASP A O 1
ATOM 2703 N N . GLN A 1 334 ? 11.634 -0.128 -29.084 1.00 93.50 334 GLN A N 1
ATOM 2704 C CA . GLN A 1 334 ? 12.769 0.236 -29.937 1.00 93.50 334 GLN A CA 1
ATOM 2705 C C . GLN A 1 334 ? 13.797 1.100 -29.206 1.00 93.50 334 GLN A C 1
ATOM 2707 O O . GLN A 1 334 ? 15.003 0.867 -29.330 1.00 93.50 334 GLN A O 1
ATOM 2712 N N . MET A 1 335 ? 13.330 2.081 -28.430 1.00 93.75 335 MET A N 1
ATOM 2713 C CA . MET A 1 335 ? 14.205 2.948 -27.647 1.00 93.75 335 MET A CA 1
ATOM 2714 C C . MET A 1 335 ? 14.998 2.143 -26.611 1.00 93.75 335 MET A C 1
ATOM 2716 O O . MET A 1 335 ? 16.222 2.287 -26.542 1.00 93.75 335 MET A O 1
ATOM 2720 N N . PHE A 1 336 ? 14.338 1.254 -25.863 1.00 93.25 336 PHE A N 1
ATOM 2721 C CA . PHE A 1 336 ? 15.009 0.396 -24.889 1.00 93.25 336 PHE A CA 1
ATOM 2722 C C . PHE A 1 336 ? 15.979 -0.578 -25.547 1.00 93.25 336 PHE A C 1
ATOM 2724 O O . PHE A 1 336 ? 17.097 -0.709 -25.063 1.00 93.25 336 PHE A O 1
ATOM 2731 N N . GLN A 1 337 ? 15.603 -1.228 -26.650 1.00 91.88 337 GLN A N 1
ATOM 2732 C CA . GLN A 1 337 ? 16.497 -2.146 -27.360 1.00 91.88 337 GLN A CA 1
ATOM 2733 C C . GLN A 1 337 ? 17.767 -1.443 -27.846 1.00 91.88 337 GLN A C 1
ATOM 2735 O O . GLN A 1 337 ? 18.862 -1.978 -27.677 1.00 91.88 337 GLN A O 1
ATOM 2740 N N . ALA A 1 338 ? 17.642 -0.226 -28.387 1.00 92.00 338 ALA A N 1
ATOM 2741 C CA . ALA A 1 338 ? 18.786 0.556 -28.850 1.00 92.00 338 ALA A CA 1
ATOM 2742 C C . ALA A 1 338 ? 19.756 0.933 -27.715 1.00 92.00 338 ALA A C 1
ATOM 2744 O O . ALA A 1 338 ? 20.961 1.020 -27.945 1.00 92.00 338 ALA A O 1
ATOM 2745 N N . HIS A 1 339 ? 19.249 1.131 -26.494 1.00 92.38 339 HIS A N 1
ATOM 2746 C CA . HIS A 1 339 ? 20.047 1.554 -25.338 1.00 92.38 339 HIS A CA 1
ATOM 2747 C C . HIS A 1 339 ? 20.321 0.432 -24.332 1.00 92.38 339 HIS A C 1
ATOM 2749 O O . HIS A 1 339 ? 20.985 0.672 -23.325 1.00 92.38 339 HIS A O 1
ATOM 2755 N N . LEU A 1 340 ? 19.855 -0.794 -24.587 1.00 88.94 340 LEU A N 1
ATOM 2756 C CA . LEU A 1 340 ? 19.954 -1.899 -23.638 1.00 88.94 340 LEU A CA 1
ATOM 2757 C C . LEU A 1 340 ? 21.395 -2.175 -23.178 1.00 88.94 340 LEU A C 1
ATOM 2759 O O . LEU A 1 340 ? 21.588 -2.261 -21.966 1.00 88.94 340 LEU A O 1
ATOM 2763 N N . PRO A 1 341 ? 22.418 -2.222 -24.060 1.00 88.81 341 PRO A N 1
ATOM 2764 C CA . PRO A 1 341 ? 23.798 -2.442 -23.617 1.00 88.81 341 PRO A CA 1
ATOM 2765 C C . PRO A 1 341 ? 24.287 -1.361 -22.645 1.00 88.81 341 PRO A C 1
ATOM 2767 O O . PRO A 1 341 ? 24.963 -1.651 -21.661 1.00 88.81 341 PRO A O 1
ATOM 2770 N N . PHE A 1 342 ? 23.899 -0.106 -22.888 1.00 87.50 342 PHE A N 1
ATOM 2771 C CA . PHE A 1 342 ? 24.243 1.016 -22.020 1.00 87.50 342 PHE A CA 1
ATOM 2772 C C . PHE A 1 342 ? 23.516 0.932 -20.673 1.00 87.50 342 PHE A C 1
ATOM 2774 O O . PHE A 1 342 ? 24.138 1.120 -19.629 1.00 87.50 342 PHE A O 1
ATOM 2781 N N . LEU A 1 343 ? 22.223 0.594 -20.679 1.00 87.81 343 LEU A N 1
ATOM 2782 C CA . LEU A 1 343 ? 21.431 0.410 -19.462 1.00 87.81 343 LEU A CA 1
ATOM 2783 C C . LEU A 1 343 ? 21.945 -0.761 -18.615 1.00 87.81 343 LEU A C 1
ATOM 2785 O O . LEU A 1 343 ? 22.030 -0.633 -17.396 1.00 87.81 343 LEU A O 1
ATOM 2789 N N . GLU A 1 344 ? 22.334 -1.876 -19.238 1.00 85.81 344 GLU A N 1
ATOM 2790 C CA . GLU A 1 344 ? 22.950 -3.017 -18.552 1.00 85.81 344 GLU A CA 1
ATOM 2791 C C . GLU A 1 344 ? 24.306 -2.631 -17.946 1.00 85.81 344 GLU A C 1
ATOM 2793 O O . GLU A 1 344 ? 24.577 -2.966 -16.792 1.00 85.81 344 GLU A O 1
ATOM 2798 N N . ALA A 1 345 ? 25.130 -1.863 -18.667 1.00 85.31 345 ALA A N 1
ATOM 2799 C CA . ALA A 1 345 ? 26.395 -1.353 -18.144 1.00 85.31 345 ALA A CA 1
ATOM 2800 C C . ALA A 1 345 ? 26.183 -0.403 -16.951 1.00 85.31 345 ALA A C 1
ATOM 2802 O O . ALA A 1 345 ? 26.833 -0.563 -15.919 1.00 85.31 345 ALA A O 1
ATOM 2803 N N . MET A 1 346 ? 25.227 0.529 -17.034 1.00 85.00 346 MET A N 1
ATOM 2804 C CA . MET A 1 346 ? 24.855 1.395 -15.908 1.00 85.00 346 MET A CA 1
ATOM 2805 C C . MET A 1 346 ? 24.366 0.582 -14.709 1.00 85.00 346 MET A C 1
ATOM 2807 O O . MET A 1 346 ? 24.850 0.763 -13.594 1.00 85.00 346 MET A O 1
ATOM 2811 N N . TYR A 1 347 ? 23.434 -0.343 -14.929 1.00 84.88 347 TYR A N 1
ATOM 2812 C CA . TYR A 1 347 ? 22.930 -1.227 -13.885 1.00 84.88 347 TYR A CA 1
ATOM 2813 C C . TYR A 1 347 ? 24.078 -1.992 -13.210 1.00 84.88 347 TYR A C 1
ATOM 2815 O O . TYR A 1 347 ? 24.143 -2.031 -11.983 1.00 84.88 347 TYR A O 1
ATOM 2823 N N . ASN A 1 348 ? 25.032 -2.513 -13.989 1.00 84.62 348 ASN A N 1
ATOM 2824 C CA . ASN A 1 348 ? 26.227 -3.169 -13.468 1.00 84.62 348 ASN A CA 1
ATOM 2825 C C . ASN A 1 348 ? 27.099 -2.237 -12.625 1.00 84.62 348 ASN A C 1
ATOM 2827 O O . ASN A 1 348 ? 27.516 -2.669 -11.561 1.00 84.62 348 ASN A O 1
ATOM 2831 N N . VAL A 1 349 ? 27.320 -0.984 -13.038 1.00 84.06 349 VAL A N 1
ATOM 2832 C CA . VAL A 1 349 ? 28.118 0.008 -12.288 1.00 84.06 349 VAL A CA 1
ATOM 2833 C C . VAL A 1 349 ? 27.508 0.338 -10.926 1.00 84.06 349 VAL A C 1
ATOM 2835 O O . VAL A 1 349 ? 28.226 0.436 -9.935 1.00 84.06 349 VAL A O 1
ATOM 2838 N N . TYR A 1 350 ? 26.193 0.523 -10.862 1.00 82.06 350 TYR A N 1
ATOM 2839 C CA . TYR A 1 350 ? 25.535 0.982 -9.635 1.00 82.06 350 TYR A CA 1
ATOM 2840 C C . TYR A 1 350 ? 25.108 -0.157 -8.708 1.00 82.06 350 TYR A C 1
ATOM 2842 O O . TYR A 1 350 ? 24.891 0.079 -7.522 1.00 82.06 350 TYR A O 1
ATOM 2850 N N . ARG A 1 351 ? 25.009 -1.393 -9.213 1.00 80.56 351 ARG A N 1
ATOM 2851 C CA . ARG A 1 351 ? 24.697 -2.568 -8.385 1.00 80.56 351 ARG A CA 1
ATOM 2852 C C . ARG A 1 351 ? 25.917 -3.236 -7.753 1.00 80.56 351 ARG A C 1
ATOM 2854 O O . ARG A 1 351 ? 25.690 -4.163 -6.985 1.00 80.56 351 ARG A O 1
ATOM 2861 N N . VAL A 1 352 ? 27.154 -2.855 -8.122 1.00 61.72 352 VAL A N 1
ATOM 2862 C CA . VAL A 1 352 ? 28.401 -3.616 -7.834 1.00 61.72 352 VAL A CA 1
ATOM 2863 C C . VAL A 1 352 ? 28.490 -4.089 -6.382 1.00 61.72 352 VAL A C 1
ATOM 2865 O O . VAL A 1 352 ? 28.934 -5.205 -6.132 1.00 61.72 352 VAL A O 1
ATOM 2868 N N . ASP A 1 353 ? 27.998 -3.293 -5.437 1.00 59.41 353 ASP A N 1
ATOM 2869 C CA . ASP A 1 353 ? 28.107 -3.588 -4.008 1.00 59.41 353 ASP A CA 1
ATOM 2870 C C . ASP A 1 353 ? 26.934 -4.410 -3.440 1.00 59.41 353 ASP A C 1
ATOM 2872 O O . ASP A 1 353 ? 26.817 -4.568 -2.223 1.00 59.41 353 ASP A O 1
ATOM 2876 N N . ASN A 1 354 ? 26.051 -4.951 -4.291 1.00 63.12 354 ASN A N 1
ATOM 2877 C CA . ASN A 1 354 ? 24.833 -5.623 -3.853 1.00 63.12 354 ASN A CA 1
ATOM 2878 C C . ASN A 1 354 ? 24.736 -7.099 -4.267 1.00 63.12 354 ASN A C 1
ATOM 2880 O O . ASN A 1 354 ? 24.487 -7.448 -5.421 1.00 63.12 354 ASN A O 1
ATOM 2884 N N . ILE A 1 355 ? 24.808 -7.965 -3.255 1.00 60.41 355 ILE A N 1
ATOM 2885 C CA . ILE A 1 355 ? 24.727 -9.429 -3.360 1.00 60.41 355 ILE A CA 1
ATOM 2886 C C . ILE A 1 355 ? 23.385 -9.891 -3.959 1.00 60.41 355 ILE A C 1
ATOM 2888 O O . ILE A 1 355 ? 23.318 -10.916 -4.631 1.00 60.41 355 ILE A O 1
ATOM 2892 N N . THR A 1 356 ? 22.310 -9.129 -3.747 1.00 64.69 356 THR A N 1
ATOM 2893 C CA . THR A 1 356 ? 20.951 -9.507 -4.169 1.00 64.69 356 THR A CA 1
ATOM 2894 C C . THR A 1 356 ? 20.675 -9.262 -5.653 1.00 64.69 356 THR A C 1
ATOM 2896 O O . THR A 1 356 ? 19.621 -9.651 -6.147 1.00 64.69 356 THR A O 1
ATOM 2899 N N . ASN A 1 357 ? 21.600 -8.621 -6.381 1.00 70.12 357 ASN A N 1
ATOM 2900 C CA . ASN A 1 357 ? 21.383 -8.126 -7.744 1.00 70.12 357 ASN A CA 1
ATOM 2901 C C . ASN A 1 357 ? 20.171 -7.177 -7.872 1.00 70.12 357 ASN A C 1
ATOM 2903 O O . ASN A 1 357 ? 19.695 -6.924 -8.975 1.00 70.12 357 ASN A O 1
ATOM 2907 N N . TYR A 1 358 ? 19.646 -6.611 -6.788 1.00 73.69 358 TYR A N 1
ATOM 2908 C CA . TYR A 1 358 ? 18.580 -5.620 -6.899 1.00 73.69 358 TYR A CA 1
ATOM 2909 C C . TYR A 1 358 ? 19.142 -4.213 -7.085 1.00 73.69 358 TYR A C 1
ATOM 2911 O O . TYR A 1 358 ? 20.189 -3.834 -6.550 1.00 73.69 358 TYR A O 1
ATOM 2919 N N . PHE A 1 359 ? 18.408 -3.415 -7.853 1.00 78.69 359 PHE A N 1
ATOM 2920 C CA . PHE A 1 359 ? 18.679 -1.998 -8.025 1.00 78.69 359 PHE A CA 1
ATOM 2921 C C . PHE A 1 359 ? 17.876 -1.203 -6.989 1.00 78.69 359 PHE A C 1
ATOM 2923 O O . PHE A 1 359 ? 16.760 -0.766 -7.250 1.00 78.69 359 PHE A O 1
ATOM 2930 N N . TRP A 1 360 ? 18.417 -1.098 -5.776 1.00 75.75 360 TRP A N 1
ATOM 2931 C CA . TRP A 1 360 ? 17.756 -0.437 -4.649 1.00 75.75 360 TRP A CA 1
ATOM 2932 C C . TRP A 1 360 ? 17.669 1.085 -4.836 1.00 75.75 360 TRP A C 1
ATOM 2934 O O . TRP A 1 360 ? 18.446 1.673 -5.590 1.00 75.75 360 TRP A O 1
ATOM 2944 N N . MET A 1 361 ? 16.770 1.738 -4.089 1.00 76.88 361 MET A N 1
ATOM 2945 C CA . MET A 1 361 ? 16.557 3.195 -4.153 1.00 76.88 361 MET A CA 1
ATOM 2946 C C . MET A 1 361 ? 17.846 3.996 -3.940 1.00 76.88 361 MET A C 1
ATOM 2948 O O . MET A 1 361 ? 18.096 4.958 -4.656 1.00 76.88 361 MET A O 1
ATOM 2952 N N . GLN A 1 362 ? 18.719 3.558 -3.034 1.00 77.50 362 GLN A N 1
ATOM 2953 C CA . GLN A 1 362 ? 20.028 4.181 -2.818 1.00 77.50 362 GLN A CA 1
ATOM 2954 C C . GLN A 1 362 ? 20.906 4.189 -4.087 1.00 77.50 362 GLN A C 1
ATOM 2956 O O . GLN A 1 362 ? 21.576 5.181 -4.373 1.00 77.50 362 GLN A O 1
ATOM 2961 N N . HIS A 1 363 ? 20.869 3.116 -4.889 1.00 83.38 363 HIS A N 1
ATOM 2962 C CA . HIS A 1 363 ? 21.603 3.038 -6.155 1.00 83.38 363 HIS A CA 1
ATOM 2963 C C . HIS A 1 363 ? 20.980 3.981 -7.186 1.00 83.38 363 HIS A C 1
ATOM 2965 O O . HIS A 1 363 ? 21.699 4.645 -7.931 1.00 83.38 363 HIS A O 1
ATOM 2971 N N . TRP A 1 364 ? 19.647 4.077 -7.193 1.00 82.50 364 TRP A N 1
ATOM 2972 C CA . TRP A 1 364 ? 18.907 5.003 -8.045 1.00 82.50 364 TRP A CA 1
ATOM 2973 C C . TRP A 1 364 ? 19.226 6.460 -7.729 1.00 82.50 364 TRP A C 1
ATOM 2975 O O . TRP A 1 364 ? 19.610 7.196 -8.631 1.00 82.50 364 TRP A O 1
ATOM 2985 N N . PHE A 1 365 ? 19.174 6.877 -6.464 1.00 78.62 365 PHE A N 1
ATOM 2986 C CA . PHE A 1 365 ? 19.528 8.247 -6.086 1.00 78.62 365 PHE A CA 1
ATOM 2987 C C . PHE A 1 365 ? 20.992 8.568 -6.358 1.00 78.62 365 PHE A C 1
ATOM 2989 O O . PHE A 1 365 ? 21.289 9.664 -6.833 1.00 78.62 365 PHE A O 1
ATOM 2996 N N . LYS A 1 366 ? 21.901 7.612 -6.135 1.00 81.25 366 LYS A N 1
ATOM 2997 C CA . LYS A 1 366 ? 23.304 7.784 -6.512 1.00 81.25 366 LYS A CA 1
ATOM 2998 C C . LYS A 1 366 ? 23.456 8.000 -8.019 1.00 81.25 366 LYS A C 1
ATOM 3000 O O . LYS A 1 366 ? 24.158 8.922 -8.424 1.00 81.25 366 LYS A O 1
ATOM 3005 N N . LEU A 1 367 ? 22.780 7.194 -8.836 1.00 85.19 367 LEU A N 1
ATOM 3006 C CA . LEU A 1 367 ? 22.756 7.365 -10.286 1.00 85.19 367 LEU A CA 1
ATOM 3007 C C . LEU A 1 367 ? 22.222 8.748 -10.678 1.00 85.19 367 LEU A C 1
ATOM 3009 O O . LEU A 1 367 ? 22.855 9.453 -11.460 1.00 85.19 367 LEU A O 1
ATOM 3013 N N . LEU A 1 368 ? 21.081 9.155 -10.118 1.00 84.62 368 LEU A N 1
ATOM 3014 C CA . LEU A 1 368 ? 20.502 10.467 -10.395 1.00 84.62 368 LEU A CA 1
ATOM 3015 C C . LEU A 1 368 ? 21.463 11.602 -10.016 1.00 84.62 368 LEU A C 1
ATOM 3017 O O . LEU A 1 368 ? 21.580 12.569 -10.767 1.00 84.62 368 LEU A O 1
ATOM 3021 N N . GLY A 1 369 ? 22.156 11.483 -8.881 1.00 81.44 369 GLY A N 1
ATOM 3022 C CA . GLY A 1 369 ? 23.142 12.459 -8.418 1.00 81.44 369 GLY A CA 1
ATOM 3023 C C . GLY A 1 369 ? 24.354 12.545 -9.341 1.00 81.44 369 GLY A C 1
ATOM 3024 O O . GLY A 1 369 ? 24.692 13.627 -9.811 1.00 81.44 369 GLY A O 1
ATOM 3025 N N . ASP A 1 370 ? 24.954 11.404 -9.681 1.00 83.81 370 ASP A N 1
ATOM 3026 C CA . ASP A 1 370 ? 26.111 11.335 -10.582 1.00 83.81 370 ASP A CA 1
ATOM 3027 C C . ASP A 1 370 ? 25.767 11.837 -12.005 1.00 83.81 370 ASP A C 1
ATOM 3029 O O . ASP A 1 370 ? 26.623 12.382 -12.706 1.00 83.81 370 ASP A O 1
ATOM 3033 N N . CYS A 1 371 ? 24.509 11.688 -12.438 1.00 83.31 371 CYS A N 1
ATOM 3034 C CA . CYS A 1 371 ? 24.001 12.229 -13.701 1.00 83.31 371 CYS A CA 1
ATOM 3035 C C . CYS A 1 371 ? 23.519 13.690 -13.618 1.00 83.31 371 CYS A C 1
ATOM 3037 O O . CYS A 1 371 ? 23.083 14.224 -14.637 1.00 83.31 371 CYS A O 1
ATOM 3039 N N . ASN A 1 372 ? 23.600 14.346 -12.454 1.00 81.62 372 ASN A N 1
ATOM 3040 C CA . ASN A 1 372 ? 23.059 15.690 -12.200 1.00 81.62 372 ASN A CA 1
ATOM 3041 C C . ASN A 1 372 ? 21.562 15.829 -12.544 1.00 81.62 372 ASN A C 1
ATOM 3043 O O . ASN A 1 372 ? 21.102 16.891 -12.962 1.00 81.62 372 ASN A O 1
ATOM 3047 N N . LEU A 1 373 ? 20.801 14.744 -12.390 1.00 77.75 373 LEU A N 1
ATOM 3048 C CA . LEU A 1 373 ? 19.347 14.720 -12.576 1.00 77.75 373 LEU A CA 1
ATOM 3049 C C . LEU A 1 373 ? 18.599 15.159 -11.312 1.00 77.75 373 LEU A C 1
ATOM 3051 O O . LEU A 1 373 ? 17.448 15.578 -11.391 1.00 77.75 373 LEU A O 1
ATOM 3055 N N . ILE A 1 374 ? 19.264 15.091 -10.158 1.00 70.75 374 ILE A N 1
ATOM 3056 C CA . ILE A 1 374 ? 18.844 15.729 -8.908 1.00 70.75 374 ILE A CA 1
ATOM 3057 C C . ILE A 1 374 ? 19.809 16.882 -8.617 1.00 70.75 374 ILE A C 1
ATOM 3059 O O . ILE A 1 374 ? 21.025 16.721 -8.698 1.00 70.75 374 ILE A O 1
ATOM 3063 N N . GLY A 1 375 ? 19.265 18.064 -8.339 1.00 55.69 375 GLY A N 1
ATOM 3064 C CA . GLY A 1 375 ? 20.027 19.304 -8.169 1.00 55.69 375 GLY A CA 1
ATOM 3065 C C . GLY A 1 375 ? 19.636 20.047 -6.894 1.00 55.69 375 GLY A C 1
ATOM 3066 O O . GLY A 1 375 ? 18.772 19.611 -6.139 1.00 55.69 375 GLY A O 1
ATOM 3067 N N . SER A 1 376 ? 20.216 21.227 -6.669 1.00 50.78 376 SER A N 1
ATOM 3068 C CA . SER A 1 376 ? 19.949 22.092 -5.502 1.00 50.78 376 SER A CA 1
ATOM 3069 C C . SER A 1 376 ? 18.478 22.507 -5.319 1.00 50.78 376 SER A C 1
ATOM 3071 O O . SER A 1 376 ? 18.124 23.049 -4.275 1.00 50.78 376 SER A O 1
ATOM 3073 N N . HIS A 1 377 ? 17.621 22.246 -6.308 1.00 49.72 377 HIS A N 1
ATOM 3074 C CA . HIS A 1 377 ? 16.178 22.487 -6.269 1.00 49.72 377 HIS A CA 1
ATOM 3075 C C . HIS A 1 377 ? 15.357 21.280 -5.778 1.00 49.72 377 HIS A C 1
ATOM 3077 O O . HIS A 1 377 ? 14.174 21.442 -5.500 1.00 49.72 377 HIS A O 1
ATOM 3083 N N . THR A 1 378 ? 15.962 20.094 -5.637 1.00 50.44 378 THR A N 1
ATOM 3084 C CA . THR A 1 378 ? 15.304 18.855 -5.173 1.00 50.44 378 THR A CA 1
ATOM 3085 C C . THR A 1 378 ? 15.695 18.461 -3.742 1.00 50.44 378 THR A C 1
ATOM 3087 O O . THR A 1 378 ? 15.500 17.320 -3.345 1.00 50.44 378 THR A O 1
ATOM 3090 N N . GLY A 1 379 ? 16.240 19.394 -2.952 1.00 41.09 379 GLY A N 1
ATOM 3091 C CA . GLY A 1 379 ? 16.287 19.278 -1.487 1.00 41.09 379 GLY A CA 1
ATOM 3092 C C . GLY A 1 379 ? 17.456 18.514 -0.852 1.00 41.09 379 GLY A C 1
ATOM 3093 O O . GLY A 1 379 ? 17.537 18.518 0.369 1.00 41.09 379 GLY A O 1
ATOM 3094 N N . ASN A 1 380 ? 18.392 17.940 -1.613 1.00 37.16 380 ASN A N 1
ATOM 3095 C CA . ASN A 1 380 ? 19.568 17.283 -1.026 1.00 37.16 380 ASN A CA 1
ATOM 3096 C C . ASN A 1 380 ? 20.810 18.184 -1.102 1.00 37.16 380 ASN A C 1
ATOM 3098 O O . ASN A 1 380 ? 21.370 18.404 -2.179 1.00 37.16 380 ASN A O 1
ATOM 3102 N N . LYS A 1 381 ? 21.229 18.698 0.059 1.00 33.88 381 LYS A N 1
ATOM 3103 C CA . LYS A 1 381 ? 22.593 19.163 0.331 1.00 33.88 381 LYS A CA 1
ATOM 3104 C C . LYS A 1 381 ? 23.190 18.344 1.458 1.00 33.88 381 LYS A C 1
ATOM 3106 O O . LYS A 1 381 ? 22.467 18.150 2.458 1.00 33.88 381 LYS A O 1
#

Secondary structure (DSSP, 8-state):
--------------------HHHHHHHHHHHHHHHHHHHHHHHHHHHHHHHHHHHHHHHHHHHHHHHHTSHHHHHHHHHHHHHHHHS-------------------------PPPP-GGGSGGGGHHHHSTTSSSS--HHHHHHHHHHHHHHHHH-HHHHHHHHHH-TT--SHHHHHHHHHHHHHHHHHTHHHHHHHHHHHHHHSS-TTT-TTEEEHHHHHHHHHHTT-S-S-TTSTT-HHHHHHHHHHHH--S-TTSHHHHHS-TTEEEHHHHHHHHHHHHHHHTTTTTS-S-HHHHHHHHIIIIIHHHS-TTTS--HHHHIIIIISSHHHHHHHHHHHHHHHHHHHHHHTT-TT----HHHHHHHHHHTT-S-TTSS--